Protein AF-A0A973BC75-F1 (afdb_monomer)

Radius of gyration: 24.43 Å; Cα contacts (8 Å, |Δi|>4): 369; chains: 1; bounding box: 56×52×69 Å

Solvent-accessible surface area (backbone atoms only — not comparable to full-atom values): 20493 Å² total; per-residue (Å²): 104,54,68,64,53,65,73,42,84,86,46,73,57,49,58,51,47,42,54,56,53,63,68,43,62,75,69,54,78,74,48,52,70,77,53,44,62,75,58,43,56,69,44,55,47,43,48,40,32,60,77,68,66,38,61,76,52,36,51,54,48,48,56,47,45,71,75,63,69,55,48,94,61,48,62,71,88,48,45,51,63,40,50,52,51,34,33,73,76,36,50,68,62,39,51,55,47,48,52,54,49,54,51,52,52,51,54,41,45,77,72,69,50,83,86,57,73,48,42,54,54,51,50,46,40,46,39,42,67,25,44,90,78,41,47,68,60,20,50,54,54,44,68,76,41,44,85,43,100,83,40,63,64,65,47,54,51,51,61,45,27,46,94,83,38,70,52,67,71,46,52,50,50,54,51,56,51,62,72,65,53,81,23,43,47,59,52,47,51,51,52,54,44,24,56,73,50,72,32,53,69,59,55,51,50,54,33,53,53,25,57,71,42,92,49,64,71,42,28,21,46,26,42,59,57,39,24,76,62,29,40,70,73,38,36,54,49,22,55,48,38,34,75,66,46,91,47,66,66,49,12,56,44,17,45,56,28,26,54,51,11,47,30,42,33,50,37,51,51,52,48,57,53,40,75,76,51,83,54,66,67,60,36,52,52,51,52,61,66,33,60,87,44,61,54,77,68,47,75,60,53,52,55,56,48,39,60,74,69,40,47,84,43,87,88,39,59,68,66,60,41,52,52,55,51,55,51,50,54,58,49,46,65,54,50,71,41,59,85,70,32,61,59,97,87,40,41,40,68,48,19,38,56,77,36,50,59,40,102,79,79,45,62,72,77,60,81,83,125

Secondary structure (DSSP, 8-state):
-HHHHHH-TTSHHHHHHHHHHTT-HHHHTTS-HHHHHHHS-HHHHHHHHHHTT-HHHHHHHHHHHHHH--GGG--HHHHHHHHHHHHHH-HHHHHHHHHHHHHHHHHHHHTTPPPPHHHHHHHHHHHHHHTTT-HHHHHHHHHHHTTSTT-SHHHHHHHT-TTT--SHHHHHHHHHHHHH--SHHHHHHHHHHHHHTT-HHHHHHHHHHHHT-SSHHHHHHHHHHHGGG-SHHHHHHHHHHHHH-S-HHHHHHHHHHHHHHHHHHHHHHHHHHHHT---HHHHHHHHHHHGGG--TTHHHHHHHHHHHTTTTSTTS-HHHHHHHHHHHHHHHHHHS-TTT-EETTEEGGGEETTEEBPTTS-BS-----

Foldseek 3Di:
DACVLVVCLPDCVNVVVLVVVLVPCVPPVPDDLVRCVVPDQLLSSLQSCVSVVVLVVLLVSLVCCLVVPDLVRHDQPRNLVSLLSNCVVPVVCLLVSLLVSLVVVVVCVVVVHDDDPSVQSNNLSSLLSCCLPPVPSSVVSLVVCVVPPRHDQSNLLSLLLCVSNVDPVSLVCNLVVLLPDFWLVVLLSNLLSNVVSVNVVSVVVQLVVLCPDPDLLSPLSSLSNLLLPLDPVSLVVLVCQLVDPPDVLSNVSSVLSSLLSPLSNVLLVLVLVLLVDDDPVSNVVSLVVSLLSDDLSCVRVVVVSCVVSVLVDPPHDPVSSVSVVVSVVVVCVQSVPLQRDDDVNDRGRQHDSNFGQDPVSDTPPDPPD

Nearest PDB structures (foldseek):
  5lj5-assembly1_H  TM=2.342E-01  e=2.060E-01  Saccharomyces cerevisiae
  8jkt-assembly1_A  TM=3.518E-01  e=2.204E+00  Felis catus
  6fc4-assembly1_A  TM=1.712E-01  e=4.732E-01  Pseudomonas aeruginosa
  5yzg-assembly1_J  TM=2.246E-01  e=8.696E+00  Homo sapiens

Structure (mmCIF, N/CA/C/O backbone):
data_AF-A0A973BC75-F1
#
_entry.id   AF-A0A973BC75-F1
#
loop_
_atom_site.group_PDB
_atom_site.id
_atom_site.type_symbol
_atom_site.label_atom_id
_atom_site.label_alt_id
_atom_site.label_comp_id
_atom_site.label_asym_id
_atom_site.label_entity_id
_atom_site.label_seq_id
_atom_site.pdbx_PDB_ins_code
_atom_site.Cartn_x
_atom_site.Cartn_y
_atom_site.Cartn_z
_atom_site.occupancy
_atom_site.B_iso_or_equiv
_atom_site.auth_seq_id
_atom_site.auth_comp_id
_atom_site.auth_asym_id
_atom_site.auth_atom_id
_atom_site.pdbx_PDB_model_num
ATOM 1 N N . ILE A 1 1 ? -1.958 -4.992 -39.030 1.00 54.62 1 ILE A N 1
ATOM 2 C CA . ILE A 1 1 ? -1.340 -5.162 -37.688 1.00 54.62 1 ILE A CA 1
ATOM 3 C C . ILE A 1 1 ? -0.985 -3.814 -37.068 1.00 54.62 1 ILE A C 1
ATOM 5 O O . ILE A 1 1 ? -1.674 -3.423 -36.142 1.00 54.62 1 ILE A O 1
ATOM 9 N N . LYS A 1 2 ? -0.015 -3.056 -37.607 1.00 47.88 2 LYS A N 1
ATOM 10 C CA . LYS A 1 2 ? 0.389 -1.740 -37.066 1.00 47.88 2 LYS A CA 1
ATOM 11 C C . LYS A 1 2 ? -0.797 -0.777 -36.875 1.00 47.88 2 LYS A C 1
ATOM 13 O O . LYS A 1 2 ? -0.997 -0.280 -35.777 1.00 47.88 2 LYS A O 1
ATOM 18 N N . ASN A 1 3 ? -1.664 -0.632 -37.880 1.00 45.28 3 ASN A N 1
ATOM 19 C CA . ASN A 1 3 ? -2.862 0.217 -37.773 1.00 45.28 3 ASN A CA 1
ATOM 20 C C . ASN A 1 3 ? -3.897 -0.285 -36.750 1.00 45.28 3 ASN A C 1
ATOM 22 O O . ASN A 1 3 ? -4.530 0.541 -36.114 1.00 45.28 3 ASN A O 1
ATOM 26 N N . ILE A 1 4 ? -4.015 -1.603 -36.545 1.00 53.38 4 ILE A N 1
ATOM 27 C CA . ILE A 1 4 ? -4.925 -2.218 -35.556 1.00 53.38 4 ILE A CA 1
ATOM 28 C C . ILE A 1 4 ? -4.385 -2.008 -34.132 1.00 53.38 4 ILE A C 1
ATOM 30 O O . ILE A 1 4 ? -5.135 -1.697 -33.217 1.00 53.38 4 ILE A O 1
ATOM 34 N N . LEU A 1 5 ? -3.065 -2.119 -33.954 1.00 52.28 5 LEU A N 1
ATOM 35 C CA . LEU A 1 5 ? -2.394 -1.871 -32.675 1.00 52.28 5 LEU A CA 1
ATOM 36 C C . LEU A 1 5 ? -2.384 -0.382 -32.292 1.00 52.28 5 LEU A C 1
ATOM 38 O O . LEU A 1 5 ? -2.405 -0.056 -31.110 1.00 52.28 5 LEU A O 1
ATOM 42 N N . TYR A 1 6 ? -2.350 0.528 -33.272 1.00 50.91 6 TYR A N 1
ATOM 43 C CA . TYR A 1 6 ? -2.338 1.972 -33.017 1.00 50.91 6 TYR A CA 1
ATOM 44 C C . TYR A 1 6 ? -3.726 2.609 -32.890 1.00 50.91 6 TYR A C 1
ATOM 46 O O . TYR A 1 6 ? -3.808 3.679 -32.283 1.00 50.91 6 TYR A O 1
ATOM 54 N N . SER A 1 7 ? -4.784 2.002 -33.441 1.00 45.16 7 SER A N 1
ATOM 55 C CA . SER A 1 7 ? -6.146 2.557 -33.404 1.00 45.16 7 SER A CA 1
ATOM 56 C C . SER A 1 7 ? -6.856 2.374 -32.061 1.00 45.16 7 SER A C 1
ATOM 58 O O . SER A 1 7 ? -7.831 3.072 -31.811 1.00 45.16 7 SER A O 1
ATOM 60 N N . ASP A 1 8 ? -6.368 1.483 -31.191 1.00 46.78 8 ASP A N 1
ATOM 61 C CA . ASP A 1 8 ? -7.077 1.074 -29.971 1.00 46.78 8 ASP A CA 1
ATOM 62 C C . ASP A 1 8 ? -6.179 1.150 -28.716 1.00 46.78 8 ASP A C 1
ATOM 64 O O . ASP A 1 8 ? -5.927 0.179 -28.005 1.00 46.78 8 ASP A O 1
ATOM 68 N N . ARG A 1 9 ? -5.631 2.346 -28.457 1.00 47.59 9 ARG A N 1
ATOM 69 C CA . ARG A 1 9 ? -4.656 2.613 -27.373 1.00 47.59 9 ARG A CA 1
ATOM 70 C C . ARG A 1 9 ? -5.217 2.493 -25.947 1.00 47.59 9 ARG A C 1
ATOM 72 O O . ARG A 1 9 ? -4.456 2.619 -24.997 1.00 47.59 9 ARG A O 1
ATOM 79 N N . ASN A 1 10 ? -6.520 2.261 -25.792 1.00 43.81 10 ASN A N 1
ATOM 80 C CA . ASN A 1 10 ? -7.198 2.219 -24.491 1.00 43.81 10 ASN A CA 1
ATOM 81 C C . ASN A 1 10 ? -7.653 0.816 -24.065 1.00 43.81 10 ASN A C 1
ATOM 83 O O . ASN A 1 10 ? -8.287 0.690 -23.018 1.00 43.81 10 ASN A O 1
ATOM 87 N N . SER A 1 11 ? -7.373 -0.241 -24.831 1.00 47.16 11 SER A N 1
ATOM 88 C CA . SER A 1 11 ? -7.988 -1.543 -24.573 1.00 47.16 11 SER A CA 1
ATOM 89 C C . SER A 1 11 ? -6.979 -2.665 -24.319 1.00 47.16 11 SER A C 1
ATOM 91 O O . SER A 1 11 ? -5.917 -2.772 -24.932 1.00 47.16 11 SER A O 1
ATOM 93 N N . ASN A 1 12 ? -7.385 -3.591 -23.445 1.00 51.16 12 ASN A N 1
ATOM 94 C CA . ASN A 1 12 ? -6.787 -4.915 -23.242 1.00 51.16 12 ASN A CA 1
ATOM 95 C C . ASN A 1 12 ? -6.583 -5.714 -24.553 1.00 51.16 12 ASN A C 1
ATOM 97 O O . ASN A 1 12 ? -5.965 -6.775 -24.524 1.00 51.16 12 ASN A O 1
ATOM 101 N N . GLN A 1 13 ? -7.073 -5.227 -25.700 1.00 52.44 13 GLN A N 1
ATOM 102 C CA . GLN A 1 13 ? -6.947 -5.851 -27.013 1.00 52.44 13 GLN A CA 1
ATOM 103 C C . GLN A 1 13 ? -5.533 -5.758 -27.591 1.00 52.44 13 GLN A C 1
ATOM 105 O O . GLN A 1 13 ? -5.094 -6.721 -28.202 1.00 52.44 13 GLN A O 1
ATOM 110 N N . GLY A 1 14 ? -4.779 -4.674 -27.363 1.00 56.22 14 GLY A N 1
ATOM 111 C CA . GLY A 1 14 ? -3.376 -4.599 -27.805 1.00 56.22 14 GLY A CA 1
ATOM 112 C C . GLY A 1 14 ? -2.488 -5.635 -27.101 1.00 56.22 14 GLY A C 1
ATOM 113 O O . GLY A 1 14 ? -1.639 -6.270 -27.724 1.00 56.22 14 GLY A O 1
ATOM 114 N N . TYR A 1 15 ? -2.753 -5.868 -25.812 1.00 58.00 15 TYR A N 1
ATOM 115 C CA . TYR A 1 15 ? -2.105 -6.908 -25.010 1.00 58.00 15 TYR A CA 1
ATOM 116 C C . TYR A 1 15 ? -2.598 -8.318 -25.361 1.00 58.00 15 TYR A C 1
ATOM 118 O O . TYR A 1 15 ? -1.799 -9.233 -25.524 1.00 58.00 15 TYR A O 1
ATOM 126 N N . ALA A 1 16 ? -3.908 -8.504 -25.538 1.00 59.78 16 ALA A N 1
ATOM 127 C CA . ALA A 1 16 ? -4.455 -9.779 -25.996 1.00 59.78 16 ALA A CA 1
ATOM 128 C C . ALA A 1 16 ? -3.939 -10.138 -27.395 1.00 59.78 16 ALA A C 1
ATOM 130 O O . ALA A 1 16 ? -3.643 -11.301 -27.653 1.00 59.78 16 ALA A O 1
ATOM 131 N N . LEU A 1 17 ? -3.770 -9.144 -28.273 1.00 63.84 17 LEU A N 1
ATOM 132 C CA . LEU A 1 17 ? -3.205 -9.335 -29.597 1.00 63.84 17 LEU A CA 1
ATOM 133 C C . LEU A 1 17 ? -1.716 -9.647 -29.512 1.00 63.84 17 LEU A C 1
ATOM 135 O O . LEU A 1 17 ? -1.309 -10.541 -30.232 1.00 63.84 17 LEU A O 1
ATOM 139 N N . SER A 1 18 ? -0.923 -9.009 -28.637 1.00 60.09 18 SER A N 1
ATOM 140 C CA . SER A 1 18 ? 0.495 -9.364 -28.455 1.00 60.09 18 SER A CA 1
ATOM 141 C C . SER A 1 18 ? 0.689 -10.761 -27.853 1.00 60.09 18 SER A C 1
ATOM 143 O O . SER A 1 18 ? 1.602 -11.465 -28.274 1.00 60.09 18 SER A O 1
ATOM 145 N N . ILE A 1 19 ? -0.204 -11.202 -26.960 1.00 63.03 19 ILE A N 1
ATOM 146 C CA . ILE A 1 19 ? -0.258 -12.586 -26.457 1.00 63.03 19 ILE A CA 1
ATOM 147 C C . ILE A 1 19 ? -0.702 -13.567 -27.549 1.00 63.03 19 ILE A C 1
ATOM 149 O O . ILE A 1 19 ? -0.194 -14.680 -27.640 1.00 63.03 19 ILE A O 1
ATOM 153 N N . TRP A 1 20 ? -1.688 -13.200 -28.365 1.00 66.56 20 TRP A N 1
ATOM 154 C CA . TRP A 1 20 ? -2.159 -14.053 -29.457 1.00 66.56 20 TRP A CA 1
ATOM 155 C C . TRP A 1 20 ? -1.073 -14.217 -30.524 1.00 66.56 20 TRP A C 1
ATOM 157 O O . TRP A 1 20 ? -0.777 -15.325 -30.952 1.00 66.56 20 TRP A O 1
ATOM 167 N N . ILE A 1 21 ? -0.410 -13.111 -30.853 1.00 64.56 21 ILE A N 1
ATOM 168 C CA . ILE A 1 21 ? 0.802 -13.033 -31.664 1.00 64.56 21 ILE A CA 1
ATOM 169 C C . ILE A 1 21 ? 1.897 -13.925 -31.073 1.00 64.56 21 ILE A C 1
ATOM 171 O O . ILE A 1 21 ? 2.443 -14.752 -31.790 1.00 64.56 21 ILE A O 1
ATOM 175 N N . SER A 1 22 ? 2.186 -13.841 -29.771 1.00 61.91 22 SER A N 1
ATOM 176 C CA . SER A 1 22 ? 3.247 -14.644 -29.151 1.00 61.91 22 SER A CA 1
ATOM 177 C C . SER A 1 22 ? 2.984 -16.154 -29.145 1.00 61.91 22 SER A C 1
ATOM 179 O O . SER A 1 22 ? 3.867 -16.891 -28.735 1.00 61.91 22 SER A O 1
ATOM 181 N N . LYS A 1 23 ? 1.792 -16.616 -29.545 1.00 67.69 23 LYS A N 1
ATOM 182 C CA . LYS A 1 23 ? 1.458 -18.044 -29.682 1.00 67.69 23 LYS A CA 1
ATOM 183 C C . LYS A 1 23 ? 1.732 -18.605 -31.081 1.00 67.69 23 LYS A C 1
ATOM 185 O O . LYS A 1 23 ? 1.613 -19.811 -31.270 1.00 67.69 23 LYS A O 1
ATOM 190 N N . ASP A 1 24 ? 2.070 -17.762 -32.058 1.00 73.69 24 ASP A N 1
ATOM 191 C CA . ASP A 1 24 ? 2.504 -18.205 -33.387 1.00 73.69 24 ASP A CA 1
ATOM 192 C C . ASP A 1 24 ? 4.037 -18.316 -33.433 1.00 73.69 24 ASP A C 1
ATOM 194 O O . ASP A 1 24 ? 4.746 -17.409 -33.887 1.00 73.69 24 ASP A O 1
ATOM 198 N N . ASP A 1 25 ? 4.553 -19.448 -32.943 1.00 65.56 25 ASP A N 1
ATOM 199 C CA . ASP A 1 25 ? 5.991 -19.741 -32.830 1.00 65.56 25 ASP A CA 1
ATOM 200 C C . ASP A 1 25 ? 6.754 -19.568 -34.155 1.00 65.56 25 ASP A C 1
ATOM 202 O O . ASP A 1 25 ? 7.944 -19.236 -34.163 1.00 65.56 25 ASP A O 1
ATOM 206 N N . ASN A 1 26 ? 6.081 -19.756 -35.295 1.00 70.00 26 ASN A N 1
ATOM 207 C CA . ASN A 1 26 ? 6.708 -19.705 -36.612 1.00 70.00 26 ASN A CA 1
ATOM 208 C C . ASN A 1 26 ? 6.989 -18.281 -37.093 1.00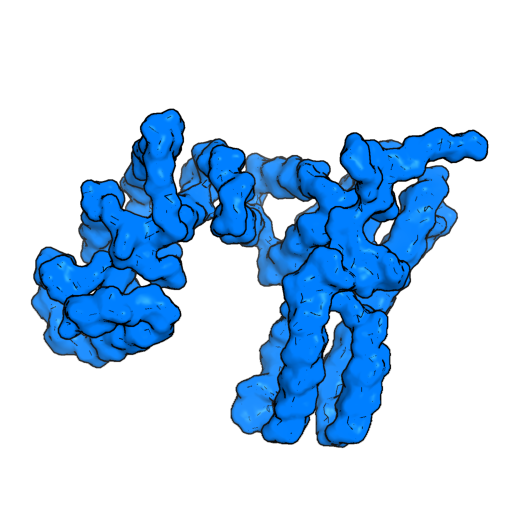 70.00 26 ASN A C 1
ATOM 210 O O . ASN A 1 26 ? 7.963 -18.065 -37.823 1.00 70.00 26 ASN A O 1
ATOM 214 N N . PHE A 1 27 ? 6.162 -17.309 -36.705 1.00 72.12 27 PHE A N 1
ATOM 215 C CA . PHE A 1 27 ? 6.312 -15.931 -37.167 1.00 72.12 27 PHE A CA 1
ATOM 216 C C . PHE A 1 27 ? 7.389 -15.165 -36.385 1.00 72.12 27 PHE A C 1
ATOM 218 O O . PHE A 1 27 ? 8.111 -14.358 -36.977 1.00 72.12 27 PHE A O 1
ATOM 225 N N . TYR A 1 28 ? 7.530 -15.407 -35.076 1.00 69.19 28 TYR A N 1
ATOM 226 C CA . TYR A 1 28 ? 8.364 -14.565 -34.204 1.00 69.19 28 TYR A CA 1
ATOM 227 C C . TYR A 1 28 ? 9.752 -15.128 -33.924 1.00 69.19 28 TYR A C 1
ATOM 229 O O . TYR A 1 28 ? 10.710 -14.352 -33.926 1.00 69.19 28 TYR A O 1
ATOM 237 N N . ASN A 1 29 ? 9.908 -16.446 -33.769 1.00 71.00 29 ASN A N 1
ATOM 238 C CA . ASN A 1 29 ? 11.226 -17.041 -33.511 1.00 71.00 29 ASN A CA 1
ATOM 239 C C . ASN A 1 29 ? 12.187 -16.897 -34.702 1.00 71.00 29 ASN A C 1
ATOM 241 O O . ASN A 1 29 ? 13.399 -16.972 -34.532 1.00 71.00 29 ASN A O 1
ATOM 245 N N . LYS A 1 30 ? 11.659 -16.623 -35.902 1.00 79.06 30 LYS A N 1
ATOM 246 C CA . LYS A 1 30 ? 12.450 -16.430 -37.126 1.00 79.06 30 LYS A CA 1
ATOM 247 C C . LYS A 1 30 ? 12.795 -14.972 -37.441 1.00 79.06 30 LYS A C 1
ATOM 249 O O . LYS A 1 30 ? 13.593 -14.732 -38.341 1.00 79.06 30 LYS A O 1
ATOM 254 N N . LYS A 1 31 ? 12.191 -13.993 -36.758 1.00 87.62 31 LYS A N 1
ATOM 255 C CA . LYS A 1 31 ? 12.427 -12.563 -37.026 1.00 87.62 31 LYS A CA 1
ATOM 256 C C . LYS A 1 31 ? 13.515 -12.009 -36.117 1.00 87.62 31 LYS A C 1
ATOM 258 O O . LYS A 1 31 ? 13.476 -12.225 -34.906 1.00 87.62 31 LYS A O 1
ATOM 263 N N . SER A 1 32 ? 14.460 -11.261 -36.679 1.00 91.94 32 SER A N 1
ATOM 264 C CA . SER A 1 32 ? 15.447 -10.522 -35.884 1.00 91.94 32 SER A CA 1
ATOM 265 C C . SER A 1 32 ? 14.777 -9.378 -35.108 1.00 91.94 32 SER A C 1
ATOM 267 O O . SER A 1 32 ? 13.672 -8.954 -35.452 1.00 91.94 32 SER A O 1
ATOM 269 N N . PHE A 1 33 ? 15.435 -8.847 -34.072 1.00 91.38 33 PHE A N 1
ATOM 270 C CA . PHE A 1 33 ? 14.957 -7.641 -33.384 1.00 91.38 33 PHE A CA 1
ATOM 271 C C . PHE A 1 33 ? 14.699 -6.480 -34.366 1.00 91.38 33 PHE A C 1
ATOM 273 O O . PHE A 1 33 ? 13.659 -5.822 -34.288 1.00 91.38 33 PHE A O 1
ATOM 280 N N . ASP A 1 34 ? 15.583 -6.302 -35.352 1.00 93.06 34 ASP A N 1
ATOM 281 C CA . ASP A 1 34 ? 15.478 -5.256 -36.375 1.00 93.06 34 ASP A CA 1
ATOM 282 C C . ASP A 1 34 ? 14.265 -5.438 -37.299 1.00 93.06 34 ASP A C 1
ATOM 284 O O . ASP A 1 34 ? 13.683 -4.465 -37.784 1.00 93.06 34 ASP A O 1
ATOM 288 N N . ASP A 1 35 ? 13.840 -6.680 -37.531 1.00 91.88 35 ASP A N 1
ATOM 289 C CA . ASP A 1 35 ? 12.601 -6.961 -38.255 1.00 91.88 35 ASP A CA 1
ATOM 290 C C . ASP A 1 35 ? 11.375 -6.650 -37.397 1.00 91.88 35 ASP A C 1
ATOM 292 O O . ASP A 1 35 ? 10.380 -6.122 -37.900 1.00 91.88 35 ASP A O 1
ATOM 296 N N . LEU A 1 36 ? 11.438 -6.945 -36.094 1.00 88.88 36 LEU A N 1
ATOM 297 C CA . LEU A 1 36 ? 10.334 -6.701 -35.169 1.00 88.88 36 LEU A CA 1
ATOM 298 C C . LEU A 1 36 ? 10.027 -5.204 -35.040 1.00 88.88 36 LEU A C 1
ATOM 300 O O . LEU A 1 36 ? 8.859 -4.832 -35.155 1.00 88.88 36 LEU A O 1
ATOM 304 N N . ILE A 1 37 ? 11.039 -4.337 -34.897 1.00 89.25 37 ILE A N 1
ATOM 305 C CA . ILE A 1 37 ? 10.843 -2.873 -34.772 1.00 89.25 37 ILE A CA 1
ATOM 306 C C . ILE A 1 37 ? 10.207 -2.229 -36.012 1.00 89.25 37 ILE A C 1
ATOM 308 O O . ILE A 1 37 ? 9.551 -1.191 -35.913 1.00 89.25 37 ILE A O 1
ATOM 312 N N . LYS A 1 38 ? 10.343 -2.849 -37.192 1.00 87.69 38 LYS A N 1
ATOM 313 C CA . LYS A 1 38 ? 9.697 -2.371 -38.426 1.00 87.69 38 LYS A CA 1
ATOM 314 C C . LYS A 1 38 ? 8.193 -2.659 -38.420 1.00 87.69 38 LYS A C 1
ATOM 316 O O . LYS A 1 38 ? 7.404 -1.873 -38.954 1.00 87.69 38 LYS A O 1
ATOM 321 N N . ILE A 1 39 ? 7.795 -3.770 -37.800 1.00 84.56 39 ILE A N 1
ATOM 322 C CA . ILE A 1 39 ? 6.461 -4.368 -37.934 1.00 84.56 39 ILE A CA 1
ATOM 323 C C . ILE A 1 39 ? 5.569 -4.060 -36.722 1.00 84.56 39 ILE A C 1
ATOM 325 O O . ILE A 1 39 ? 4.362 -3.860 -36.889 1.00 84.56 39 ILE A O 1
ATOM 329 N N . LEU A 1 40 ? 6.147 -3.999 -35.520 1.00 80.75 40 LEU A N 1
ATOM 330 C CA . LEU A 1 40 ? 5.427 -3.879 -34.253 1.00 80.75 40 LEU A CA 1
ATOM 331 C C . LEU A 1 40 ? 5.729 -2.559 -33.520 1.00 80.75 40 LEU A C 1
ATOM 333 O O . LEU A 1 40 ? 6.820 -2.006 -33.659 1.00 80.75 40 LEU A O 1
ATOM 337 N N . PRO A 1 41 ? 4.784 -2.053 -32.706 1.00 79.75 41 PRO A N 1
ATOM 338 C CA . PRO A 1 41 ? 5.057 -1.018 -31.713 1.00 79.75 41 PRO A CA 1
ATOM 339 C C . PRO A 1 41 ? 6.113 -1.469 -30.694 1.00 79.75 41 PRO A C 1
ATOM 341 O O . PRO A 1 41 ? 6.148 -2.635 -30.298 1.00 79.75 41 PRO A O 1
ATOM 344 N N . ILE A 1 42 ? 6.962 -0.540 -30.249 1.00 81.06 42 ILE A N 1
ATOM 345 C CA . ILE A 1 42 ? 8.135 -0.861 -29.422 1.00 81.06 42 ILE A CA 1
ATOM 346 C C . ILE A 1 42 ? 7.781 -1.456 -28.050 1.00 81.06 42 ILE A C 1
ATOM 348 O O . ILE A 1 42 ? 8.484 -2.336 -27.558 1.00 81.06 42 ILE A O 1
ATOM 352 N N . ASP A 1 43 ? 6.673 -1.035 -27.445 1.00 74.12 43 ASP A N 1
ATOM 353 C CA . ASP A 1 43 ? 6.173 -1.572 -26.175 1.00 74.12 43 ASP A CA 1
ATOM 354 C C . ASP A 1 43 ? 5.722 -3.038 -26.304 1.00 74.12 43 ASP A C 1
ATOM 356 O O . ASP A 1 43 ? 6.003 -3.868 -25.440 1.00 74.12 43 ASP A O 1
ATOM 360 N N . SER A 1 44 ? 5.093 -3.377 -27.430 1.00 79.12 44 SER A N 1
ATOM 361 C CA . SER A 1 44 ? 4.634 -4.728 -27.755 1.00 79.12 44 SER A CA 1
ATOM 362 C C . SER A 1 44 ? 5.803 -5.683 -28.004 1.00 79.12 44 SER A C 1
ATOM 364 O O . SER A 1 44 ? 5.718 -6.861 -27.657 1.00 79.12 44 SER A O 1
ATOM 366 N N . ILE A 1 45 ? 6.912 -5.177 -28.557 1.00 86.00 45 ILE A N 1
ATOM 367 C CA . ILE A 1 45 ? 8.134 -5.964 -28.775 1.00 86.00 45 ILE A CA 1
ATOM 368 C C . ILE A 1 45 ? 8.705 -6.432 -27.442 1.00 86.00 45 ILE A C 1
ATOM 370 O O . ILE A 1 45 ? 8.984 -7.614 -27.298 1.00 86.00 45 ILE A O 1
ATOM 374 N N . GLY A 1 46 ? 8.806 -5.556 -26.441 1.00 83.62 46 GLY A N 1
ATOM 375 C CA . GLY A 1 46 ? 9.328 -5.941 -25.129 1.00 83.62 46 GLY A CA 1
ATOM 376 C C . GLY A 1 46 ? 8.555 -7.108 -24.506 1.00 83.62 46 GLY A C 1
ATOM 377 O O . GLY A 1 46 ? 9.144 -8.071 -24.014 1.00 83.62 46 GLY A O 1
ATOM 378 N N . VAL A 1 47 ? 7.221 -7.055 -24.584 1.00 80.12 47 VAL A N 1
ATOM 379 C CA . VAL A 1 47 ? 6.332 -8.120 -24.089 1.00 80.12 47 VAL A CA 1
ATOM 380 C C . VAL A 1 47 ? 6.578 -9.424 -24.824 1.00 80.12 47 VAL A C 1
ATOM 382 O O . VAL A 1 47 ? 6.690 -10.470 -24.185 1.00 80.12 47 VAL A O 1
ATOM 385 N N . LEU A 1 48 ? 6.648 -9.357 -26.152 1.00 84.62 48 LEU A N 1
ATOM 386 C CA . LEU A 1 48 ? 6.882 -10.508 -27.009 1.00 84.62 48 LEU A CA 1
ATOM 387 C C . LEU A 1 48 ? 8.231 -11.166 -26.693 1.00 84.62 48 LEU A C 1
ATOM 389 O O . LEU A 1 48 ? 8.291 -12.384 -26.540 1.00 84.62 48 LEU A O 1
ATOM 393 N N . LEU A 1 49 ? 9.295 -10.367 -26.570 1.00 86.88 49 LEU A N 1
ATOM 394 C CA . LEU A 1 49 ? 10.638 -10.854 -26.257 1.00 86.88 49 LEU A CA 1
ATOM 395 C C . LEU A 1 49 ? 10.681 -11.534 -24.887 1.00 86.88 49 LEU A C 1
ATOM 397 O O . LEU A 1 49 ? 11.279 -12.599 -24.759 1.00 86.88 49 LEU A O 1
ATOM 401 N N . ASN A 1 50 ? 9.998 -10.963 -23.890 1.00 83.12 50 ASN A N 1
ATOM 402 C CA . ASN A 1 50 ? 9.864 -11.582 -22.576 1.00 83.12 50 ASN A CA 1
ATOM 403 C C . ASN A 1 50 ? 9.109 -12.924 -22.636 1.00 83.12 50 ASN A C 1
ATOM 405 O O . ASN A 1 50 ? 9.593 -13.914 -22.098 1.00 83.12 50 ASN A O 1
ATOM 409 N N . HIS A 1 51 ? 7.954 -12.981 -23.310 1.00 82.69 51 HIS A N 1
ATOM 410 C CA . HIS A 1 51 ? 7.159 -14.218 -23.403 1.00 82.69 51 HIS A CA 1
ATOM 411 C C . HIS A 1 51 ? 7.908 -15.360 -24.097 1.00 82.69 51 HIS A C 1
ATOM 413 O O . HIS A 1 51 ? 7.702 -16.514 -23.741 1.00 82.69 51 HIS A O 1
ATOM 419 N N . ASN A 1 52 ? 8.778 -15.039 -25.057 1.00 83.44 52 ASN A N 1
ATOM 420 C CA . ASN A 1 52 ? 9.563 -16.019 -25.810 1.00 83.44 52 ASN A CA 1
ATOM 421 C C . ASN A 1 52 ? 10.985 -16.208 -25.257 1.00 83.44 52 ASN A C 1
ATOM 423 O O . ASN A 1 52 ? 11.833 -16.771 -25.944 1.00 83.44 52 ASN A O 1
ATOM 427 N N . SER A 1 53 ? 11.284 -15.692 -24.058 1.00 86.69 53 SER A N 1
ATOM 428 C CA . SER A 1 53 ? 12.607 -15.805 -23.423 1.00 86.69 53 SER A CA 1
ATOM 429 C C . SER A 1 53 ? 13.783 -15.359 -24.312 1.00 86.69 53 SER A C 1
ATOM 431 O O . SER A 1 53 ? 14.900 -15.860 -24.183 1.00 86.69 53 SER A O 1
ATOM 433 N N . ARG A 1 54 ? 13.570 -14.384 -25.208 1.00 88.50 54 ARG A N 1
ATOM 434 C CA . ARG A 1 54 ? 14.601 -13.841 -26.114 1.00 88.50 54 ARG A CA 1
ATOM 435 C C . ARG A 1 54 ? 15.474 -12.807 -25.405 1.00 88.50 54 ARG A C 1
ATOM 437 O O . ARG A 1 54 ? 15.481 -11.630 -25.758 1.00 88.50 54 ARG A O 1
ATOM 444 N N . TYR A 1 55 ? 16.188 -13.241 -24.371 1.00 86.12 55 TYR A N 1
ATOM 445 C CA . TYR A 1 55 ? 16.913 -12.363 -23.450 1.00 86.12 55 TYR A CA 1
ATOM 446 C C . TYR A 1 55 ? 17.983 -11.488 -24.126 1.00 86.12 55 TYR A C 1
ATOM 448 O O . TYR A 1 55 ? 18.107 -10.319 -23.776 1.00 86.12 55 TYR A O 1
ATOM 456 N N . GLU A 1 56 ? 18.693 -11.992 -25.137 1.00 87.44 56 GLU A N 1
ATOM 457 C CA . GLU A 1 56 ? 19.678 -11.195 -25.892 1.00 87.44 56 GLU A CA 1
ATOM 458 C C . GLU A 1 56 ? 19.038 -10.004 -26.621 1.00 87.44 56 GLU A C 1
ATOM 460 O O . GLU A 1 56 ? 19.606 -8.915 -26.698 1.00 87.44 56 GLU A O 1
ATOM 465 N N . ASP A 1 57 ? 17.820 -10.181 -27.131 1.00 91.38 57 ASP A N 1
ATOM 466 C CA . ASP A 1 57 ? 17.098 -9.106 -27.806 1.00 91.38 57 ASP A CA 1
ATOM 467 C C . ASP A 1 57 ? 16.435 -8.138 -26.815 1.00 91.38 57 ASP A C 1
ATOM 469 O O . ASP A 1 57 ? 16.124 -7.011 -27.199 1.00 91.38 57 ASP A O 1
ATOM 473 N N . ILE A 1 58 ? 16.256 -8.521 -25.542 1.00 89.81 58 ILE A N 1
ATOM 474 C CA . ILE A 1 58 ? 15.807 -7.597 -24.484 1.00 89.81 58 ILE A CA 1
ATOM 475 C C . ILE A 1 58 ? 16.869 -6.521 -24.224 1.00 89.81 58 ILE A C 1
ATOM 477 O O . ILE A 1 58 ? 16.508 -5.364 -24.010 1.00 89.81 58 ILE A O 1
ATOM 481 N N . ASP A 1 59 ? 18.163 -6.853 -24.298 1.00 89.94 59 ASP A N 1
ATOM 482 C CA . ASP A 1 59 ? 19.234 -5.851 -24.206 1.00 89.94 59 ASP A CA 1
ATOM 483 C C . ASP A 1 59 ? 19.168 -4.846 -25.369 1.00 89.94 59 ASP A C 1
ATOM 485 O O . ASP A 1 59 ? 19.143 -3.629 -25.154 1.00 89.94 59 ASP A O 1
ATOM 489 N N . LYS A 1 60 ? 19.030 -5.345 -26.607 1.00 92.38 60 LYS A N 1
ATOM 490 C CA . LYS A 1 60 ? 18.847 -4.493 -27.798 1.00 92.38 60 LYS A CA 1
ATOM 491 C C . LYS A 1 60 ? 17.611 -3.608 -27.673 1.00 92.38 60 LYS A C 1
ATOM 493 O O . LYS A 1 60 ? 17.675 -2.417 -27.974 1.00 92.38 60 LYS A O 1
ATOM 498 N N . TRP A 1 61 ? 16.506 -4.171 -27.190 1.00 91.56 61 TRP A N 1
ATOM 499 C CA . TRP A 1 61 ? 15.270 -3.445 -26.924 1.00 91.56 61 TRP A CA 1
ATOM 500 C C . TRP A 1 61 ? 15.459 -2.335 -25.889 1.00 91.56 61 TRP A C 1
ATOM 502 O O . TRP A 1 61 ? 15.033 -1.206 -26.132 1.00 91.56 61 TRP A O 1
ATOM 512 N N . GLY A 1 62 ? 16.139 -2.620 -24.775 1.00 90.19 62 GLY A N 1
ATOM 513 C CA . GLY A 1 62 ? 16.424 -1.641 -23.728 1.00 90.19 62 GLY A CA 1
ATOM 514 C C . GLY A 1 62 ? 17.255 -0.473 -24.257 1.00 90.19 62 GLY A C 1
ATOM 515 O O . GLY A 1 62 ? 16.848 0.683 -24.135 1.00 90.19 62 GLY A O 1
ATOM 516 N N . LYS A 1 63 ? 18.364 -0.771 -24.947 1.00 90.06 63 LYS A N 1
ATOM 517 C CA . LYS A 1 63 ? 19.209 0.234 -25.617 1.00 90.06 63 LYS A CA 1
ATOM 518 C C . LYS A 1 63 ? 18.418 1.057 -26.633 1.00 90.06 63 LYS A C 1
ATOM 520 O O . LYS A 1 63 ? 18.529 2.282 -26.664 1.00 90.06 63 LYS A O 1
ATOM 525 N N . TYR A 1 64 ? 17.587 0.401 -27.443 1.00 89.56 64 TYR A N 1
ATOM 526 C CA . TYR A 1 64 ? 16.747 1.076 -28.427 1.00 89.56 64 TYR A CA 1
ATOM 527 C C . TYR A 1 64 ? 15.769 2.047 -27.764 1.00 89.56 64 TYR A C 1
ATOM 529 O O . TYR A 1 64 ? 15.643 3.180 -28.227 1.00 89.56 64 TYR A O 1
ATOM 537 N N . ILE A 1 65 ? 15.109 1.628 -26.680 1.00 88.06 65 ILE A N 1
ATOM 538 C CA . ILE A 1 65 ? 14.148 2.453 -25.945 1.00 88.06 65 ILE A CA 1
ATOM 539 C C . ILE A 1 65 ? 14.799 3.700 -25.383 1.00 88.06 65 ILE A C 1
ATOM 541 O O . ILE A 1 65 ? 14.268 4.780 -25.607 1.00 88.06 65 ILE A O 1
ATOM 545 N N . PHE A 1 66 ? 15.934 3.581 -24.699 1.00 86.19 66 PHE A N 1
ATOM 546 C CA . PHE A 1 66 ? 16.580 4.750 -24.105 1.00 86.19 66 PHE A CA 1
ATOM 547 C C . PHE A 1 66 ? 17.131 5.719 -25.161 1.00 86.19 66 PHE A C 1
ATOM 549 O O . PHE A 1 66 ? 17.098 6.929 -24.947 1.00 86.19 66 PHE A O 1
ATOM 556 N N . ASN A 1 67 ? 17.553 5.213 -26.325 1.00 85.06 67 ASN A N 1
ATOM 557 C CA . ASN A 1 67 ? 18.088 6.042 -27.410 1.00 85.06 67 ASN A CA 1
ATOM 558 C C . ASN A 1 67 ? 17.008 6.688 -28.294 1.00 85.06 67 ASN A C 1
ATOM 560 O O . ASN A 1 67 ? 17.217 7.780 -28.814 1.00 85.06 67 ASN A O 1
ATOM 564 N N . ASN A 1 68 ? 15.862 6.029 -28.481 1.00 80.06 68 ASN A N 1
ATOM 565 C CA . ASN A 1 68 ? 14.822 6.441 -29.435 1.00 80.06 68 ASN A CA 1
ATOM 566 C C . ASN A 1 68 ? 13.481 6.733 -28.755 1.00 80.06 68 ASN A C 1
ATOM 568 O O . ASN A 1 68 ? 12.427 6.648 -29.393 1.00 80.06 68 ASN A O 1
ATOM 572 N N . PHE A 1 69 ? 13.496 7.016 -27.450 1.00 70.56 69 PHE A N 1
ATOM 573 C CA . PHE A 1 69 ? 12.278 7.083 -26.660 1.00 70.56 69 PHE A CA 1
ATOM 574 C C . PHE A 1 69 ? 11.275 8.092 -27.230 1.00 70.56 69 PHE A C 1
ATOM 576 O O . PHE A 1 69 ? 11.529 9.297 -27.272 1.00 70.56 69 PHE A O 1
ATOM 583 N N . ASN A 1 70 ? 10.093 7.598 -27.608 1.00 68.44 70 ASN A N 1
ATOM 584 C CA . ASN A 1 70 ? 8.935 8.430 -27.898 1.00 68.44 70 ASN A CA 1
ATOM 585 C C . ASN A 1 70 ? 7.776 8.031 -26.969 1.00 68.44 70 ASN A C 1
ATOM 587 O O . ASN A 1 70 ? 7.116 7.011 -27.216 1.00 68.44 70 ASN A O 1
ATOM 591 N N . PRO A 1 71 ? 7.460 8.839 -25.943 1.00 59.47 71 PRO A N 1
ATOM 592 C CA . PRO A 1 71 ? 6.435 8.503 -24.952 1.00 59.47 71 PRO A CA 1
ATOM 593 C C . PRO A 1 71 ? 5.054 8.297 -25.524 1.00 59.47 71 PRO A C 1
ATOM 595 O O . PRO A 1 71 ? 4.240 7.593 -24.935 1.00 59.47 71 PRO A O 1
ATOM 598 N N . LYS A 1 72 ? 4.755 8.909 -26.672 1.00 59.62 72 LYS A N 1
ATOM 599 C CA . LYS A 1 72 ? 3.432 8.812 -27.289 1.00 59.62 72 LYS A CA 1
ATOM 600 C C . LYS A 1 72 ? 3.125 7.401 -27.799 1.00 59.62 72 LYS A C 1
ATOM 602 O O . LYS A 1 72 ? 2.042 7.201 -28.341 1.00 59.62 72 LYS A O 1
ATOM 607 N N . SER A 1 73 ? 4.063 6.457 -27.698 1.00 60.88 73 SER A N 1
ATOM 608 C CA . SER A 1 73 ? 3.966 5.120 -28.285 1.00 60.88 73 SER A CA 1
ATOM 609 C C . SER A 1 73 ? 3.905 3.963 -27.283 1.00 60.88 73 SER A C 1
ATOM 611 O O . SER A 1 73 ? 3.824 2.827 -27.734 1.00 60.88 73 SER A O 1
ATOM 613 N N . MET A 1 74 ? 3.926 4.220 -25.968 1.00 61.06 74 MET A N 1
ATOM 614 C CA . MET A 1 74 ? 3.996 3.157 -24.957 1.00 61.06 74 MET A CA 1
ATOM 615 C C . MET A 1 74 ? 2.710 2.980 -24.147 1.00 61.06 74 MET A C 1
ATOM 617 O O . MET A 1 74 ? 2.191 3.949 -23.594 1.00 61.06 74 MET A O 1
ATOM 621 N N . ASN A 1 75 ? 2.262 1.728 -24.016 1.00 59.84 75 ASN A N 1
ATOM 622 C CA . ASN A 1 75 ? 1.228 1.312 -23.069 1.00 59.84 75 ASN A CA 1
ATOM 623 C C . ASN A 1 75 ? 1.813 0.913 -21.702 1.00 59.84 75 ASN A C 1
ATOM 625 O O . ASN A 1 75 ? 2.776 0.155 -21.602 1.00 59.84 75 ASN A O 1
ATOM 629 N N . GLU A 1 76 ? 1.162 1.366 -20.633 1.00 57.59 76 GLU A N 1
ATOM 630 C CA . GLU A 1 76 ? 1.663 1.361 -19.250 1.00 57.59 76 GLU A CA 1
ATOM 631 C C . GLU A 1 76 ? 1.950 -0.022 -18.647 1.00 57.59 76 GLU A C 1
ATOM 633 O O . GLU A 1 76 ? 3.012 -0.247 -18.072 1.00 57.59 76 GLU A O 1
ATOM 638 N N . PHE A 1 77 ? 1.015 -0.968 -18.777 1.00 54.28 77 PHE A N 1
ATOM 639 C CA . PHE A 1 77 ? 1.035 -2.233 -18.023 1.00 54.28 77 PHE A CA 1
ATOM 640 C C . PHE A 1 77 ? 2.201 -3.165 -18.391 1.00 54.28 77 PHE A C 1
ATOM 642 O O . PHE A 1 77 ? 2.604 -4.035 -17.619 1.00 54.28 77 PHE A O 1
ATOM 649 N N . ASN A 1 78 ? 2.740 -2.992 -19.592 1.00 64.88 78 ASN A N 1
ATOM 650 C CA . ASN A 1 78 ? 3.692 -3.915 -20.187 1.00 64.88 78 ASN A CA 1
ATOM 651 C C . ASN A 1 78 ? 5.143 -3.472 -20.028 1.00 64.88 78 ASN A C 1
ATOM 653 O O 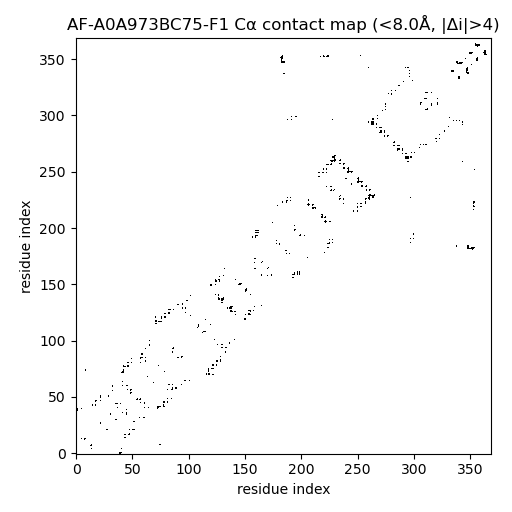. ASN A 1 78 ? 6.043 -4.310 -20.006 1.00 64.88 78 ASN A O 1
ATOM 657 N N . VAL A 1 79 ? 5.368 -2.169 -19.890 1.00 75.44 79 VAL A N 1
ATOM 658 C CA . VAL A 1 79 ? 6.714 -1.606 -19.892 1.00 75.44 79 VAL A CA 1
ATOM 659 C C . VAL A 1 79 ? 7.449 -1.911 -18.585 1.00 75.44 79 VAL A C 1
ATOM 661 O O . VAL A 1 79 ? 8.603 -2.320 -18.645 1.00 75.44 79 VAL A O 1
ATOM 664 N N . ASP A 1 80 ? 6.786 -1.845 -17.424 1.00 81.56 80 ASP A N 1
ATOM 665 C CA . ASP A 1 80 ? 7.413 -2.139 -16.120 1.00 81.56 80 ASP A CA 1
ATOM 666 C C . ASP A 1 80 ? 8.031 -3.550 -16.062 1.00 81.56 80 ASP A C 1
ATOM 668 O O . ASP A 1 80 ? 9.199 -3.703 -15.703 1.00 81.56 80 ASP A O 1
ATOM 672 N N . LYS A 1 81 ? 7.301 -4.587 -16.501 1.00 82.19 81 LYS A N 1
ATOM 673 C CA . LYS A 1 81 ? 7.802 -5.975 -16.484 1.00 82.19 81 LYS A CA 1
ATOM 674 C C . LYS A 1 81 ? 9.053 -6.153 -17.341 1.00 82.19 81 LYS A C 1
ATOM 676 O O . LYS A 1 81 ? 9.997 -6.819 -16.923 1.00 82.19 81 LYS A O 1
ATOM 681 N N . VAL A 1 82 ? 9.063 -5.572 -18.539 1.00 84.38 82 VAL A N 1
ATOM 682 C CA . VAL A 1 82 ? 10.190 -5.718 -19.469 1.00 84.38 82 VAL A CA 1
ATOM 683 C C . VAL A 1 82 ? 11.372 -4.861 -19.014 1.00 84.38 82 VAL A C 1
ATOM 685 O O . VAL A 1 82 ? 12.507 -5.327 -19.054 1.00 84.38 82 VAL A O 1
ATOM 688 N N . LEU A 1 83 ? 11.125 -3.659 -18.481 1.00 89.50 83 LEU A N 1
ATOM 689 C CA . LEU A 1 83 ? 12.168 -2.839 -17.860 1.00 89.50 83 LEU A CA 1
ATOM 690 C C . LEU A 1 83 ? 12.796 -3.535 -16.649 1.00 89.50 83 LEU A C 1
ATOM 692 O O . LEU A 1 83 ? 14.013 -3.483 -16.504 1.00 89.50 83 LEU A O 1
ATOM 696 N N . ARG A 1 84 ? 12.014 -4.229 -15.808 1.00 90.94 84 ARG A N 1
ATOM 697 C CA . ARG A 1 84 ? 12.541 -5.048 -14.698 1.00 90.94 84 ARG A CA 1
ATOM 698 C C . ARG A 1 84 ? 13.501 -6.120 -15.194 1.00 90.94 84 ARG A C 1
ATOM 700 O O . ARG A 1 84 ? 14.555 -6.315 -14.593 1.00 90.94 84 ARG A O 1
ATOM 707 N N . LEU A 1 85 ? 13.155 -6.798 -16.286 1.00 89.19 85 LEU A N 1
ATOM 708 C CA . LEU A 1 85 ? 14.014 -7.817 -16.892 1.00 89.19 85 LEU A CA 1
ATOM 709 C C . LEU A 1 85 ? 15.289 -7.207 -17.462 1.00 89.19 85 LEU A C 1
ATOM 711 O O . LEU A 1 85 ? 16.377 -7.670 -17.124 1.00 89.19 85 LEU A O 1
ATOM 715 N N . TYR A 1 86 ? 15.159 -6.134 -18.245 1.00 92.94 86 TYR A N 1
ATOM 716 C CA . TYR A 1 86 ? 16.302 -5.414 -18.796 1.00 92.94 86 TYR A CA 1
ATOM 717 C C . TYR A 1 86 ? 17.237 -4.914 -17.683 1.00 92.94 86 TYR A C 1
ATOM 719 O O . TYR A 1 86 ? 18.436 -5.174 -17.734 1.00 92.94 86 TYR A O 1
ATOM 727 N N . ARG A 1 87 ? 16.688 -4.308 -16.621 1.00 94.69 87 ARG A N 1
ATOM 728 C CA . ARG A 1 87 ? 17.418 -3.900 -15.410 1.00 94.69 87 ARG A CA 1
ATOM 729 C C . ARG A 1 87 ? 18.166 -5.065 -14.771 1.00 94.69 87 ARG A C 1
ATOM 731 O O . ARG A 1 87 ? 19.324 -4.920 -14.399 1.00 94.69 87 ARG A O 1
ATOM 738 N N . ASN A 1 88 ? 17.505 -6.209 -14.594 1.00 91.94 88 ASN A N 1
ATOM 739 C CA . ASN A 1 88 ? 18.106 -7.365 -13.929 1.00 91.94 88 ASN A CA 1
ATOM 740 C C . ASN A 1 88 ? 19.290 -7.940 -14.717 1.00 91.94 88 ASN A C 1
ATOM 742 O O . ASN A 1 88 ? 20.236 -8.423 -14.098 1.00 91.94 88 ASN A O 1
ATOM 746 N N . GLN A 1 89 ? 19.241 -7.862 -16.048 1.00 91.50 89 GLN A N 1
ATOM 747 C CA . GLN A 1 89 ? 20.296 -8.336 -16.947 1.00 91.50 89 GLN A CA 1
ATOM 748 C C . GLN A 1 89 ? 21.425 -7.314 -17.123 1.00 91.50 89 GLN A C 1
ATOM 750 O O . GLN A 1 89 ? 22.590 -7.690 -17.159 1.00 91.50 89 GLN A O 1
ATOM 755 N N . ASN A 1 90 ? 21.087 -6.025 -17.183 1.00 93.69 90 ASN A N 1
ATOM 756 C CA . ASN A 1 90 ? 21.996 -4.952 -17.583 1.00 93.69 90 ASN A CA 1
ATOM 757 C C . ASN A 1 90 ? 22.000 -3.826 -16.543 1.00 93.69 90 ASN A C 1
ATOM 759 O O . ASN A 1 90 ? 21.706 -2.680 -16.863 1.00 93.69 90 ASN A O 1
ATOM 763 N N . LYS A 1 91 ? 22.297 -4.143 -15.275 1.00 94.88 91 LYS A N 1
ATOM 764 C CA . LYS A 1 91 ? 22.145 -3.203 -14.143 1.00 94.88 91 LYS A CA 1
ATOM 765 C C . LYS A 1 91 ? 22.847 -1.858 -14.359 1.00 94.88 91 LYS A C 1
ATOM 767 O O . LYS A 1 91 ? 22.217 -0.823 -14.180 1.00 94.88 91 LYS A O 1
ATOM 772 N N . ILE A 1 92 ? 24.121 -1.888 -14.762 1.00 95.38 92 ILE A N 1
ATOM 773 C CA . ILE A 1 92 ? 24.955 -0.687 -14.944 1.00 95.38 92 ILE A CA 1
ATOM 774 C C . ILE A 1 92 ? 24.415 0.172 -16.094 1.00 95.38 92 ILE A C 1
ATOM 776 O O . ILE A 1 92 ? 24.203 1.373 -15.932 1.00 95.38 92 ILE A O 1
ATOM 780 N N . ASP A 1 93 ? 24.146 -0.450 -17.244 1.00 93.56 93 ASP A N 1
ATOM 781 C CA . ASP A 1 93 ? 23.614 0.250 -18.415 1.00 93.56 93 ASP A CA 1
ATOM 782 C C . ASP A 1 93 ? 22.211 0.799 -18.144 1.00 93.56 93 ASP A C 1
ATOM 784 O O . ASP A 1 93 ? 21.917 1.938 -18.502 1.00 93.56 93 ASP A O 1
ATOM 788 N N . PHE A 1 94 ? 21.355 0.027 -17.468 1.00 95.56 94 PHE A N 1
ATOM 789 C CA . PHE A 1 94 ? 20.028 0.471 -17.057 1.00 95.56 94 PHE A CA 1
ATOM 790 C C . PHE A 1 94 ? 20.113 1.692 -16.147 1.00 95.56 94 PHE A C 1
ATOM 792 O O . PHE A 1 94 ? 19.441 2.681 -16.423 1.00 95.56 94 PHE A O 1
ATOM 799 N N . GLU A 1 95 ? 20.924 1.639 -15.086 1.00 96.75 95 GLU A N 1
ATOM 800 C CA . GLU A 1 95 ? 21.083 2.750 -14.145 1.00 96.75 95 GLU A CA 1
ATOM 801 C C . GLU A 1 95 ? 21.520 4.021 -14.877 1.00 96.75 95 GLU A C 1
ATOM 803 O O . GLU A 1 95 ? 20.848 5.050 -14.792 1.00 96.75 95 GLU A O 1
ATOM 808 N N . LYS A 1 96 ? 22.594 3.923 -15.670 1.00 96.12 96 LYS A N 1
ATOM 809 C CA . LYS A 1 96 ? 23.126 5.040 -16.454 1.00 96.12 96 LYS A CA 1
ATOM 810 C C . LYS A 1 96 ? 22.076 5.616 -17.403 1.00 96.12 96 LYS A C 1
ATOM 812 O O . LYS A 1 96 ? 21.877 6.830 -17.445 1.00 96.12 96 LYS A O 1
ATOM 817 N N . ASN A 1 97 ? 21.402 4.761 -18.167 1.00 93.94 97 ASN A N 1
ATOM 818 C CA . ASN A 1 97 ? 20.432 5.195 -19.166 1.00 93.94 97 ASN A CA 1
ATOM 819 C C . ASN A 1 97 ? 19.170 5.790 -18.525 1.00 93.94 97 ASN A C 1
ATOM 821 O O . ASN A 1 97 ? 18.676 6.812 -18.998 1.00 93.94 97 ASN A O 1
ATOM 825 N N . ALA A 1 98 ? 18.683 5.204 -17.429 1.00 94.38 98 ALA A N 1
ATOM 826 C CA . ALA A 1 98 ? 17.537 5.709 -16.681 1.00 94.38 98 ALA A CA 1
ATOM 827 C C . ALA A 1 98 ? 17.827 7.077 -16.053 1.00 94.38 98 ALA A C 1
ATOM 829 O O . ALA A 1 98 ? 17.008 7.984 -16.187 1.00 94.38 98 ALA A O 1
ATOM 830 N N . ILE A 1 99 ? 19.000 7.258 -15.437 1.00 95.31 99 ILE A N 1
ATOM 831 C CA . ILE A 1 99 ? 19.411 8.552 -14.877 1.00 95.31 99 ILE A CA 1
ATOM 832 C C . ILE A 1 99 ? 19.526 9.603 -15.984 1.00 95.31 99 ILE A C 1
ATOM 834 O O . ILE A 1 99 ? 18.915 10.663 -15.874 1.00 95.31 99 ILE A O 1
ATOM 838 N N . ASN A 1 100 ? 20.240 9.306 -17.075 1.00 93.25 100 ASN A N 1
ATOM 839 C CA . ASN A 1 100 ? 20.392 10.242 -18.195 1.00 93.25 100 ASN A CA 1
ATOM 840 C C . ASN A 1 100 ? 19.038 10.660 -18.778 1.00 93.25 100 ASN A C 1
ATOM 842 O O . ASN A 1 100 ? 18.815 11.835 -19.073 1.00 93.25 100 ASN A O 1
ATOM 846 N N . TYR A 1 101 ? 18.129 9.696 -18.918 1.00 90.69 101 TYR A N 1
ATOM 847 C CA . TYR A 1 101 ? 16.775 9.949 -19.378 1.00 90.69 101 TYR A CA 1
ATOM 848 C C . TYR A 1 101 ? 16.023 10.892 -18.427 1.00 90.69 101 TYR A C 1
ATOM 850 O O . TYR A 1 101 ? 15.513 11.917 -18.875 1.00 90.69 101 TYR A O 1
ATOM 858 N N . LEU A 1 102 ? 15.996 10.595 -17.123 1.00 90.81 102 LEU A N 1
ATOM 859 C CA . LEU A 1 102 ? 15.289 11.400 -16.119 1.00 90.81 102 LEU A CA 1
ATOM 860 C C . LEU A 1 102 ? 15.895 12.806 -15.934 1.00 90.81 102 LEU A C 1
ATOM 862 O O . LEU A 1 102 ? 15.168 13.759 -15.659 1.00 90.81 102 LEU A O 1
ATOM 866 N N . ILE A 1 103 ? 17.208 12.973 -16.130 1.00 91.25 103 ILE A N 1
ATOM 867 C CA . ILE A 1 103 ? 17.848 14.299 -16.166 1.00 91.25 103 ILE A CA 1
ATOM 868 C C . ILE A 1 103 ? 17.323 15.106 -17.354 1.00 91.25 103 ILE A C 1
ATOM 870 O O . ILE A 1 103 ? 16.882 16.239 -17.171 1.00 91.25 103 ILE A O 1
ATOM 874 N N . LYS A 1 104 ? 17.336 14.519 -18.558 1.00 88.06 104 LYS A N 1
ATOM 875 C CA . LYS A 1 104 ? 16.866 15.186 -19.780 1.00 88.06 104 LYS A CA 1
ATOM 876 C C . LYS A 1 104 ? 15.399 15.602 -19.665 1.00 88.06 104 LYS A C 1
ATOM 878 O O . LYS A 1 104 ? 15.049 16.731 -19.977 1.00 88.06 104 LYS A O 1
ATOM 883 N N . VAL A 1 105 ? 14.567 14.695 -19.161 1.00 84.06 105 VAL A N 1
ATOM 884 C CA . VAL A 1 105 ? 13.165 14.938 -18.803 1.00 84.06 105 VAL A CA 1
ATOM 885 C C . VAL A 1 105 ? 13.008 16.186 -17.933 1.00 84.06 105 VAL A C 1
ATOM 887 O O . VAL A 1 105 ? 12.250 17.085 -18.283 1.00 84.06 105 VAL A O 1
ATOM 890 N N . ASN A 1 106 ? 13.739 16.258 -16.818 1.00 84.56 106 ASN A N 1
ATOM 891 C CA . ASN A 1 106 ? 13.618 17.374 -15.885 1.00 84.56 106 ASN A CA 1
ATOM 892 C C . ASN A 1 106 ? 14.083 18.693 -16.512 1.00 84.56 106 ASN A C 1
ATOM 894 O O . ASN A 1 106 ? 13.434 19.716 -16.324 1.00 84.56 106 ASN A O 1
ATOM 898 N N . GLN A 1 107 ? 15.164 18.668 -17.294 1.00 87.25 107 GLN A N 1
ATOM 899 C CA . GLN A 1 107 ? 15.635 19.845 -18.030 1.00 87.25 107 GLN A CA 1
ATOM 900 C C . GLN A 1 107 ? 14.583 20.334 -19.034 1.00 87.25 107 GLN A C 1
ATOM 902 O O . GLN A 1 107 ? 14.329 21.533 -19.138 1.00 87.25 107 GLN A O 1
ATOM 907 N N . ASP A 1 108 ? 13.924 19.417 -19.747 1.00 83.81 108 ASP A N 1
ATOM 908 C CA . ASP A 1 108 ? 12.830 19.762 -20.656 1.00 83.81 108 ASP A CA 1
ATOM 909 C C . ASP A 1 108 ? 11.642 20.393 -19.893 1.00 83.81 108 ASP A C 1
ATOM 911 O O . ASP A 1 108 ? 11.026 21.330 -20.407 1.00 83.81 108 ASP A O 1
ATOM 915 N N . MET A 1 109 ? 11.339 19.948 -18.661 1.00 80.12 109 MET A N 1
ATOM 916 C CA . MET A 1 109 ? 10.314 20.571 -17.799 1.00 80.12 109 MET A CA 1
ATOM 917 C C . MET A 1 109 ? 10.670 21.994 -17.392 1.00 80.12 109 MET A C 1
ATOM 919 O O . MET A 1 109 ? 9.831 22.889 -17.491 1.00 80.12 109 MET A O 1
ATOM 923 N N . GLU A 1 110 ? 11.900 22.197 -16.924 1.00 82.62 110 GLU A N 1
ATOM 924 C CA . GLU A 1 110 ? 12.399 23.505 -16.490 1.00 82.62 110 GLU A CA 1
ATOM 925 C C . GLU A 1 110 ? 12.361 24.521 -17.641 1.00 82.62 110 GLU A C 1
ATOM 927 O O . GLU A 1 110 ? 12.069 25.696 -17.429 1.00 82.62 110 GLU A O 1
ATOM 932 N N . ASN A 1 111 ? 12.525 24.045 -18.878 1.00 85.00 111 ASN A N 1
ATOM 933 C CA . ASN A 1 111 ? 12.425 24.841 -20.100 1.00 85.00 111 ASN A CA 1
ATOM 934 C C . ASN A 1 111 ? 10.984 25.011 -20.636 1.00 85.00 111 ASN A C 1
ATOM 936 O O . ASN A 1 111 ? 10.790 25.445 -21.773 1.00 85.00 111 ASN A O 1
ATOM 940 N N . GLY A 1 112 ? 9.953 24.678 -19.851 1.00 79.00 112 GLY A N 1
ATOM 941 C CA . GLY A 1 112 ? 8.543 24.876 -20.219 1.00 79.00 112 GLY A CA 1
ATOM 942 C C . GLY A 1 112 ? 7.942 23.777 -21.105 1.00 79.00 112 GLY A C 1
ATOM 943 O O . GLY A 1 112 ? 6.866 23.962 -21.686 1.00 79.00 112 GLY A O 1
ATOM 944 N N . GLY A 1 113 ? 8.606 22.625 -21.218 1.00 77.75 113 GLY A N 1
ATOM 945 C CA . GLY A 1 113 ? 8.089 21.453 -21.913 1.00 77.75 113 GLY A CA 1
ATOM 946 C C . GLY A 1 113 ? 6.787 20.931 -21.293 1.00 77.75 113 GLY A C 1
ATOM 947 O O . GLY A 1 113 ? 6.602 20.909 -20.077 1.00 77.75 113 GLY A O 1
ATOM 948 N N . ARG A 1 114 ? 5.849 20.478 -22.137 1.00 66.81 114 ARG A N 1
ATOM 949 C CA . ARG A 1 114 ? 4.613 19.814 -21.684 1.00 66.81 114 ARG A CA 1
ATOM 950 C C . ARG A 1 114 ? 4.784 18.298 -21.700 1.00 66.81 114 ARG A C 1
ATOM 952 O O . ARG A 1 114 ? 5.059 17.725 -22.755 1.00 66.81 114 ARG A O 1
ATOM 959 N N . HIS A 1 115 ? 4.511 17.637 -20.575 1.00 65.19 115 HIS A N 1
ATOM 960 C CA . HIS A 1 115 ? 4.467 16.174 -20.517 1.00 65.19 115 HIS A CA 1
ATOM 961 C C . HIS A 1 115 ? 3.089 15.606 -20.832 1.00 65.19 115 HIS A C 1
ATOM 963 O O . HIS A 1 115 ? 2.070 16.035 -20.293 1.00 65.19 115 HIS A O 1
ATOM 969 N N . PHE A 1 116 ? 3.084 14.589 -21.692 1.00 61.62 116 PHE A N 1
ATOM 970 C CA . PHE A 1 116 ? 1.922 13.750 -21.954 1.00 61.62 116 PHE A CA 1
ATOM 971 C C . PHE A 1 116 ? 1.797 12.673 -20.871 1.00 61.62 116 PHE A C 1
ATOM 973 O O . PHE A 1 116 ? 2.794 12.236 -20.305 1.00 61.62 116 PHE A O 1
ATOM 980 N N . PHE A 1 117 ? 0.574 12.210 -20.616 1.00 56.94 117 PHE A N 1
ATOM 981 C CA . PHE A 1 117 ? 0.260 11.205 -19.593 1.00 56.94 117 PHE A CA 1
ATOM 982 C C . PHE A 1 117 ? 1.147 9.944 -19.667 1.00 56.94 117 PHE A C 1
ATOM 984 O O . PHE A 1 117 ? 1.737 9.551 -18.667 1.00 56.94 117 PHE A O 1
ATOM 991 N N . SER A 1 118 ? 1.350 9.383 -20.864 1.00 58.94 118 SER A N 1
ATOM 992 C CA . SER A 1 118 ? 2.172 8.180 -21.077 1.00 58.94 118 SER A CA 1
ATOM 993 C C . SER A 1 118 ? 3.662 8.353 -20.738 1.00 58.94 118 SER A C 1
ATOM 995 O O . SER A 1 118 ? 4.364 7.368 -20.523 1.00 58.94 118 SER A O 1
ATOM 997 N N . PHE A 1 119 ? 4.153 9.594 -20.657 1.00 67.31 119 PHE A N 1
ATOM 998 C CA . PHE A 1 119 ? 5.518 9.901 -20.223 1.00 67.31 119 PHE A CA 1
ATOM 999 C C . PHE A 1 119 ? 5.687 9.639 -18.721 1.00 67.31 119 PHE A C 1
ATOM 1001 O O . PHE A 1 119 ? 6.664 9.018 -18.312 1.00 67.31 119 PHE A O 1
ATOM 1008 N N . ARG A 1 120 ? 4.677 10.000 -17.920 1.00 74.19 120 ARG A N 1
ATOM 1009 C CA . ARG A 1 120 ? 4.722 9.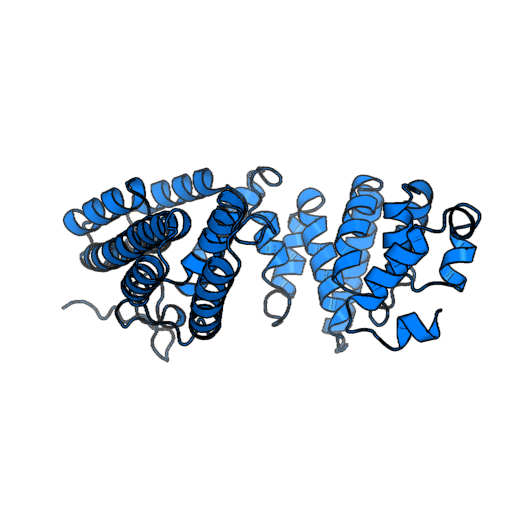900 -16.453 1.00 74.19 120 ARG A CA 1
ATOM 1010 C C . ARG A 1 120 ? 4.763 8.468 -15.951 1.00 74.19 120 ARG A C 1
ATOM 1012 O O . ARG A 1 120 ? 5.416 8.177 -14.954 1.00 74.19 120 ARG A O 1
ATOM 1019 N N . THR A 1 121 ? 4.111 7.550 -16.651 1.00 76.56 121 THR A N 1
ATOM 1020 C CA . THR A 1 121 ? 4.112 6.140 -16.247 1.00 76.56 121 THR A CA 1
ATOM 1021 C C . THR A 1 121 ? 5.438 5.452 -16.554 1.00 76.56 121 THR A C 1
ATOM 1023 O O . THR A 1 121 ? 5.908 4.632 -15.759 1.00 76.56 121 THR A O 1
ATOM 1026 N N . PHE A 1 122 ? 6.090 5.828 -17.658 1.00 83.31 122 PHE A N 1
ATOM 1027 C CA . PHE A 1 122 ? 7.448 5.378 -17.949 1.00 83.31 122 PHE A CA 1
ATOM 1028 C C . PHE A 1 122 ? 8.448 5.929 -16.928 1.00 83.31 122 PHE A C 1
ATOM 1030 O O . PHE A 1 122 ? 9.177 5.147 -16.325 1.00 83.31 122 PHE A O 1
ATOM 1037 N N . GLU A 1 123 ? 8.426 7.239 -16.662 1.00 86.50 123 GLU A N 1
ATOM 1038 C CA . GLU A 1 123 ? 9.247 7.867 -15.617 1.00 86.50 123 GLU A CA 1
ATOM 1039 C C . GLU A 1 123 ? 9.061 7.194 -14.261 1.00 86.50 123 GLU A C 1
ATOM 1041 O O . GLU A 1 123 ? 10.035 6.804 -13.630 1.00 86.50 123 GLU A O 1
ATOM 1046 N N . ASN A 1 124 ? 7.813 7.004 -13.828 1.00 87.00 124 ASN A N 1
ATOM 1047 C CA . ASN A 1 124 ? 7.503 6.369 -12.553 1.00 87.00 124 ASN A CA 1
ATOM 1048 C C . ASN A 1 124 ? 8.057 4.937 -12.488 1.00 87.00 124 ASN A C 1
ATOM 1050 O O . ASN A 1 124 ? 8.579 4.525 -11.451 1.00 87.00 124 ASN A O 1
ATOM 1054 N N . SER A 1 125 ? 8.011 4.196 -13.602 1.00 88.81 125 SER A N 1
ATOM 1055 C CA . SER A 1 125 ? 8.648 2.878 -13.699 1.00 88.81 125 SER A CA 1
ATOM 1056 C C . SER A 1 125 ? 10.165 2.997 -13.547 1.00 88.81 125 SER A C 1
ATOM 1058 O O . SER A 1 125 ? 10.748 2.288 -12.737 1.00 88.81 125 SER A O 1
ATOM 1060 N N . LEU A 1 126 ? 10.818 3.933 -14.243 1.00 92.50 126 LEU A N 1
ATOM 1061 C CA . LEU A 1 126 ? 12.262 4.151 -14.108 1.00 92.50 126 LEU A CA 1
ATOM 1062 C C . LEU A 1 126 ? 12.665 4.536 -12.680 1.00 92.50 126 LEU A C 1
ATOM 1064 O O . LEU A 1 126 ? 13.562 3.913 -12.121 1.00 92.50 126 LEU A O 1
ATOM 1068 N N . ILE A 1 127 ? 11.976 5.502 -12.070 1.00 93.50 127 ILE A N 1
ATOM 1069 C CA . ILE A 1 127 ? 12.223 5.958 -10.695 1.00 93.50 127 ILE A CA 1
ATOM 1070 C C . ILE A 1 127 ? 12.080 4.787 -9.715 1.00 93.50 127 ILE A C 1
ATOM 1072 O O . ILE A 1 127 ? 12.951 4.559 -8.879 1.00 93.50 127 ILE A O 1
ATOM 1076 N N . THR A 1 128 ? 11.017 3.992 -9.856 1.00 92.38 128 THR A N 1
ATOM 1077 C CA . THR A 1 128 ? 10.779 2.800 -9.029 1.00 92.38 128 THR A CA 1
ATOM 1078 C C . THR A 1 128 ? 11.888 1.757 -9.210 1.00 92.38 128 THR A C 1
ATOM 1080 O O . THR A 1 128 ? 12.395 1.183 -8.246 1.00 92.38 128 THR A O 1
ATOM 1083 N N . LEU A 1 129 ? 12.322 1.533 -10.449 1.00 93.38 129 LEU A N 1
ATOM 1084 C CA . LEU A 1 129 ? 13.354 0.553 -10.780 1.00 93.38 129 LEU A CA 1
ATOM 1085 C C . LEU A 1 129 ? 14.773 0.993 -10.440 1.00 93.38 129 LEU A C 1
ATOM 1087 O O . LEU A 1 129 ? 15.651 0.131 -10.358 1.00 93.38 129 LEU A O 1
ATOM 1091 N N . LEU A 1 130 ? 14.978 2.287 -10.199 1.00 95.44 130 LEU A N 1
ATOM 1092 C CA . LEU A 1 130 ? 16.223 2.841 -9.687 1.00 95.44 130 LEU A CA 1
ATOM 1093 C C . LEU A 1 130 ? 16.394 2.630 -8.183 1.00 95.44 130 LEU A C 1
ATOM 1095 O O . LEU A 1 130 ? 17.535 2.610 -7.743 1.00 95.44 130 LEU A O 1
ATOM 1099 N N . ILE A 1 131 ? 15.333 2.390 -7.400 1.00 94.88 131 ILE A N 1
ATOM 1100 C CA . ILE A 1 131 ? 15.438 2.183 -5.940 1.00 94.88 131 ILE A CA 1
ATOM 1101 C C . ILE A 1 131 ? 16.571 1.206 -5.544 1.00 94.88 131 ILE A C 1
ATOM 1103 O O . ILE A 1 131 ? 17.382 1.576 -4.694 1.00 94.88 131 ILE A O 1
ATOM 1107 N N . PRO A 1 132 ? 16.691 -0.011 -6.124 1.00 93.06 132 PRO A N 1
ATOM 1108 C CA . PRO A 1 132 ? 17.743 -0.952 -5.733 1.00 93.06 132 PRO A CA 1
ATOM 1109 C C . PRO A 1 132 ? 19.128 -0.641 -6.322 1.00 93.06 132 PRO A C 1
ATOM 1111 O O . PRO A 1 132 ? 20.093 -1.281 -5.913 1.00 93.06 132 PRO A O 1
ATOM 1114 N N . LEU A 1 133 ? 19.232 0.262 -7.301 1.00 94.56 133 LEU A N 1
ATOM 1115 C CA . LEU A 1 133 ? 20.487 0.574 -7.998 1.00 94.56 133 LEU A CA 1
ATOM 1116 C C . LEU A 1 133 ? 21.089 1.892 -7.499 1.00 94.56 133 LEU A C 1
ATOM 1118 O O . LEU A 1 133 ? 22.258 1.941 -7.139 1.00 94.56 133 LEU A O 1
ATOM 1122 N N . ASN A 1 134 ? 20.262 2.934 -7.408 1.00 96.06 134 ASN A N 1
ATOM 1123 C CA . ASN A 1 134 ? 20.641 4.284 -7.022 1.00 96.06 134 ASN A CA 1
ATOM 1124 C C . ASN A 1 134 ? 19.489 4.972 -6.273 1.00 96.06 134 ASN A C 1
ATOM 1126 O O . ASN A 1 134 ? 18.679 5.712 -6.839 1.00 96.06 134 ASN A O 1
ATOM 1130 N N . PHE A 1 135 ? 19.383 4.664 -4.982 1.00 95.88 135 PHE A N 1
ATOM 1131 C CA . PHE A 1 135 ? 18.275 5.101 -4.134 1.00 95.88 135 PHE A CA 1
ATOM 1132 C C . PHE A 1 135 ? 18.195 6.623 -3.994 1.00 95.88 135 PHE A C 1
ATOM 1134 O O . PHE A 1 135 ? 17.109 7.195 -3.999 1.00 95.88 135 PHE A O 1
ATOM 1141 N N . GLU A 1 136 ? 19.348 7.269 -3.881 1.00 95.81 136 GLU A N 1
ATOM 1142 C CA . GLU A 1 136 ? 19.496 8.705 -3.698 1.00 95.81 136 GLU A CA 1
ATOM 1143 C C . GLU A 1 136 ? 18.904 9.457 -4.897 1.00 95.81 136 GLU A C 1
ATOM 1145 O O . GLU A 1 136 ? 18.024 10.302 -4.721 1.00 95.81 136 GLU A O 1
ATOM 1150 N N . MET A 1 137 ? 19.285 9.060 -6.117 1.00 95.38 137 MET A N 1
ATOM 1151 C CA . MET A 1 137 ? 18.708 9.614 -7.345 1.00 95.38 137 MET A CA 1
ATOM 1152 C C . MET A 1 137 ? 17.217 9.281 -7.471 1.00 95.38 137 MET A C 1
ATOM 1154 O O . MET A 1 137 ? 16.424 10.137 -7.862 1.00 95.38 137 MET A O 1
ATOM 1158 N N . ALA A 1 138 ? 16.804 8.059 -7.115 1.00 95.19 138 ALA A N 1
ATOM 1159 C CA . ALA A 1 138 ? 15.396 7.669 -7.154 1.00 95.19 138 ALA A CA 1
ATOM 1160 C C . ALA A 1 138 ? 14.527 8.568 -6.251 1.00 95.19 138 ALA A C 1
ATOM 1162 O O . ALA A 1 138 ? 13.476 9.039 -6.685 1.00 95.19 138 ALA A O 1
ATOM 1163 N N . ILE A 1 139 ? 14.980 8.866 -5.026 1.00 94.38 139 ILE A N 1
ATOM 1164 C CA . ILE A 1 139 ? 14.298 9.804 -4.123 1.00 94.38 139 ILE A CA 1
ATOM 1165 C C . ILE A 1 139 ? 14.277 11.216 -4.705 1.00 94.38 139 ILE A C 1
ATOM 1167 O O . ILE A 1 139 ? 13.246 11.885 -4.620 1.00 94.38 139 ILE A O 1
ATOM 1171 N N . GLU A 1 140 ? 15.394 11.689 -5.260 1.00 93.62 140 GLU A N 1
ATOM 1172 C CA . GLU A 1 140 ? 15.474 13.031 -5.838 1.00 93.62 140 GLU A CA 1
ATOM 1173 C C . GLU A 1 140 ? 14.421 13.212 -6.939 1.00 93.62 140 GLU A C 1
ATOM 1175 O O . GLU A 1 140 ? 13.612 14.143 -6.884 1.00 93.62 140 GLU A O 1
ATOM 1180 N N . PHE A 1 141 ? 14.369 12.283 -7.897 1.00 92.12 141 PHE A N 1
ATOM 1181 C CA . PHE A 1 141 ? 13.384 12.318 -8.978 1.00 92.12 141 PHE A CA 1
ATOM 1182 C C . PHE A 1 141 ? 11.953 12.143 -8.472 1.00 92.12 141 PHE A C 1
ATOM 1184 O O . PHE A 1 141 ? 11.056 12.860 -8.918 1.00 92.12 141 PHE A O 1
ATOM 1191 N N . TYR A 1 142 ? 11.726 11.242 -7.513 1.00 91.25 142 TYR A N 1
ATOM 1192 C CA . TYR A 1 142 ? 10.416 11.087 -6.887 1.00 91.25 142 TYR A CA 1
ATOM 1193 C C . TYR A 1 142 ? 9.948 12.399 -6.243 1.00 91.25 142 TYR A C 1
ATOM 1195 O O . TYR A 1 142 ? 8.836 12.853 -6.493 1.00 91.25 142 TYR A O 1
ATOM 1203 N N . ASN A 1 143 ? 10.802 13.070 -5.469 1.00 89.06 143 ASN A N 1
ATOM 1204 C CA . ASN A 1 143 ? 10.444 14.321 -4.803 1.00 89.06 143 ASN A CA 1
ATOM 1205 C C . ASN A 1 143 ? 10.144 15.465 -5.775 1.00 89.06 143 ASN A C 1
ATOM 1207 O O . ASN A 1 143 ? 9.280 16.281 -5.466 1.00 89.06 143 ASN A O 1
ATOM 1211 N N . LYS A 1 144 ? 10.807 15.509 -6.937 1.00 86.50 144 LYS A N 1
ATOM 1212 C CA . LYS A 1 144 ? 10.511 16.486 -7.999 1.00 86.50 144 LYS A CA 1
ATOM 1213 C C . LYS A 1 144 ? 9.173 16.221 -8.698 1.00 86.50 144 LYS A C 1
ATOM 1215 O O . LYS A 1 144 ? 8.589 17.137 -9.266 1.00 86.50 144 LYS A O 1
ATOM 1220 N N . THR A 1 145 ? 8.679 14.981 -8.662 1.00 83.44 145 THR A N 1
ATOM 1221 C CA . THR A 1 145 ? 7.530 14.536 -9.470 1.00 83.44 145 THR A CA 1
ATOM 1222 C C . THR A 1 145 ? 6.286 14.145 -8.661 1.00 83.44 145 THR A C 1
ATOM 1224 O O . THR A 1 145 ? 5.204 14.026 -9.242 1.00 83.44 145 THR A O 1
ATOM 1227 N N . LYS A 1 146 ? 6.392 13.991 -7.334 1.00 80.69 146 LYS A N 1
ATOM 1228 C CA . LYS A 1 146 ? 5.318 13.495 -6.448 1.00 80.69 146 LYS A CA 1
ATOM 1229 C C . LYS A 1 146 ? 4.059 14.366 -6.382 1.00 80.69 146 LYS A C 1
ATOM 1231 O O . LYS A 1 146 ? 2.978 13.851 -6.122 1.00 80.69 146 LYS A O 1
ATOM 1236 N N . ASP A 1 147 ? 4.181 15.672 -6.624 1.00 72.00 147 ASP A N 1
ATOM 1237 C CA . ASP A 1 147 ? 3.036 16.601 -6.616 1.00 72.00 147 ASP A CA 1
ATOM 1238 C C . ASP A 1 147 ? 2.239 16.547 -7.927 1.00 72.00 147 ASP A C 1
ATOM 1240 O O . ASP A 1 147 ? 1.154 17.117 -8.073 1.00 72.00 147 ASP A O 1
ATOM 1244 N N . SER A 1 148 ? 2.768 15.831 -8.915 1.00 64.38 148 SER A N 1
ATOM 1245 C CA . SER A 1 148 ? 2.052 15.546 -10.137 1.00 64.38 148 SER A CA 1
ATOM 1246 C C . SER A 1 148 ? 0.946 14.527 -9.809 1.00 64.38 148 SER A C 1
ATOM 1248 O O . SER A 1 148 ? 1.235 13.449 -9.300 1.00 64.38 148 SER A O 1
ATOM 1250 N N . GLN A 1 149 ? -0.321 14.846 -10.121 1.00 53.28 149 GLN A N 1
ATOM 1251 C CA . GLN A 1 149 ? -1.539 14.054 -9.805 1.00 53.28 149 GLN A CA 1
ATOM 1252 C C . GLN A 1 149 ? -1.513 12.557 -10.205 1.00 53.28 149 GLN A C 1
ATOM 1254 O O . GLN A 1 149 ? -2.466 11.828 -9.944 1.00 53.28 149 GLN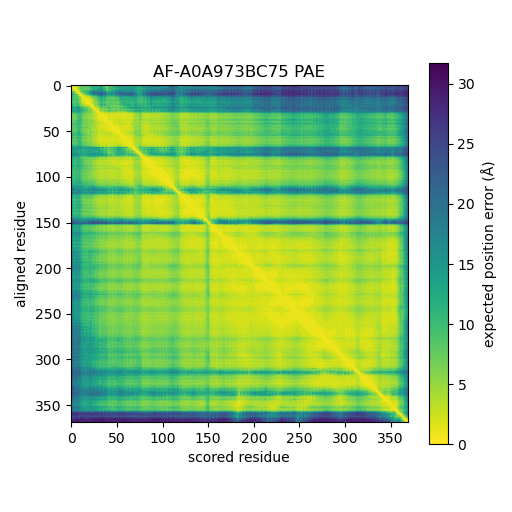 A O 1
ATOM 1259 N N . TYR A 1 150 ? -0.446 12.097 -10.855 1.00 52.53 150 TYR A N 1
ATOM 1260 C CA . TYR A 1 150 ? -0.315 10.799 -11.501 1.00 52.53 150 TYR A CA 1
ATOM 1261 C C . TYR A 1 150 ? 0.879 9.976 -10.987 1.00 52.53 150 TYR A C 1
ATOM 1263 O O . TYR A 1 150 ? 0.976 8.793 -11.306 1.00 52.53 150 TYR A O 1
ATOM 1271 N N . ILE A 1 151 ? 1.777 10.561 -10.183 1.00 54.81 151 ILE A N 1
ATOM 1272 C CA . ILE A 1 151 ? 2.980 9.893 -9.665 1.00 54.81 151 ILE A CA 1
ATOM 1273 C C . ILE A 1 151 ? 2.928 9.946 -8.141 1.00 54.81 151 ILE A C 1
ATOM 1275 O O . ILE A 1 151 ? 3.234 10.971 -7.553 1.00 54.81 151 ILE A O 1
ATOM 1279 N N . SER A 1 152 ? 2.552 8.851 -7.479 1.00 60.97 152 SER A N 1
ATOM 1280 C CA . SER A 1 152 ? 2.755 8.758 -6.022 1.00 60.97 152 SER A CA 1
ATOM 1281 C C . SER A 1 152 ? 2.719 7.330 -5.487 1.00 60.97 152 SER A C 1
ATOM 1283 O O . SER A 1 152 ? 3.512 6.972 -4.623 1.00 60.97 152 SER A O 1
ATOM 1285 N N . ASN A 1 153 ? 1.878 6.453 -6.043 1.00 72.94 153 ASN A N 1
ATOM 1286 C CA . ASN A 1 153 ? 1.649 5.162 -5.394 1.00 72.94 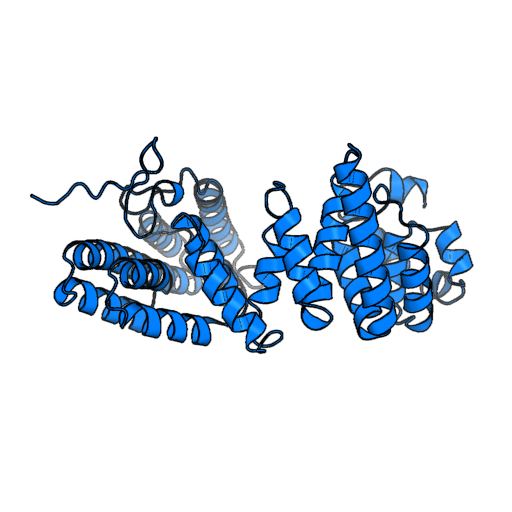153 ASN A CA 1
ATOM 1287 C C . ASN A 1 153 ? 2.645 4.049 -5.752 1.00 72.94 153 ASN A C 1
ATOM 1289 O O . ASN A 1 153 ? 2.845 3.169 -4.922 1.00 72.94 153 ASN A O 1
ATOM 1293 N N . SER A 1 154 ? 3.253 4.020 -6.944 1.00 84.44 154 SER A N 1
ATOM 1294 C CA . SER A 1 154 ? 4.139 2.897 -7.327 1.00 84.44 154 SER A CA 1
ATOM 1295 C C . SER A 1 154 ? 5.463 2.920 -6.570 1.00 84.44 154 SER A C 1
ATOM 1297 O O . SER A 1 154 ? 5.809 1.916 -5.956 1.00 84.44 154 SER A O 1
ATOM 1299 N N . PHE A 1 155 ? 6.138 4.073 -6.528 1.00 90.19 155 PHE A N 1
ATOM 1300 C CA . PHE A 1 155 ? 7.368 4.251 -5.754 1.00 90.19 155 PHE A CA 1
ATOM 1301 C C . PHE A 1 155 ? 7.161 3.909 -4.273 1.00 90.19 155 PHE A C 1
ATOM 1303 O O . PHE A 1 155 ? 7.922 3.133 -3.701 1.00 90.19 155 PHE A O 1
ATOM 1310 N N . ILE A 1 156 ? 6.081 4.421 -3.667 1.00 91.44 156 ILE A N 1
ATOM 1311 C CA . ILE A 1 156 ? 5.755 4.141 -2.265 1.00 91.44 156 ILE A CA 1
ATOM 1312 C C . ILE A 1 156 ? 5.407 2.660 -2.059 1.00 91.44 156 ILE A C 1
ATOM 1314 O O . ILE A 1 156 ? 5.896 2.035 -1.124 1.00 91.44 156 ILE A O 1
ATOM 1318 N N . LYS A 1 157 ? 4.642 2.032 -2.957 1.00 90.06 157 LYS A N 1
ATOM 1319 C CA . LYS A 1 157 ? 4.389 0.580 -2.890 1.00 90.06 157 LYS A CA 1
ATOM 1320 C C . LYS A 1 157 ? 5.676 -0.238 -2.927 1.00 90.06 157 LYS A C 1
ATOM 1322 O O . LYS A 1 157 ? 5.781 -1.220 -2.191 1.00 90.06 157 LYS A O 1
ATOM 1327 N N . GLU A 1 158 ? 6.617 0.169 -3.769 1.00 90.94 158 GLU A N 1
ATOM 1328 C CA . GLU A 1 158 ? 7.887 -0.515 -3.965 1.00 90.94 158 GLU A CA 1
ATOM 1329 C C . GLU A 1 158 ? 8.809 -0.337 -2.753 1.00 90.94 158 GLU A C 1
ATOM 1331 O O . GLU A 1 158 ? 9.239 -1.330 -2.180 1.00 90.94 158 GLU A O 1
ATOM 1336 N N . ILE A 1 159 ? 9.047 0.892 -2.271 1.00 93.38 159 ILE A N 1
ATOM 1337 C CA . ILE A 1 159 ? 9.965 1.133 -1.138 1.00 93.38 159 ILE A CA 1
ATOM 1338 C C . ILE A 1 159 ? 9.487 0.485 0.171 1.00 93.38 159 ILE A C 1
ATOM 1340 O O . ILE A 1 159 ? 10.299 0.167 1.044 1.00 93.38 159 ILE A O 1
ATOM 1344 N N . PHE A 1 160 ? 8.177 0.248 0.304 1.00 93.38 160 PHE A N 1
ATOM 1345 C CA . PHE A 1 160 ? 7.564 -0.500 1.405 1.00 93.38 160 PHE A CA 1
ATOM 1346 C C . PHE A 1 160 ? 7.558 -2.026 1.201 1.00 93.38 160 PHE A C 1
ATOM 1348 O O . PHE A 1 160 ? 6.961 -2.752 1.999 1.00 93.38 160 PHE A O 1
ATOM 1355 N N . ASN A 1 161 ? 8.213 -2.553 0.164 1.00 91.62 161 ASN A N 1
ATOM 1356 C CA . ASN A 1 161 ? 8.527 -3.975 0.038 1.00 91.62 161 ASN A CA 1
ATOM 1357 C C . ASN A 1 161 ? 9.810 -4.290 0.825 1.00 91.62 161 ASN A C 1
ATOM 1359 O O . ASN A 1 161 ? 10.919 -4.300 0.295 1.00 91.62 161 ASN A O 1
ATOM 1363 N N . ILE A 1 162 ? 9.661 -4.525 2.129 1.00 89.00 162 ILE A N 1
ATOM 1364 C CA . ILE A 1 162 ? 10.788 -4.641 3.073 1.00 89.00 162 ILE A CA 1
ATOM 1365 C C . ILE A 1 162 ? 11.742 -5.779 2.710 1.00 89.00 162 ILE A C 1
ATOM 1367 O O . ILE A 1 162 ? 12.946 -5.669 2.944 1.00 89.00 162 ILE A O 1
ATOM 1371 N N . ASN A 1 163 ? 11.211 -6.861 2.137 1.00 86.88 163 ASN A N 1
ATOM 1372 C CA . ASN A 1 163 ? 12.008 -8.020 1.746 1.00 86.88 163 ASN A CA 1
ATOM 1373 C C . ASN A 1 163 ? 13.022 -7.664 0.651 1.00 86.88 163 ASN A C 1
ATOM 1375 O O . ASN A 1 163 ? 14.121 -8.209 0.642 1.00 86.88 163 ASN A O 1
ATOM 1379 N N . GLU A 1 164 ? 12.667 -6.733 -0.235 1.00 86.69 164 GLU A N 1
ATOM 1380 C CA . GLU A 1 164 ? 13.545 -6.250 -1.303 1.00 86.69 164 GLU A CA 1
ATOM 1381 C C . GLU A 1 164 ? 14.380 -5.039 -0.857 1.00 86.69 164 GLU A C 1
ATOM 1383 O O . GLU A 1 164 ? 15.535 -4.899 -1.256 1.00 86.69 164 GLU A O 1
ATOM 1388 N N . TYR A 1 165 ? 13.838 -4.194 0.028 1.00 91.06 165 TYR A N 1
ATOM 1389 C CA . TYR A 1 165 ? 14.431 -2.906 0.402 1.00 91.06 165 TYR A CA 1
ATOM 1390 C C . TYR A 1 165 ? 14.709 -2.793 1.907 1.00 91.06 165 TYR A C 1
ATOM 1392 O O . TYR A 1 165 ? 14.131 -1.965 2.618 1.00 91.06 165 TYR A O 1
ATOM 1400 N N . SER A 1 166 ? 15.661 -3.588 2.397 1.00 90.69 166 SER A N 1
ATOM 1401 C CA . SER A 1 166 ? 15.985 -3.711 3.830 1.00 90.69 166 SER A CA 1
ATOM 1402 C C . SER A 1 166 ? 17.180 -2.877 4.320 1.00 90.69 166 SER A C 1
ATOM 1404 O O . SER A 1 166 ? 17.442 -2.850 5.525 1.00 90.69 166 SER A O 1
ATOM 1406 N N . ALA A 1 167 ? 17.899 -2.189 3.427 1.00 93.00 167 ALA A N 1
ATOM 1407 C CA . ALA A 1 167 ? 19.015 -1.316 3.801 1.00 93.00 167 ALA A CA 1
ATOM 1408 C C . ALA A 1 167 ? 18.569 -0.168 4.728 1.00 93.00 167 ALA A C 1
ATOM 1410 O O . ALA A 1 167 ? 17.439 0.317 4.635 1.00 93.00 167 ALA A O 1
ATOM 1411 N N . ASP A 1 168 ? 19.465 0.310 5.595 1.00 93.94 168 ASP A N 1
ATOM 1412 C CA . ASP A 1 168 ? 19.121 1.306 6.622 1.00 93.94 168 ASP A CA 1
ATOM 1413 C C . ASP A 1 168 ? 18.653 2.641 6.040 1.00 93.94 168 ASP A C 1
ATOM 1415 O O . ASP A 1 168 ? 17.726 3.250 6.571 1.00 93.94 168 ASP A O 1
ATOM 1419 N N . LYS A 1 169 ? 19.195 3.050 4.887 1.00 94.19 169 LYS A N 1
ATOM 1420 C CA . LYS A 1 169 ? 18.709 4.228 4.155 1.00 94.19 169 LYS A CA 1
ATOM 1421 C C . LYS A 1 169 ? 17.242 4.101 3.727 1.00 94.19 169 LYS A C 1
ATOM 1423 O O . LYS A 1 169 ? 16.497 5.072 3.822 1.00 94.19 169 LYS A O 1
ATOM 1428 N N . HIS A 1 170 ? 16.797 2.901 3.342 1.00 94.38 170 HIS A N 1
ATOM 1429 C CA . HIS A 1 170 ? 15.397 2.643 2.994 1.00 94.38 170 HIS A CA 1
ATOM 1430 C C . HIS A 1 170 ? 14.505 2.689 4.236 1.00 94.38 170 HIS A C 1
ATOM 1432 O O . HIS A 1 170 ? 13.440 3.301 4.202 1.00 94.38 170 HIS A O 1
ATOM 1438 N N . LYS A 1 171 ? 14.954 2.087 5.348 1.00 94.56 171 LYS A N 1
ATOM 1439 C CA . LYS A 1 171 ? 14.235 2.134 6.633 1.00 94.56 171 LYS A CA 1
ATOM 1440 C C . LYS A 1 171 ? 14.046 3.569 7.110 1.00 94.56 171 LYS A C 1
ATOM 1442 O O . LYS A 1 171 ? 12.944 3.934 7.507 1.00 94.56 171 LYS A O 1
ATOM 1447 N N . ARG A 1 172 ? 15.115 4.369 7.059 1.00 94.81 172 ARG A N 1
ATOM 1448 C CA . ARG A 1 172 ? 15.088 5.784 7.433 1.00 94.81 172 ARG A CA 1
ATOM 1449 C C . ARG A 1 172 ? 14.097 6.549 6.566 1.00 94.81 172 ARG A C 1
ATOM 1451 O O . ARG A 1 172 ? 13.183 7.153 7.102 1.00 94.81 172 ARG A O 1
ATOM 1458 N N . TYR A 1 173 ? 14.194 6.416 5.243 1.00 95.44 173 TYR A N 1
ATOM 1459 C CA . TYR A 1 173 ? 13.259 7.077 4.335 1.00 95.44 173 TYR A CA 1
ATOM 1460 C C . TYR A 1 173 ? 11.799 6.683 4.583 1.00 95.44 173 TYR A C 1
ATOM 1462 O O . TYR A 1 173 ? 10.935 7.549 4.586 1.00 95.44 173 TYR A O 1
ATOM 1470 N N . ARG A 1 174 ? 11.496 5.394 4.806 1.00 95.12 174 ARG A N 1
ATOM 1471 C CA . ARG A 1 174 ? 10.124 4.951 5.119 1.00 95.12 174 ARG A CA 1
ATOM 1472 C C . ARG A 1 174 ? 9.588 5.616 6.379 1.00 95.12 174 ARG A C 1
ATOM 1474 O O . ARG A 1 174 ? 8.435 6.039 6.388 1.00 95.12 174 ARG A O 1
ATOM 1481 N N . LYS A 1 175 ? 10.415 5.689 7.423 1.00 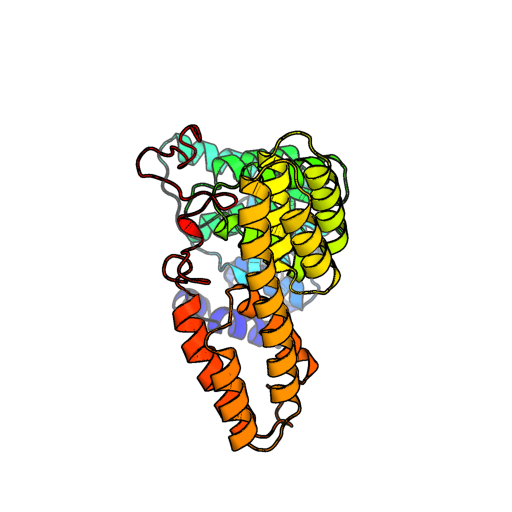95.69 175 LYS A N 1
ATOM 1482 C CA . LYS A 1 175 ? 10.062 6.341 8.683 1.00 95.69 175 LYS A CA 1
ATOM 1483 C C . LYS A 1 175 ? 9.815 7.837 8.472 1.00 95.69 175 LYS A C 1
ATOM 1485 O O . LYS A 1 175 ? 8.711 8.293 8.752 1.00 95.69 175 LYS A O 1
ATOM 1490 N N . ASP A 1 176 ? 10.773 8.539 7.865 1.00 95.12 176 ASP A N 1
ATOM 1491 C CA . ASP A 1 176 ? 10.680 9.971 7.554 1.00 95.12 176 ASP A CA 1
ATOM 1492 C C . ASP A 1 176 ? 9.446 10.269 6.674 1.00 95.12 176 ASP A C 1
ATOM 1494 O O . ASP A 1 176 ? 8.727 11.246 6.885 1.00 95.12 176 ASP A O 1
ATOM 1498 N N . TYR A 1 177 ? 9.151 9.394 5.704 1.00 94.62 177 TYR A N 1
ATOM 1499 C CA . TYR A 1 177 ? 7.978 9.515 4.841 1.00 94.62 177 TYR A CA 1
ATOM 1500 C C . TYR A 1 177 ? 6.679 9.418 5.641 1.00 94.62 177 TYR A C 1
ATOM 1502 O O . TYR A 1 177 ? 5.832 10.295 5.491 1.00 94.62 177 TYR A O 1
ATOM 1510 N N . ILE A 1 178 ? 6.530 8.409 6.511 1.00 95.12 178 ILE A N 1
ATOM 1511 C CA . ILE A 1 178 ? 5.339 8.254 7.366 1.00 95.12 178 ILE A CA 1
ATOM 1512 C C . ILE A 1 178 ? 5.143 9.478 8.260 1.00 95.12 178 ILE A C 1
ATOM 1514 O O . ILE A 1 178 ? 4.028 9.985 8.371 1.00 95.12 178 ILE A O 1
ATOM 1518 N N . GLU A 1 179 ? 6.219 9.964 8.874 1.00 94.88 179 GLU A N 1
ATOM 1519 C CA . GLU A 1 179 ? 6.183 11.130 9.759 1.00 94.88 179 GLU A CA 1
ATOM 1520 C C . GLU A 1 179 ? 5.770 12.413 9.018 1.00 94.88 179 GLU A C 1
ATOM 1522 O O . GLU A 1 179 ? 5.170 13.299 9.629 1.00 94.88 179 GLU A O 1
ATOM 1527 N N . SER A 1 180 ? 6.034 12.491 7.708 1.00 92.06 180 SER A N 1
ATOM 1528 C CA . SER A 1 180 ? 5.713 13.644 6.855 1.00 92.06 180 SER A CA 1
ATOM 1529 C C . SER A 1 180 ? 4.276 13.693 6.315 1.00 92.06 180 SER A C 1
ATOM 1531 O O . SER A 1 180 ? 3.877 14.721 5.757 1.00 92.06 180 SER A O 1
ATOM 1533 N N . LEU A 1 181 ? 3.507 12.605 6.439 1.00 91.19 181 LEU A N 1
ATOM 1534 C CA . LEU A 1 181 ? 2.127 12.537 5.938 1.00 91.19 181 LEU A CA 1
ATOM 1535 C C . LEU A 1 181 ? 1.234 13.509 6.696 1.00 91.19 181 LEU A C 1
ATOM 1537 O O . LEU A 1 181 ? 1.450 13.741 7.877 1.00 91.19 181 LEU A O 1
ATOM 1541 N N . LYS A 1 182 ? 0.239 14.088 6.023 1.00 88.81 182 LYS A N 1
ATOM 1542 C CA . LYS A 1 182 ? -0.506 15.268 6.494 1.00 88.81 182 LYS A CA 1
ATOM 1543 C C . LYS A 1 182 ? -1.905 14.969 7.012 1.00 88.81 182 LYS A C 1
ATOM 1545 O O . LYS A 1 182 ? -2.562 15.872 7.521 1.00 88.81 182 LYS A O 1
ATOM 1550 N N . ASN A 1 183 ? -2.391 13.744 6.858 1.00 88.62 183 ASN A N 1
ATOM 1551 C CA . ASN A 1 183 ? -3.746 13.369 7.254 1.00 88.62 183 ASN A CA 1
ATOM 1552 C C . ASN A 1 183 ? -3.873 11.854 7.491 1.00 88.62 183 ASN A C 1
ATOM 1554 O O . ASN A 1 183 ? -3.017 11.058 7.096 1.00 88.62 183 ASN A O 1
ATOM 1558 N N . ASP A 1 184 ? -4.977 11.453 8.119 1.00 89.38 184 ASP A N 1
ATOM 1559 C CA . ASP A 1 184 ? -5.223 10.054 8.483 1.00 89.38 184 ASP A CA 1
ATOM 1560 C C . ASP A 1 184 ? -5.520 9.162 7.264 1.00 89.38 184 ASP A C 1
ATOM 1562 O O . ASP A 1 184 ? -5.337 7.944 7.336 1.00 89.38 184 ASP A O 1
ATOM 1566 N N . ILE A 1 185 ? -5.936 9.746 6.129 1.00 88.56 185 ILE A N 1
ATOM 1567 C CA . ILE A 1 185 ? -6.162 8.991 4.887 1.00 88.56 185 ILE A CA 1
ATOM 1568 C C . ILE A 1 185 ? -4.841 8.580 4.217 1.00 88.56 185 ILE A C 1
ATOM 1570 O O . ILE A 1 185 ? -4.706 7.446 3.765 1.00 88.56 185 ILE A O 1
ATOM 1574 N N . GLU A 1 186 ? -3.828 9.442 4.221 1.00 89.19 186 GLU A N 1
ATOM 1575 C CA . GLU A 1 186 ? -2.479 9.106 3.758 1.00 89.19 186 GLU A CA 1
ATOM 1576 C C . GLU A 1 186 ? -1.846 8.008 4.628 1.00 89.19 186 GLU A C 1
ATOM 1578 O O . GLU A 1 186 ? -1.224 7.074 4.114 1.00 89.19 186 GLU A O 1
ATOM 1583 N N . LEU A 1 187 ? -2.058 8.070 5.947 1.00 92.12 187 LEU A N 1
ATOM 1584 C CA . LEU A 1 187 ? -1.603 7.030 6.875 1.00 92.12 187 LEU A CA 1
ATOM 1585 C C . LEU A 1 187 ? -2.297 5.688 6.611 1.00 92.12 187 LEU A C 1
ATOM 1587 O O . LEU A 1 187 ? -1.634 4.648 6.582 1.00 92.12 187 LEU A O 1
ATOM 1591 N N . LEU A 1 188 ? -3.610 5.699 6.366 1.00 91.25 188 LEU A N 1
ATOM 1592 C CA . LEU A 1 188 ? -4.360 4.513 5.952 1.00 91.25 188 LEU A CA 1
ATOM 1593 C C . LEU A 1 188 ? -3.761 3.879 4.684 1.00 91.25 188 LEU A C 1
ATOM 1595 O O . LEU A 1 188 ? -3.595 2.656 4.641 1.00 91.25 188 LEU A O 1
ATOM 1599 N N . GLU A 1 189 ? -3.430 4.676 3.663 1.00 89.38 189 GLU A N 1
ATOM 1600 C CA . GLU A 1 189 ? -2.827 4.163 2.424 1.00 89.38 189 GLU A CA 1
ATOM 1601 C C . GLU A 1 189 ? -1.511 3.432 2.695 1.00 89.38 189 GLU A C 1
ATOM 1603 O O . GLU A 1 189 ? -1.291 2.331 2.179 1.00 89.38 189 GLU A O 1
ATOM 1608 N N . ILE A 1 190 ? -0.665 3.976 3.572 1.00 92.25 190 ILE A N 1
ATOM 1609 C CA . ILE A 1 190 ? 0.560 3.289 3.986 1.00 92.25 190 ILE A CA 1
ATOM 1610 C C . ILE A 1 190 ? 0.258 1.966 4.683 1.00 92.25 190 ILE A C 1
ATOM 1612 O O . ILE A 1 190 ? 0.884 0.948 4.370 1.00 92.25 190 ILE A O 1
ATOM 1616 N N . VAL A 1 191 ? -0.727 1.936 5.581 1.00 93.06 191 VAL A N 1
ATOM 1617 C CA . VAL A 1 191 ? -1.111 0.692 6.254 1.00 93.06 191 VAL A CA 1
ATOM 1618 C C . VAL A 1 191 ? -1.607 -0.349 5.241 1.00 93.06 191 VAL A C 1
ATOM 1620 O O . VAL A 1 191 ? -1.169 -1.502 5.302 1.00 93.06 191 VAL A O 1
ATOM 1623 N N . ARG A 1 192 ? -2.416 0.042 4.244 1.00 91.00 192 ARG A N 1
ATOM 1624 C CA . ARG A 1 192 ? -2.845 -0.837 3.135 1.00 91.00 192 ARG A CA 1
ATOM 1625 C C . ARG A 1 192 ? -1.651 -1.401 2.357 1.00 91.00 192 ARG A C 1
ATOM 1627 O O . ARG A 1 192 ? -1.607 -2.606 2.095 1.00 91.00 192 ARG A O 1
ATOM 1634 N N . ILE A 1 193 ? -0.677 -0.559 2.006 1.00 91.38 193 ILE A N 1
ATOM 1635 C CA . ILE A 1 193 ? 0.538 -0.962 1.278 1.00 91.38 193 ILE A CA 1
ATOM 1636 C C . ILE A 1 193 ? 1.346 -1.981 2.090 1.00 91.38 193 ILE A C 1
ATOM 1638 O O . ILE A 1 193 ? 1.691 -3.052 1.587 1.00 91.38 193 ILE A O 1
ATOM 1642 N N . ILE A 1 194 ? 1.587 -1.696 3.368 1.00 91.19 194 ILE A N 1
ATOM 1643 C CA . ILE A 1 194 ? 2.352 -2.565 4.272 1.00 91.19 194 ILE A CA 1
ATOM 1644 C C . ILE A 1 194 ? 1.675 -3.926 4.433 1.00 91.19 194 ILE A C 1
ATOM 1646 O O . ILE A 1 194 ? 2.330 -4.970 4.403 1.00 91.19 194 ILE A O 1
ATOM 1650 N N . HIS A 1 195 ? 0.353 -3.932 4.565 1.00 90.62 195 HIS A N 1
ATOM 1651 C CA . HIS A 1 195 ? -0.441 -5.149 4.629 1.00 90.62 195 HIS A CA 1
ATOM 1652 C C . HIS A 1 195 ? -0.386 -5.961 3.324 1.00 90.62 195 HIS A C 1
ATOM 1654 O O . HIS A 1 195 ? -0.259 -7.190 3.362 1.00 90.62 195 HIS A O 1
ATOM 1660 N N . LYS A 1 196 ? -0.430 -5.297 2.162 1.00 88.69 196 LYS A N 1
ATOM 1661 C CA . LYS A 1 196 ? -0.263 -5.943 0.851 1.00 88.69 196 LYS A CA 1
ATOM 1662 C C . LYS A 1 196 ? 1.103 -6.620 0.726 1.00 88.69 196 LYS A C 1
ATOM 1664 O O . LYS A 1 196 ? 1.159 -7.763 0.279 1.00 88.69 196 LYS A O 1
ATOM 1669 N N . ASN A 1 197 ? 2.153 -5.966 1.212 1.00 88.56 197 ASN A N 1
ATOM 1670 C CA . ASN A 1 197 ? 3.530 -6.460 1.175 1.00 88.56 197 ASN A CA 1
ATOM 1671 C C . ASN A 1 197 ? 3.887 -7.389 2.354 1.00 88.56 197 ASN A C 1
ATOM 1673 O O . ASN A 1 197 ? 5.063 -7.678 2.567 1.00 88.56 197 ASN A O 1
ATOM 1677 N N . ASN A 1 198 ? 2.908 -7.826 3.163 1.00 88.81 198 ASN A N 1
ATOM 1678 C CA . ASN A 1 198 ? 3.107 -8.656 4.366 1.00 88.81 198 ASN A CA 1
ATOM 1679 C C . ASN A 1 198 ? 4.203 -8.116 5.312 1.00 88.81 198 ASN A C 1
ATOM 1681 O O . ASN A 1 198 ? 4.934 -8.859 5.963 1.00 88.81 198 ASN A O 1
ATOM 1685 N N . SER A 1 199 ? 4.301 -6.792 5.389 1.00 89.31 199 SER A N 1
ATOM 1686 C CA . SER A 1 199 ? 5.417 -6.043 5.970 1.00 89.31 199 SER A CA 1
ATOM 1687 C C . SER A 1 199 ? 5.088 -5.462 7.357 1.00 89.31 199 SER A C 1
ATOM 1689 O O . SER A 1 199 ? 5.790 -4.606 7.891 1.00 89.31 199 SER A O 1
ATOM 1691 N N . THR A 1 200 ? 4.022 -5.952 7.997 1.00 91.75 200 THR A N 1
ATOM 1692 C CA . THR A 1 200 ? 3.464 -5.396 9.245 1.00 91.75 200 THR A CA 1
ATOM 1693 C C . THR A 1 200 ? 4.416 -5.451 10.441 1.00 91.75 200 THR A C 1
ATOM 1695 O O . THR A 1 200 ? 4.227 -4.719 11.408 1.00 91.75 200 THR A O 1
ATOM 1698 N N . LYS A 1 201 ? 5.431 -6.327 10.417 1.00 92.06 201 LYS A N 1
ATOM 1699 C CA . LYS A 1 201 ? 6.391 -6.477 11.523 1.00 92.06 201 LYS A CA 1
ATOM 1700 C C . LYS A 1 201 ? 7.266 -5.235 11.704 1.00 92.06 201 LYS A C 1
ATOM 1702 O O . LYS A 1 201 ? 7.538 -4.874 12.843 1.00 92.06 201 LYS A O 1
ATOM 1707 N N . GLU A 1 202 ? 7.703 -4.591 10.623 1.00 90.81 202 GLU A N 1
ATOM 1708 C CA . GLU A 1 202 ? 8.500 -3.357 10.714 1.00 90.81 202 GLU A CA 1
ATOM 1709 C C . GLU A 1 202 ? 7.639 -2.183 11.170 1.00 90.81 202 GLU A C 1
ATOM 1711 O O . GLU A 1 202 ? 8.035 -1.475 12.088 1.00 90.81 202 GLU A O 1
ATOM 1716 N N . LEU A 1 203 ? 6.414 -2.057 10.647 1.00 92.75 203 LEU A N 1
ATOM 1717 C CA . LEU A 1 203 ? 5.482 -1.027 11.108 1.00 92.75 203 LEU A CA 1
ATOM 1718 C C . LEU A 1 203 ? 5.211 -1.131 12.613 1.00 92.75 203 LEU A C 1
ATOM 1720 O O . LEU A 1 203 ? 5.210 -0.123 13.308 1.00 92.75 203 LEU A O 1
ATOM 1724 N N . LYS A 1 204 ? 5.057 -2.353 13.144 1.00 94.62 204 LYS A N 1
ATOM 1725 C CA . LYS A 1 204 ? 4.936 -2.570 14.594 1.00 94.62 204 LYS A CA 1
ATOM 1726 C C . LYS A 1 204 ? 6.161 -2.080 15.373 1.00 94.62 204 LYS A C 1
ATOM 1728 O O . LYS A 1 204 ? 5.991 -1.631 16.504 1.00 94.62 204 LYS A O 1
ATOM 1733 N N . LYS A 1 205 ? 7.372 -2.148 14.803 1.00 94.06 205 LYS A N 1
ATOM 1734 C CA . LYS A 1 205 ? 8.577 -1.601 15.448 1.00 94.06 205 LYS A CA 1
ATOM 1735 C C . LYS A 1 205 ? 8.513 -0.078 15.511 1.00 94.06 205 LYS A C 1
ATOM 1737 O O . LYS A 1 205 ? 8.700 0.456 16.595 1.00 94.06 205 LYS A O 1
ATOM 1742 N N . TYR A 1 206 ? 8.174 0.585 14.403 1.00 95.31 206 TYR A N 1
ATOM 1743 C CA . TYR A 1 206 ? 8.012 2.044 14.383 1.00 95.31 206 TYR A CA 1
ATOM 1744 C C . TYR A 1 206 ? 6.921 2.510 15.349 1.00 95.31 206 TYR A C 1
ATOM 1746 O O . TYR A 1 206 ? 7.159 3.389 16.163 1.00 95.31 206 TYR A O 1
ATOM 1754 N N . ILE A 1 207 ? 5.759 1.850 15.341 1.00 96.56 207 ILE A N 1
ATOM 1755 C CA . ILE A 1 207 ? 4.678 2.108 16.301 1.00 96.56 207 ILE A CA 1
ATOM 1756 C C . ILE A 1 207 ? 5.180 1.977 17.740 1.00 96.56 207 ILE A C 1
ATOM 1758 O O . ILE A 1 207 ? 4.899 2.842 18.558 1.00 96.56 207 ILE A O 1
ATOM 1762 N N . THR A 1 208 ? 5.917 0.911 18.064 1.00 96.44 208 THR A N 1
ATOM 1763 C CA . THR A 1 208 ? 6.441 0.719 19.426 1.00 96.44 208 THR A CA 1
ATOM 1764 C C . THR A 1 208 ? 7.395 1.844 19.821 1.00 96.44 208 THR A C 1
ATOM 1766 O O . THR A 1 208 ? 7.294 2.352 20.931 1.00 96.44 208 THR A O 1
ATOM 1769 N N . GLU A 1 209 ? 8.277 2.256 18.910 1.00 96.62 209 GLU A N 1
ATOM 1770 C CA . GLU A 1 209 ? 9.201 3.369 19.126 1.00 96.62 209 GLU A CA 1
ATOM 1771 C C . GLU A 1 209 ? 8.453 4.690 19.368 1.00 96.62 209 GLU A C 1
ATOM 1773 O O . GLU A 1 209 ? 8.688 5.355 20.374 1.00 96.62 209 GLU A O 1
ATOM 1778 N N . TRP A 1 210 ? 7.503 5.036 18.497 1.00 97.56 210 TRP A N 1
ATOM 1779 C CA . TRP A 1 210 ? 6.710 6.259 18.621 1.00 97.56 210 TRP A CA 1
ATOM 1780 C C . TRP A 1 210 ? 5.832 6.275 19.876 1.00 97.56 210 TRP A C 1
ATOM 1782 O O . TRP A 1 210 ? 5.689 7.324 20.494 1.00 97.56 210 TRP A O 1
ATOM 1792 N N . LEU A 1 211 ? 5.292 5.128 20.306 1.00 97.25 211 LEU A N 1
ATOM 1793 C CA . LEU A 1 211 ? 4.548 5.019 21.569 1.00 97.25 211 LEU A CA 1
ATOM 1794 C C . LEU A 1 211 ? 5.411 5.293 22.803 1.00 97.25 211 LEU A C 1
ATOM 1796 O O . LEU A 1 211 ? 4.880 5.724 23.822 1.00 97.25 211 LEU A O 1
ATOM 1800 N N . SER A 1 212 ? 6.716 5.036 22.729 1.00 96.88 212 SER A N 1
ATOM 1801 C CA . SER A 1 212 ? 7.665 5.349 23.801 1.00 96.88 212 SER A CA 1
ATOM 1802 C C . SER A 1 212 ? 8.180 6.791 23.751 1.00 96.88 212 SER A C 1
ATOM 1804 O O . SER A 1 212 ? 8.951 7.181 24.626 1.00 96.88 212 SER A O 1
ATOM 1806 N N . SER A 1 213 ? 7.780 7.587 22.753 1.00 96.94 213 SER A N 1
ATOM 1807 C CA . SER A 1 213 ? 8.183 8.989 22.650 1.00 96.94 213 SER A CA 1
ATOM 1808 C C . SER A 1 213 ? 7.563 9.828 23.766 1.00 96.94 213 SER A C 1
ATOM 1810 O O . SER A 1 213 ? 6.387 9.677 24.111 1.00 96.94 213 SER A O 1
ATOM 1812 N N . ILE A 1 214 ? 8.342 10.779 24.284 1.00 96.19 214 ILE A N 1
ATOM 1813 C CA . ILE A 1 214 ? 7.853 11.798 25.219 1.00 96.19 214 ILE A CA 1
ATOM 1814 C C . ILE A 1 214 ? 6.864 12.759 24.542 1.00 96.19 214 ILE A C 1
ATOM 1816 O O . ILE A 1 214 ? 5.954 13.277 25.193 1.00 96.19 214 ILE A O 1
ATOM 1820 N N . ASN A 1 215 ? 6.973 12.933 23.222 1.00 95.38 215 ASN A N 1
ATOM 1821 C CA . ASN A 1 215 ? 6.112 13.819 22.450 1.00 95.38 215 ASN A CA 1
ATOM 1822 C C . ASN A 1 215 ? 4.756 13.158 22.186 1.00 95.38 215 ASN A C 1
ATOM 1824 O O . ASN A 1 215 ? 4.674 12.087 21.579 1.00 95.38 215 ASN A O 1
ATOM 1828 N N . SER A 1 216 ? 3.673 13.832 22.574 1.00 95.00 216 SER A N 1
ATOM 1829 C CA . SER A 1 216 ? 2.310 13.366 22.295 1.00 95.00 216 SER A CA 1
ATOM 1830 C C . SER A 1 216 ? 2.045 13.224 20.794 1.00 95.00 216 SER A C 1
ATOM 1832 O O . SER A 1 216 ? 1.362 12.292 20.387 1.00 95.00 216 SER A O 1
ATOM 1834 N N . THR A 1 217 ? 2.634 14.079 19.955 1.00 93.94 217 THR A N 1
ATOM 1835 C CA . THR A 1 217 ? 2.484 14.057 18.490 1.00 93.94 217 THR A CA 1
ATOM 1836 C C . THR A 1 217 ? 2.965 12.760 17.841 1.00 93.94 217 THR A C 1
ATOM 1838 O O . THR A 1 217 ? 2.357 12.309 16.865 1.00 93.94 217 THR A O 1
ATOM 1841 N N . ASP A 1 218 ? 4.024 12.149 18.374 1.00 95.62 218 ASP A N 1
ATOM 1842 C CA . ASP A 1 218 ? 4.542 10.858 17.911 1.00 95.62 218 ASP A CA 1
ATOM 1843 C C . ASP A 1 218 ? 3.641 9.721 18.400 1.00 95.62 218 ASP A C 1
ATOM 1845 O O . ASP A 1 218 ? 3.270 8.829 17.635 1.00 95.62 218 ASP A O 1
ATOM 1849 N N . ARG A 1 219 ? 3.190 9.785 19.659 1.00 97.56 219 ARG A N 1
ATOM 1850 C CA . ARG A 1 219 ? 2.238 8.803 20.198 1.00 97.56 219 ARG A CA 1
ATOM 1851 C C . ARG A 1 219 ? 0.910 8.826 19.436 1.00 97.56 219 ARG A C 1
ATOM 1853 O O . ARG A 1 219 ? 0.377 7.763 19.121 1.00 97.56 219 ARG A O 1
ATOM 1860 N N . LEU A 1 220 ? 0.413 10.001 19.041 1.00 97.25 220 LEU A N 1
ATOM 1861 C CA . LEU A 1 220 ? -0.769 10.136 18.181 1.00 97.25 220 LEU A CA 1
ATOM 1862 C C . LEU A 1 220 ? -0.555 9.529 16.790 1.00 97.25 220 LEU A C 1
ATOM 1864 O O . LEU A 1 220 ? -1.455 8.871 16.264 1.00 97.25 220 LEU A O 1
ATOM 1868 N N . LEU A 1 221 ? 0.629 9.700 16.192 1.00 96.56 221 LEU A N 1
ATOM 1869 C CA . LEU A 1 221 ? 0.977 9.029 14.936 1.00 96.56 221 LEU A CA 1
ATOM 1870 C C . LEU A 1 221 ? 0.892 7.503 15.099 1.00 96.56 221 LEU A C 1
ATOM 1872 O O . LEU A 1 221 ? 0.277 6.818 14.280 1.00 96.56 221 LEU A O 1
ATOM 1876 N N . ALA A 1 222 ? 1.429 6.971 16.198 1.00 97.56 222 ALA A N 1
ATOM 1877 C CA . ALA A 1 222 ? 1.355 5.547 16.497 1.00 97.56 222 ALA A CA 1
ATOM 1878 C C . ALA A 1 222 ? -0.092 5.052 16.680 1.00 97.56 222 ALA A C 1
ATOM 1880 O O . ALA A 1 222 ? -0.459 4.015 16.121 1.00 97.56 222 ALA A O 1
ATOM 1881 N N . VAL A 1 223 ? -0.931 5.805 17.402 1.00 98.25 223 VAL A N 1
ATOM 1882 C CA . VAL A 1 223 ? -2.371 5.524 17.560 1.00 98.25 223 VAL A CA 1
ATOM 1883 C C . VAL A 1 223 ? -3.082 5.514 16.202 1.00 98.25 223 VAL A C 1
ATOM 1885 O O . VAL A 1 223 ? -3.846 4.588 15.917 1.00 98.25 223 VAL A O 1
ATOM 1888 N N . SER A 1 224 ? -2.769 6.480 15.332 1.00 96.19 224 SER A N 1
ATOM 1889 C CA . SER A 1 224 ? -3.347 6.593 13.984 1.00 96.19 224 SER A CA 1
ATOM 1890 C C . SER A 1 224 ? -3.046 5.379 13.113 1.00 96.19 224 SER A C 1
ATOM 1892 O O . SER A 1 224 ? -3.869 4.960 12.308 1.00 96.19 224 SER A O 1
ATOM 1894 N N . LEU A 1 225 ? -1.858 4.797 13.260 1.00 96.44 225 LEU A N 1
ATOM 1895 C CA . LEU A 1 225 ? -1.461 3.609 12.511 1.00 96.44 225 LEU A CA 1
ATOM 1896 C C . LEU A 1 225 ? -2.048 2.332 13.124 1.00 96.44 225 LEU A C 1
ATOM 1898 O O . LEU A 1 225 ? -2.458 1.434 12.389 1.00 96.44 225 LEU A O 1
ATOM 1902 N N . LEU A 1 226 ? -2.114 2.249 14.458 1.00 96.69 226 LEU A N 1
ATOM 1903 C CA . LEU A 1 226 ? -2.655 1.094 15.179 1.00 96.69 226 LEU A CA 1
ATOM 1904 C C . LEU A 1 226 ? -4.133 0.835 14.881 1.00 96.69 226 LEU A C 1
ATOM 1906 O O . LEU A 1 226 ? -4.526 -0.331 14.813 1.00 96.69 226 LEU A O 1
ATOM 1910 N N . MET A 1 227 ? -4.946 1.881 14.688 1.00 95.81 227 MET A N 1
ATOM 1911 C CA . MET A 1 227 ? -6.396 1.727 14.489 1.00 95.81 227 MET A CA 1
ATOM 1912 C C . MET A 1 227 ? -6.748 0.794 13.319 1.00 95.81 227 MET A C 1
ATOM 1914 O O . MET A 1 227 ? -7.735 0.067 13.365 1.00 95.81 227 MET A O 1
ATOM 1918 N N . TRP A 1 228 ? -5.899 0.759 12.292 1.00 94.56 228 TRP A N 1
ATOM 1919 C CA . TRP A 1 228 ? -6.142 0.041 11.040 1.00 94.56 228 TRP A CA 1
ATOM 1920 C C . TRP A 1 228 ? -5.761 -1.443 11.069 1.00 94.56 228 TRP A C 1
ATOM 1922 O O . TRP A 1 228 ? -5.989 -2.161 10.097 1.00 94.56 228 TRP A O 1
ATOM 1932 N N . PHE A 1 229 ? -5.161 -1.925 12.159 1.00 93.25 229 PHE A N 1
ATOM 1933 C CA . PHE A 1 229 ? -4.675 -3.305 12.250 1.00 93.25 229 PHE A CA 1
ATOM 1934 C C . PHE A 1 229 ? -5.790 -4.330 12.498 1.00 93.25 229 PHE A C 1
ATOM 1936 O O . PHE A 1 229 ? -5.602 -5.505 12.160 1.00 93.25 229 PHE A O 1
ATOM 1943 N N . GLY A 1 230 ? -6.901 -3.918 13.122 1.00 92.75 230 GLY A N 1
ATOM 1944 C CA . GLY A 1 230 ? -8.091 -4.750 13.335 1.00 92.75 230 GLY A CA 1
ATOM 1945 C C . GLY A 1 230 ? -7.815 -6.105 13.998 1.00 92.75 230 GLY A C 1
ATOM 1946 O O . GLY A 1 230 ? -8.360 -7.126 13.579 1.00 92.75 230 GLY A O 1
ATOM 1947 N N . ASN A 1 231 ? -6.906 -6.155 14.976 1.00 94.06 231 ASN A N 1
ATOM 1948 C CA . ASN A 1 231 ? -6.529 -7.384 15.682 1.00 94.06 231 ASN A CA 1
ATOM 1949 C C . ASN A 1 231 ? -6.337 -7.146 17.181 1.00 94.06 231 ASN A C 1
ATOM 1951 O O . ASN A 1 231 ? -6.221 -6.004 17.622 1.00 94.06 231 ASN A O 1
ATOM 1955 N N . ASP A 1 232 ? -6.274 -8.238 17.946 1.00 95.88 232 ASP A N 1
ATOM 1956 C CA . ASP A 1 232 ? -6.225 -8.206 19.413 1.00 95.88 232 ASP A CA 1
ATOM 1957 C C . ASP A 1 232 ? -5.066 -7.377 19.951 1.00 95.88 232 ASP A C 1
ATOM 1959 O O . ASP A 1 232 ? -5.275 -6.523 20.804 1.00 95.88 232 ASP A O 1
ATOM 1963 N N . PHE A 1 233 ? -3.874 -7.524 19.366 1.00 94.19 233 PHE A N 1
ATOM 1964 C CA . PHE A 1 233 ? -2.713 -6.722 19.748 1.00 94.19 233 PHE A CA 1
ATOM 1965 C C . PHE A 1 233 ? -2.990 -5.216 19.645 1.00 94.19 233 PHE A C 1
ATOM 1967 O O . PHE A 1 233 ? -2.662 -4.462 20.560 1.00 94.19 233 PHE A O 1
ATOM 1974 N N . ALA A 1 234 ? -3.580 -4.766 18.535 1.00 96.38 234 ALA A N 1
ATOM 1975 C CA . ALA A 1 234 ? -3.876 -3.352 18.345 1.00 96.38 234 ALA A CA 1
ATOM 1976 C C . ALA A 1 234 ? -4.980 -2.871 19.293 1.00 96.38 234 ALA A C 1
ATOM 1978 O O . ALA A 1 234 ? -4.840 -1.811 19.893 1.00 96.38 234 ALA A O 1
ATOM 1979 N N . ILE A 1 235 ? -6.040 -3.663 19.467 1.00 98.19 235 ILE A N 1
ATOM 1980 C CA . ILE A 1 235 ? -7.167 -3.343 20.354 1.00 98.19 235 ILE A CA 1
ATOM 1981 C C . ILE A 1 235 ? -6.700 -3.226 21.809 1.00 98.19 235 ILE A C 1
ATOM 1983 O O . ILE A 1 235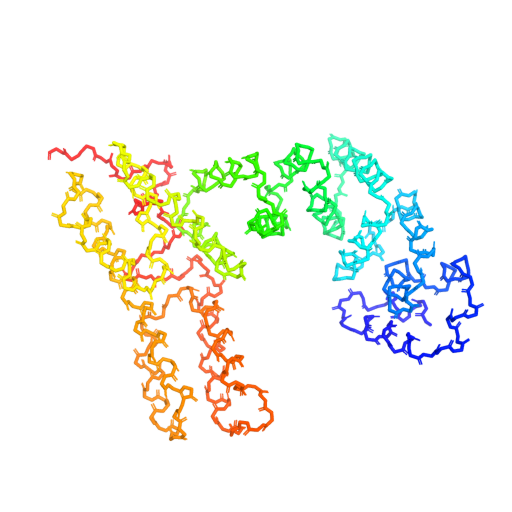 ? -7.008 -2.240 22.477 1.00 98.19 235 ILE A O 1
ATOM 1987 N N . GLU A 1 236 ? -5.926 -4.194 22.299 1.00 97.62 236 GLU A N 1
ATOM 1988 C CA . GLU A 1 236 ? -5.380 -4.182 23.659 1.00 97.62 236 GLU A CA 1
ATOM 1989 C C . GLU A 1 236 ? -4.450 -2.991 23.880 1.00 97.62 236 GLU A C 1
ATOM 1991 O O . GLU A 1 236 ? -4.550 -2.311 24.902 1.00 97.62 236 GLU A O 1
ATOM 1996 N N . LYS A 1 237 ? -3.577 -2.692 22.908 1.00 98.12 237 LYS A N 1
ATOM 1997 C CA . LYS A 1 237 ? -2.690 -1.528 22.988 1.00 98.12 237 LYS A CA 1
ATOM 1998 C C . LYS A 1 237 ? -3.461 -0.216 23.001 1.00 98.12 237 LYS A C 1
ATOM 2000 O O . LYS A 1 237 ? -3.178 0.619 23.851 1.00 98.12 237 LYS A O 1
ATOM 2005 N N . LEU A 1 238 ? -4.448 -0.047 22.125 1.00 98.62 238 LEU A N 1
ATOM 2006 C CA . LEU A 1 238 ? -5.281 1.157 22.081 1.00 98.62 238 LEU A CA 1
ATOM 2007 C C . LEU A 1 238 ? -6.074 1.342 23.379 1.00 98.62 238 LEU A C 1
ATOM 2009 O O . LEU A 1 238 ? -6.089 2.442 23.919 1.00 98.62 238 LEU A O 1
ATOM 2013 N N . LYS A 1 239 ? -6.633 0.261 23.939 1.00 98.50 239 LYS A N 1
ATOM 2014 C CA . LYS A 1 239 ? -7.310 0.277 25.246 1.00 98.50 239 LYS A CA 1
ATOM 2015 C C . LYS A 1 239 ? -6.363 0.621 26.398 1.00 98.50 239 LYS A C 1
ATOM 2017 O O . LYS A 1 239 ? -6.744 1.304 27.344 1.00 98.50 239 LYS A O 1
ATOM 2022 N N . TYR A 1 240 ? -5.127 0.133 26.357 1.00 98.38 240 TYR A N 1
ATOM 2023 C CA . TYR A 1 240 ? -4.130 0.507 27.354 1.00 98.38 240 TYR A CA 1
ATOM 2024 C C . TYR A 1 240 ? -3.801 2.001 27.260 1.00 98.38 240 TYR A C 1
ATOM 2026 O O . TYR A 1 240 ? -3.840 2.694 28.274 1.00 98.38 240 TYR A O 1
ATOM 2034 N N . ILE A 1 241 ? -3.537 2.508 26.052 1.00 98.56 241 ILE A N 1
ATOM 2035 C CA . ILE A 1 241 ? -3.215 3.921 25.810 1.00 98.56 241 ILE A CA 1
ATOM 2036 C C . ILE A 1 241 ? -4.382 4.816 26.238 1.00 98.56 241 ILE A C 1
ATOM 2038 O O . ILE A 1 241 ? -4.161 5.791 26.948 1.00 98.56 241 ILE A O 1
ATOM 2042 N N . SER A 1 242 ? -5.626 4.456 25.898 1.00 98.50 242 SER A N 1
ATOM 2043 C CA . SER A 1 242 ? -6.813 5.241 26.264 1.00 98.50 242 SER A CA 1
ATOM 2044 C C . SER A 1 242 ? -6.976 5.434 27.770 1.00 98.50 242 SER A C 1
ATOM 2046 O O . SER A 1 242 ? -7.562 6.423 28.197 1.00 98.50 242 SER A O 1
ATOM 2048 N N . ASN A 1 243 ? -6.461 4.502 28.574 1.00 98.31 243 ASN A N 1
ATOM 2049 C CA . ASN A 1 243 ? -6.605 4.526 30.026 1.00 98.31 243 ASN A CA 1
ATOM 2050 C C . ASN A 1 243 ? -5.377 5.091 30.751 1.00 98.31 243 ASN A C 1
ATOM 2052 O O . ASN A 1 243 ? -5.517 5.531 31.886 1.00 98.31 243 ASN A O 1
ATOM 2056 N N . ASN A 1 244 ? -4.191 5.046 30.132 1.00 98.12 244 ASN A N 1
ATOM 2057 C CA . ASN A 1 244 ? -2.924 5.255 30.841 1.00 98.12 244 ASN A CA 1
ATOM 2058 C C . ASN A 1 244 ? -1.984 6.292 30.206 1.00 98.12 244 ASN A C 1
ATOM 2060 O O . ASN A 1 244 ? -0.973 6.596 30.826 1.00 98.12 244 ASN A O 1
ATOM 2064 N N . ASP A 1 245 ? -2.238 6.807 28.994 1.00 98.38 245 ASP A N 1
ATOM 2065 C CA . ASP A 1 245 ? -1.356 7.845 28.426 1.00 98.38 245 ASP A CA 1
ATOM 2066 C C . ASP A 1 245 ? -1.445 9.133 29.247 1.00 98.38 245 ASP A C 1
ATOM 2068 O O . ASP A 1 245 ? -2.543 9.531 29.630 1.00 98.38 245 ASP A O 1
ATOM 2072 N N . ASP A 1 246 ? -0.325 9.816 29.477 1.00 96.56 246 ASP A N 1
ATOM 2073 C CA . ASP A 1 246 ? -0.301 11.074 30.235 1.00 96.56 246 ASP A CA 1
ATOM 2074 C C . ASP A 1 246 ? -1.106 12.182 29.537 1.00 96.56 246 ASP A C 1
ATOM 2076 O O . ASP A 1 246 ? -1.767 12.999 30.183 1.00 96.56 246 ASP A O 1
ATOM 2080 N N . SER A 1 247 ? -1.106 12.189 28.200 1.00 96.19 247 SER A N 1
ATOM 2081 C CA . SER A 1 247 ? -1.828 13.177 27.407 1.00 96.19 247 SER A CA 1
ATOM 2082 C C . SER A 1 247 ? -3.295 12.792 27.266 1.00 96.19 247 SER A C 1
ATOM 2084 O O . SER A 1 247 ? -3.642 11.804 26.619 1.00 96.19 247 SER A O 1
ATOM 2086 N N . GLU A 1 248 ? -4.179 13.634 27.798 1.00 94.75 248 GLU A N 1
ATOM 2087 C CA . GLU A 1 248 ? -5.628 13.481 27.640 1.00 94.75 248 GLU A CA 1
ATOM 2088 C C . GLU A 1 248 ? -6.050 13.396 26.170 1.00 94.75 248 GLU A C 1
ATOM 2090 O O . GLU A 1 248 ? -6.900 12.587 25.795 1.00 94.75 248 GLU A O 1
ATOM 2095 N N . TYR A 1 249 ? -5.384 14.169 25.320 1.00 93.62 249 TYR A N 1
ATOM 2096 C CA . TYR A 1 249 ? -5.636 14.166 23.894 1.00 93.62 249 TYR A CA 1
ATOM 2097 C C . TYR A 1 249 ? -5.309 12.807 23.244 1.00 93.62 249 TYR A C 1
ATOM 2099 O O . TYR A 1 249 ? -6.133 12.245 22.515 1.00 93.62 249 TYR A O 1
ATOM 2107 N N . VAL A 1 250 ? -4.150 12.224 23.579 1.00 96.81 250 VAL A N 1
ATOM 2108 C CA . VAL A 1 250 ? -3.775 10.870 23.133 1.00 96.81 250 VAL A CA 1
ATOM 2109 C C . VAL A 1 250 ? -4.776 9.838 23.648 1.00 96.81 250 VAL A C 1
ATOM 2111 O O . VAL A 1 250 ? -5.197 8.972 22.878 1.00 96.81 250 VAL A O 1
ATOM 2114 N N . ARG A 1 251 ? -5.221 9.953 24.908 1.00 97.81 251 ARG A N 1
ATOM 2115 C CA . ARG A 1 251 ? -6.226 9.049 25.488 1.00 97.81 251 ARG A CA 1
ATOM 2116 C C . ARG A 1 251 ? -7.545 9.077 24.713 1.00 97.81 251 ARG A C 1
ATOM 2118 O O . ARG A 1 251 ? -8.054 8.019 24.334 1.00 97.81 251 ARG A O 1
ATOM 2125 N N . PHE A 1 252 ? -8.082 10.267 24.433 1.00 95.81 252 PHE A N 1
ATOM 2126 C CA . PHE A 1 252 ? -9.329 10.415 23.676 1.00 95.81 252 PHE A CA 1
ATOM 2127 C C . PHE A 1 252 ? -9.217 9.861 22.261 1.00 95.81 252 PHE A C 1
ATOM 2129 O O . PHE A 1 252 ? -10.120 9.158 21.795 1.00 95.81 252 PHE A O 1
ATOM 2136 N N . PHE A 1 253 ? -8.112 10.150 21.576 1.00 96.00 253 PHE A N 1
ATOM 2137 C CA . PHE A 1 253 ? -7.913 9.637 20.231 1.00 96.00 253 PHE A CA 1
ATOM 2138 C C . PHE A 1 253 ? -7.732 8.114 20.217 1.00 96.00 253 PHE A C 1
ATOM 2140 O O . PHE A 1 253 ? -8.333 7.443 19.379 1.00 96.00 253 PHE A O 1
ATOM 2147 N N . ALA A 1 254 ? -6.999 7.552 21.183 1.00 98.12 254 ALA A N 1
ATOM 2148 C CA . ALA A 1 254 ? -6.828 6.109 21.336 1.00 98.12 254 ALA A CA 1
ATOM 2149 C C . ALA A 1 254 ? -8.145 5.379 21.628 1.00 98.12 254 ALA A C 1
ATOM 2151 O O . ALA A 1 254 ? -8.352 4.283 21.109 1.00 98.12 254 ALA A O 1
ATOM 2152 N N . SER A 1 255 ? -9.051 5.994 22.395 1.00 97.62 255 SER A N 1
ATOM 2153 C CA . SER A 1 255 ? -10.395 5.456 22.633 1.00 97.62 255 SER A CA 1
ATOM 2154 C C . SER A 1 255 ? -11.177 5.307 21.323 1.00 97.62 255 SER A C 1
ATOM 2156 O O . SER A 1 255 ? -11.599 4.205 20.966 1.00 97.62 255 SER A O 1
ATOM 2158 N N . TRP A 1 256 ? -11.264 6.387 20.536 1.00 96.25 256 TRP A N 1
ATOM 2159 C CA . TRP A 1 256 ? -11.916 6.360 19.223 1.00 96.25 256 TRP A CA 1
ATOM 2160 C C . TRP A 1 256 ? -11.245 5.362 18.266 1.00 96.25 256 TRP A C 1
ATOM 2162 O O . TRP A 1 256 ? -11.919 4.544 17.645 1.00 96.25 256 TRP A O 1
ATOM 2172 N N . ALA A 1 257 ? -9.912 5.370 18.185 1.00 97.25 257 ALA A N 1
ATOM 2173 C CA . ALA A 1 257 ? -9.143 4.423 17.379 1.00 97.25 257 ALA A CA 1
ATOM 2174 C C . ALA A 1 257 ? -9.395 2.960 17.793 1.00 97.25 257 ALA A C 1
ATOM 2176 O O . ALA A 1 257 ? -9.427 2.067 16.943 1.00 97.25 257 ALA A O 1
ATOM 2177 N N . GLY A 1 258 ? -9.597 2.705 19.090 1.00 97.88 258 GLY A N 1
ATOM 2178 C CA . GLY A 1 258 ? -9.968 1.399 19.627 1.00 97.88 258 GLY A CA 1
ATOM 2179 C C . GLY A 1 258 ? -11.311 0.906 19.089 1.00 97.88 258 GLY A C 1
ATOM 2180 O O . GLY A 1 258 ? -11.411 -0.249 18.672 1.00 97.88 258 GLY A O 1
ATOM 2181 N N . GLU A 1 259 ? -12.319 1.780 19.018 1.00 96.38 259 GLU A N 1
ATOM 2182 C CA . GLU A 1 259 ? -13.618 1.462 18.408 1.00 96.38 259 GLU A CA 1
ATOM 2183 C C . GLU A 1 259 ? -13.480 1.117 16.923 1.00 96.38 259 GLU A C 1
ATOM 2185 O O . GLU A 1 259 ? -14.034 0.114 16.475 1.00 96.38 259 GLU A O 1
ATOM 2190 N N . VAL A 1 260 ? -12.703 1.900 16.168 1.00 95.81 260 VAL A N 1
ATOM 2191 C CA . VAL A 1 260 ? -12.436 1.638 14.742 1.00 95.81 260 VAL A CA 1
ATOM 2192 C C . VAL A 1 260 ? -11.755 0.278 14.555 1.00 95.81 260 VAL A C 1
ATOM 2194 O O . VAL A 1 260 ? -12.159 -0.513 13.703 1.00 95.81 260 VAL A O 1
ATOM 2197 N N . SER A 1 261 ? -10.770 -0.045 15.394 1.00 96.75 261 SER A N 1
ATOM 2198 C CA . SER A 1 261 ? -10.066 -1.332 15.343 1.00 96.75 261 SER A CA 1
ATOM 2199 C C . SER A 1 261 ? -10.981 -2.516 15.695 1.00 96.75 261 SER A C 1
ATOM 2201 O O . SER A 1 261 ? -10.902 -3.580 15.073 1.00 96.75 261 SER A O 1
ATOM 2203 N N . LEU A 1 262 ? -11.909 -2.336 16.644 1.00 96.44 262 LEU A N 1
ATOM 2204 C CA . LEU A 1 262 ? -12.949 -3.322 16.958 1.00 96.44 262 LEU A CA 1
ATOM 2205 C C . LEU A 1 262 ? -13.911 -3.526 15.781 1.00 96.44 262 LEU A C 1
ATOM 2207 O O . LEU A 1 262 ? -14.203 -4.672 15.432 1.00 96.44 262 LEU A O 1
ATOM 2211 N N . GLN A 1 263 ? -14.372 -2.438 15.155 1.00 95.06 263 GLN A N 1
ATOM 2212 C CA . GLN A 1 263 ? -15.218 -2.487 13.960 1.00 95.06 263 GLN A CA 1
ATOM 2213 C C . GLN A 1 263 ? -14.530 -3.266 12.834 1.00 95.06 263 GLN A C 1
ATOM 2215 O O . GLN A 1 263 ? -15.148 -4.158 12.253 1.00 95.06 263 GLN A O 1
ATOM 2220 N N . GLU A 1 264 ? -13.241 -3.021 12.587 1.00 94.50 264 GLU A N 1
ATOM 2221 C CA . GLU A 1 264 ? -12.461 -3.769 11.597 1.00 94.50 264 GLU A CA 1
ATOM 2222 C C . GLU A 1 264 ? -12.362 -5.260 11.921 1.00 94.50 264 GLU A C 1
ATOM 2224 O O . GLU A 1 264 ? -12.640 -6.106 11.063 1.00 94.50 264 GLU A O 1
ATOM 2229 N N . LYS A 1 265 ? -12.016 -5.603 13.169 1.00 95.50 265 LYS A N 1
ATOM 2230 C CA . LYS A 1 265 ? -11.912 -7.001 13.606 1.00 95.50 265 LYS A CA 1
ATOM 2231 C C . LYS A 1 265 ? -13.233 -7.743 13.397 1.00 95.50 265 LYS A C 1
ATOM 2233 O O . LYS A 1 265 ? -13.251 -8.810 12.780 1.00 95.50 265 LYS A O 1
ATOM 2238 N N . TYR A 1 266 ? -14.335 -7.201 13.911 1.00 95.56 266 TYR A N 1
ATOM 2239 C CA . TYR A 1 266 ? -15.623 -7.893 13.885 1.00 95.56 266 TYR A CA 1
ATOM 2240 C C . TYR A 1 266 ? -16.270 -7.894 12.501 1.00 95.56 266 TYR A C 1
ATOM 2242 O O . TYR A 1 266 ? -16.840 -8.914 12.120 1.00 95.56 266 TYR A O 1
ATOM 2250 N N . SER A 1 267 ? -16.116 -6.829 11.707 1.00 95.12 267 SER A N 1
ATOM 2251 C CA . SER A 1 267 ? -16.566 -6.821 10.306 1.00 95.12 267 SER A CA 1
ATOM 2252 C C . SER A 1 267 ? -15.905 -7.938 9.510 1.00 95.12 267 SER A C 1
ATOM 2254 O O . SER A 1 267 ? -16.575 -8.660 8.771 1.00 95.12 267 SER A O 1
ATOM 2256 N N . LYS A 1 268 ? -14.596 -8.127 9.709 1.00 95.69 268 LYS A N 1
ATOM 2257 C CA . LYS A 1 268 ? -13.848 -9.207 9.072 1.00 95.69 268 LYS A CA 1
ATOM 2258 C C . LYS A 1 268 ? -14.327 -10.587 9.532 1.00 95.69 268 LYS A C 1
ATOM 2260 O O . LYS A 1 268 ? -14.539 -11.446 8.683 1.00 95.69 268 LYS A O 1
ATOM 2265 N N . ILE A 1 269 ? -14.528 -10.802 10.837 1.00 95.94 269 ILE A N 1
ATOM 2266 C CA . ILE A 1 269 ? -15.028 -12.081 11.384 1.00 95.94 269 ILE A CA 1
ATOM 2267 C C . ILE A 1 269 ? -16.411 -12.415 10.813 1.00 95.94 269 ILE A C 1
ATOM 2269 O O . ILE A 1 269 ? -16.599 -13.496 10.260 1.00 95.94 269 ILE A O 1
ATOM 2273 N N . ILE A 1 270 ? -17.355 -11.472 10.873 1.00 96.75 270 ILE A N 1
ATOM 2274 C CA . ILE A 1 270 ? -18.713 -11.683 10.359 1.00 96.75 270 ILE A CA 1
ATOM 2275 C C . ILE A 1 270 ? -18.676 -11.945 8.850 1.00 96.75 270 ILE A C 1
ATOM 2277 O O . ILE A 1 270 ? -19.407 -12.804 8.357 1.00 96.75 270 ILE A O 1
ATOM 2281 N N . TYR A 1 271 ? -17.814 -11.248 8.104 1.00 97.31 271 TYR A N 1
ATOM 2282 C CA . TYR A 1 271 ? -17.657 -11.515 6.680 1.00 97.31 271 TYR A CA 1
ATOM 2283 C C . TYR A 1 271 ? -17.070 -12.903 6.408 1.00 97.31 271 TYR A C 1
ATOM 2285 O O . TYR A 1 271 ? -17.573 -13.605 5.539 1.00 97.31 271 TYR A O 1
ATOM 2293 N N . GLU A 1 272 ? -16.064 -13.353 7.162 1.00 96.81 272 GLU A N 1
ATOM 2294 C CA . GLU A 1 272 ? -15.578 -14.735 7.055 1.00 96.81 272 GLU A CA 1
ATOM 2295 C C . GLU A 1 272 ? -16.694 -15.759 7.306 1.00 96.81 272 GLU A C 1
ATOM 2297 O O . GLU A 1 272 ? -16.749 -16.777 6.616 1.00 96.81 272 GLU A O 1
ATOM 2302 N N . ASP A 1 273 ? -17.615 -15.477 8.227 1.00 97.06 273 ASP A N 1
ATOM 2303 C CA . ASP A 1 273 ? -18.781 -16.328 8.472 1.00 97.06 273 ASP A CA 1
ATOM 2304 C C . ASP A 1 273 ? -19.822 -16.255 7.347 1.00 97.06 273 ASP A C 1
ATOM 2306 O O . ASP A 1 273 ? -20.510 -17.241 7.098 1.00 97.06 273 ASP A O 1
ATOM 2310 N N . VAL A 1 274 ? -19.941 -15.124 6.642 1.00 96.56 274 VAL A N 1
ATOM 2311 C CA . VAL A 1 274 ? -20.733 -15.022 5.400 1.00 96.56 274 VAL A CA 1
ATOM 2312 C C . VAL A 1 274 ? -20.154 -15.927 4.317 1.00 96.56 274 VAL A C 1
ATOM 2314 O O . VAL A 1 274 ? -20.902 -16.588 3.601 1.00 96.56 274 VAL A O 1
ATOM 2317 N N . LEU 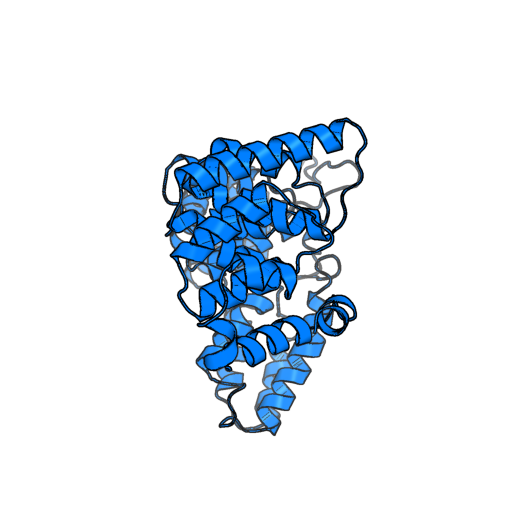A 1 275 ? -18.827 -15.984 4.190 1.00 95.62 275 LEU A N 1
ATOM 2318 C CA . LEU A 1 275 ? -18.180 -16.789 3.152 1.00 95.62 275 LEU A CA 1
ATOM 2319 C C . LEU A 1 275 ? -18.377 -18.297 3.359 1.00 95.62 275 LEU A C 1
ATOM 2321 O O . LEU A 1 275 ? -18.377 -19.046 2.382 1.00 95.62 275 LEU A O 1
ATOM 2325 N N . LYS A 1 276 ? -18.594 -18.736 4.602 1.00 95.00 276 LYS A N 1
ATOM 2326 C CA . LYS A 1 276 ? -18.864 -20.137 4.970 1.00 95.00 276 LYS A CA 1
ATOM 2327 C C . LYS A 1 276 ? -20.350 -20.504 4.978 1.00 95.00 276 LYS A C 1
ATOM 2329 O O . LYS A 1 276 ? -20.671 -21.672 5.125 1.00 95.00 276 LYS A O 1
ATOM 2334 N N . GLU A 1 277 ? -21.235 -19.520 4.869 1.00 95.62 277 GLU A N 1
ATOM 2335 C CA . GLU A 1 277 ? -22.681 -19.718 4.919 1.00 95.62 277 GLU A CA 1
ATOM 2336 C C . GLU A 1 277 ? -23.234 -20.042 3.530 1.00 95.62 277 GLU A C 1
ATOM 2338 O O . GLU A 1 277 ? -22.817 -19.423 2.549 1.00 95.62 277 GLU A O 1
ATOM 2343 N N . ASP A 1 278 ? -24.200 -20.953 3.451 1.00 92.88 278 ASP A N 1
ATOM 2344 C CA . ASP A 1 278 ? -24.857 -21.331 2.192 1.00 92.88 278 ASP A CA 1
ATOM 2345 C C . ASP A 1 278 ? -26.304 -20.821 2.131 1.00 92.88 278 ASP A C 1
ATOM 2347 O O . ASP A 1 278 ? -26.859 -20.596 1.056 1.00 92.88 278 ASP A O 1
ATOM 2351 N N . ASN A 1 279 ? -26.919 -20.523 3.278 1.00 95.62 279 ASN A N 1
ATOM 2352 C CA . ASN A 1 279 ? -28.244 -19.925 3.312 1.00 95.62 279 ASN A CA 1
ATOM 2353 C C . ASN A 1 279 ? -28.203 -18.436 2.908 1.00 95.62 279 ASN A C 1
ATOM 2355 O O . ASN A 1 279 ? -27.744 -17.570 3.660 1.00 95.62 279 ASN A O 1
ATOM 2359 N N . LEU A 1 280 ? -28.775 -18.113 1.741 1.00 95.19 280 LEU A N 1
ATOM 2360 C CA . LEU A 1 280 ? -28.818 -16.749 1.191 1.00 95.19 280 LEU A CA 1
ATOM 2361 C C . LEU A 1 280 ? -29.470 -15.713 2.125 1.00 95.19 280 LEU A C 1
ATOM 2363 O O . LEU A 1 280 ? -29.067 -14.546 2.121 1.00 95.19 280 LEU A O 1
ATOM 2367 N N . GLN A 1 281 ? -30.449 -16.114 2.941 1.00 95.75 281 GLN A N 1
ATOM 2368 C CA . GLN A 1 281 ? -31.096 -15.210 3.891 1.00 95.75 281 GLN A CA 1
ATOM 2369 C C . GLN A 1 281 ? -30.150 -14.850 5.040 1.00 95.75 281 GLN A C 1
ATOM 2371 O O . GLN A 1 281 ? -30.058 -13.681 5.419 1.00 95.75 281 GLN A O 1
ATOM 2376 N N . ILE A 1 282 ? -29.406 -15.829 5.564 1.00 96.62 282 ILE A N 1
ATOM 2377 C CA . ILE A 1 282 ? -28.407 -15.599 6.617 1.00 96.62 282 ILE A CA 1
ATOM 2378 C C . ILE A 1 282 ? -27.265 -14.732 6.077 1.00 96.62 282 ILE A C 1
ATOM 2380 O O . ILE A 1 282 ? -26.869 -13.769 6.738 1.00 96.62 282 ILE A O 1
ATOM 2384 N N . ILE A 1 283 ? -26.798 -15.007 4.853 1.00 96.00 283 ILE A N 1
ATOM 2385 C CA . ILE A 1 283 ? -25.821 -14.163 4.146 1.00 96.00 283 ILE A CA 1
ATOM 2386 C C . ILE A 1 283 ? -26.310 -12.715 4.091 1.00 96.00 283 ILE A C 1
ATOM 2388 O O . ILE A 1 283 ? -25.591 -11.805 4.499 1.00 96.00 283 ILE A O 1
ATOM 2392 N N . SER A 1 284 ? -27.540 -12.490 3.620 1.00 95.31 284 SER A N 1
ATOM 2393 C CA . SER A 1 284 ? -28.093 -11.141 3.482 1.00 95.31 284 SER A CA 1
ATOM 2394 C C . SER A 1 284 ? -28.173 -10.427 4.832 1.00 95.31 284 SER A C 1
ATOM 2396 O O . SER A 1 284 ? -27.745 -9.278 4.938 1.00 95.31 284 SER A O 1
ATOM 2398 N N . THR A 1 285 ? -28.640 -11.109 5.882 1.00 96.69 285 THR A N 1
ATOM 2399 C CA . THR A 1 285 ? -28.708 -10.561 7.245 1.00 96.69 285 THR A CA 1
ATOM 2400 C C . THR A 1 285 ? -27.328 -10.153 7.761 1.00 96.69 285 THR A C 1
ATOM 2402 O O . THR A 1 285 ? -27.150 -9.009 8.178 1.00 96.69 285 THR A O 1
ATOM 2405 N N . LYS A 1 286 ? -26.326 -11.036 7.675 1.00 97.06 286 LYS A N 1
ATOM 2406 C CA . LYS A 1 286 ? -24.954 -10.744 8.122 1.00 97.06 286 LYS A CA 1
ATOM 2407 C C . LYS A 1 286 ? -24.312 -9.600 7.325 1.00 97.06 286 LYS A C 1
ATOM 2409 O O . LYS A 1 286 ? -23.657 -8.737 7.903 1.00 97.06 286 LYS A O 1
ATOM 2414 N N . LEU A 1 287 ? -24.547 -9.527 6.012 1.00 95.50 287 LEU A N 1
ATOM 2415 C CA . LEU A 1 287 ? -24.065 -8.414 5.183 1.00 95.50 287 LEU A CA 1
ATOM 2416 C C . LEU A 1 287 ? -24.705 -7.070 5.580 1.00 95.50 287 LEU A C 1
ATOM 2418 O O . LEU A 1 287 ? -24.025 -6.044 5.617 1.00 95.50 287 LEU A O 1
ATOM 2422 N N . HIS A 1 288 ? -25.994 -7.060 5.933 1.00 94.12 288 HIS A N 1
ATOM 2423 C CA . HIS A 1 288 ? -26.647 -5.861 6.471 1.00 94.12 288 HIS A CA 1
ATOM 2424 C C . HIS A 1 288 ? -26.101 -5.466 7.850 1.00 94.12 288 HIS A C 1
ATOM 2426 O O . HIS A 1 288 ? -25.981 -4.271 8.116 1.00 94.12 288 HIS A O 1
ATOM 2432 N N . GLN A 1 289 ? -25.726 -6.437 8.690 1.00 93.62 289 GLN A N 1
ATOM 2433 C CA . GLN A 1 289 ? -25.119 -6.187 10.003 1.00 93.62 289 GLN A CA 1
ATOM 2434 C C . GLN A 1 289 ? -23.741 -5.522 9.905 1.00 93.62 289 GLN A C 1
ATOM 2436 O O . GLN A 1 289 ? -23.461 -4.618 10.687 1.00 93.62 289 GLN A O 1
ATOM 2441 N N . ILE A 1 290 ? -22.890 -5.922 8.949 1.00 93.75 290 ILE A N 1
ATOM 2442 C CA . ILE A 1 290 ? -21.549 -5.321 8.805 1.00 93.75 290 ILE A CA 1
ATOM 2443 C C . ILE A 1 290 ? -21.575 -3.962 8.105 1.00 93.75 290 ILE A C 1
ATOM 2445 O O . ILE A 1 290 ? -20.702 -3.137 8.344 1.00 93.75 290 ILE A O 1
ATOM 2449 N N . LYS A 1 291 ? -22.573 -3.697 7.252 1.00 91.31 291 LYS A N 1
ATOM 2450 C CA . LYS A 1 291 ? -22.671 -2.459 6.462 1.00 91.31 291 LYS A CA 1
ATOM 2451 C C . LYS A 1 291 ? -22.348 -1.160 7.233 1.00 91.31 291 LYS A C 1
ATOM 2453 O O . LYS A 1 291 ? -21.589 -0.366 6.682 1.00 91.31 291 LYS A O 1
ATOM 2458 N N . PRO A 1 292 ? -22.894 -0.899 8.440 1.00 88.69 292 PRO A N 1
ATOM 2459 C CA . PRO A 1 292 ? -22.629 0.345 9.172 1.00 88.69 292 PRO A CA 1
ATOM 2460 C C . PRO A 1 292 ? -21.223 0.450 9.784 1.00 88.69 292 PRO A C 1
ATOM 2462 O O . PRO A 1 292 ? -20.833 1.545 10.172 1.00 88.69 292 PRO A O 1
ATOM 2465 N N . VAL A 1 293 ? -20.486 -0.659 9.892 1.00 89.62 293 VAL A N 1
ATOM 2466 C CA . VAL A 1 293 ? -19.185 -0.744 10.584 1.00 89.62 293 VAL A CA 1
ATOM 2467 C C . VAL A 1 293 ? -18.018 -1.055 9.642 1.00 89.62 293 VAL A C 1
ATOM 2469 O O . VAL A 1 293 ? -16.886 -1.229 10.083 1.00 89.62 293 VAL A O 1
ATOM 2472 N N . ILE A 1 294 ? -18.276 -1.111 8.335 1.00 89.88 294 ILE A N 1
ATOM 2473 C CA . ILE A 1 294 ? -17.234 -1.218 7.313 1.00 89.88 294 ILE A CA 1
ATOM 2474 C C . ILE A 1 294 ? -16.353 0.024 7.379 1.00 89.88 294 ILE A C 1
ATOM 2476 O O . ILE A 1 294 ? -16.868 1.137 7.336 1.00 89.88 294 ILE A O 1
ATOM 2480 N N . THR A 1 295 ? -15.033 -0.153 7.404 1.00 90.00 295 THR A N 1
ATOM 2481 C CA . THR A 1 295 ? -14.087 0.952 7.203 1.00 90.00 295 THR A CA 1
ATOM 2482 C C . THR A 1 295 ? -13.367 0.812 5.856 1.00 90.00 295 THR A C 1
ATOM 2484 O O . THR A 1 295 ? -13.467 -0.229 5.192 1.00 90.00 295 THR A O 1
ATOM 2487 N N . PRO A 1 296 ? -12.593 1.821 5.422 1.00 88.06 296 PRO A N 1
ATOM 2488 C CA . PRO A 1 296 ? -11.844 1.758 4.177 1.00 88.06 296 PRO A CA 1
ATOM 2489 C C . PRO A 1 296 ? -10.858 0.575 4.111 1.00 88.06 296 PRO A C 1
ATOM 2491 O O . PRO A 1 296 ? -10.575 0.088 3.014 1.00 88.06 296 PRO A O 1
ATOM 2494 N N . MET A 1 297 ? -10.344 0.058 5.235 1.00 89.56 297 MET A N 1
ATOM 2495 C CA . MET A 1 297 ? -9.445 -1.113 5.231 1.00 89.56 297 MET A CA 1
ATOM 2496 C C . MET A 1 297 ? -10.083 -2.376 4.630 1.00 89.56 297 MET A C 1
ATOM 2498 O O . MET A 1 297 ? -9.376 -3.265 4.147 1.00 89.56 297 MET A O 1
ATOM 2502 N N . THR A 1 298 ? -11.410 -2.407 4.540 1.00 89.38 298 THR A N 1
ATOM 2503 C CA . THR A 1 298 ? -12.197 -3.478 3.923 1.00 89.38 298 THR A CA 1
ATOM 2504 C C . THR A 1 298 ? -11.777 -3.823 2.497 1.00 89.38 298 THR A C 1
ATOM 2506 O O . THR A 1 298 ? -11.677 -5.004 2.156 1.00 89.38 298 THR A O 1
ATOM 2509 N N . ASN A 1 299 ? -11.412 -2.825 1.685 1.00 83.88 299 ASN A N 1
ATOM 2510 C CA . ASN A 1 299 ? -10.932 -3.051 0.314 1.00 83.88 299 ASN A CA 1
ATOM 2511 C C . ASN A 1 299 ? -9.699 -3.969 0.254 1.00 83.88 299 ASN A C 1
ATOM 2513 O O . ASN A 1 299 ? -9.482 -4.647 -0.748 1.00 83.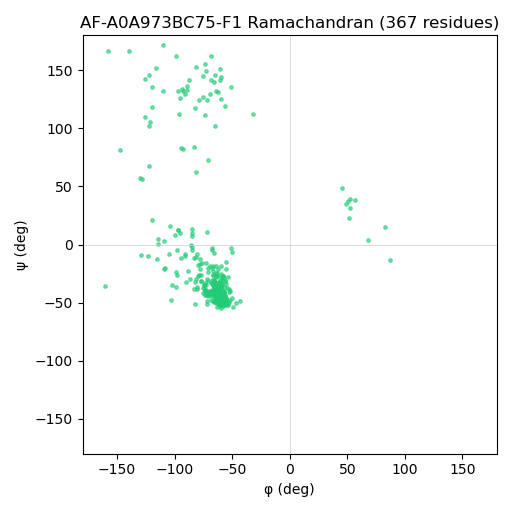88 299 ASN A O 1
ATOM 2517 N N . TYR A 1 300 ? -8.892 -4.003 1.317 1.00 86.62 300 TYR A N 1
ATOM 2518 C CA . TYR A 1 300 ? -7.719 -4.861 1.390 1.00 86.62 300 TYR A CA 1
ATOM 2519 C C . TYR A 1 300 ? -8.075 -6.297 1.806 1.00 86.62 300 TYR A C 1
ATOM 2521 O O . TYR A 1 300 ? -7.668 -7.251 1.136 1.00 86.62 300 TYR A O 1
ATOM 2529 N N . TRP A 1 301 ? -8.816 -6.487 2.903 1.00 90.94 301 TRP A N 1
ATOM 2530 C CA . TRP A 1 301 ? -9.035 -7.837 3.429 1.00 90.94 301 TRP A CA 1
ATOM 2531 C C . TRP A 1 301 ? -10.123 -8.613 2.678 1.00 90.94 301 TRP A C 1
ATOM 2533 O O . TRP A 1 301 ? -10.016 -9.836 2.605 1.00 90.94 301 TRP A O 1
ATOM 2543 N N . VAL A 1 302 ? -11.110 -7.951 2.058 1.00 92.56 302 VAL A N 1
ATOM 2544 C CA . VAL A 1 302 ? -12.159 -8.629 1.267 1.00 92.56 302 VAL A CA 1
ATOM 2545 C C . VAL A 1 302 ? -11.558 -9.407 0.107 1.00 92.56 302 VAL A C 1
ATOM 2547 O O . VAL A 1 302 ? -11.936 -10.554 -0.107 1.00 92.56 302 VAL A O 1
ATOM 2550 N N . VAL A 1 303 ? -10.597 -8.817 -0.610 1.00 89.38 303 VAL A N 1
ATOM 2551 C CA . VAL A 1 303 ? -9.910 -9.486 -1.726 1.00 89.38 303 VAL A CA 1
ATOM 2552 C C . VAL A 1 303 ? -9.208 -10.748 -1.226 1.00 89.38 303 VAL A C 1
ATOM 2554 O O . VAL A 1 303 ? -9.480 -11.836 -1.722 1.00 89.38 303 VAL A O 1
ATOM 2557 N N . LYS A 1 304 ? -8.406 -10.632 -0.156 1.00 90.69 304 LYS A N 1
ATOM 2558 C CA . LYS A 1 304 ? -7.692 -11.779 0.430 1.00 90.69 304 LYS A CA 1
ATOM 2559 C C . LYS A 1 304 ? -8.634 -12.887 0.909 1.00 90.69 304 LYS A C 1
ATOM 2561 O O . LYS A 1 304 ? -8.314 -14.064 0.761 1.00 90.69 304 LYS A O 1
ATOM 2566 N N . LEU A 1 305 ? -9.771 -12.532 1.505 1.00 94.62 305 LEU A N 1
ATOM 2567 C CA . LEU A 1 305 ? -10.747 -13.517 1.965 1.00 94.62 305 LEU A CA 1
ATOM 2568 C C . LEU A 1 305 ? -11.493 -14.166 0.799 1.00 94.62 305 LEU A C 1
ATOM 2570 O O . LEU A 1 305 ? -11.617 -15.386 0.775 1.00 94.62 305 LEU A O 1
ATOM 2574 N N . ASN A 1 306 ? -11.924 -13.394 -0.196 1.00 93.56 306 ASN A N 1
ATOM 2575 C CA . ASN A 1 306 ? -12.572 -13.943 -1.386 1.00 93.56 306 ASN A CA 1
ATOM 2576 C C . ASN A 1 306 ? -11.667 -14.939 -2.115 1.00 93.56 306 ASN A C 1
ATOM 2578 O O . ASN A 1 306 ? -12.150 -15.997 -2.515 1.00 93.56 306 ASN A O 1
ATOM 2582 N N . ASP A 1 307 ? -10.369 -14.640 -2.220 1.00 91.12 307 ASP A N 1
ATOM 2583 C CA . ASP A 1 307 ? -9.375 -15.549 -2.796 1.00 91.12 307 ASP A CA 1
ATOM 2584 C C . ASP A 1 307 ? -9.213 -16.814 -1.937 1.00 91.12 307 ASP A C 1
ATOM 2586 O O . ASP A 1 307 ? -9.281 -17.930 -2.453 1.00 91.12 307 ASP A O 1
ATOM 2590 N N . LYS A 1 308 ? -9.073 -16.658 -0.610 1.00 94.06 308 LYS A N 1
ATOM 2591 C CA . LYS A 1 308 ? -8.940 -17.775 0.346 1.00 94.06 308 LYS A CA 1
ATOM 2592 C C . LYS A 1 308 ? -10.117 -18.754 0.270 1.00 94.06 308 LYS A C 1
ATOM 2594 O O . LYS A 1 308 ? -9.899 -19.961 0.310 1.00 94.06 308 LYS A O 1
ATOM 2599 N N . TYR A 1 309 ? -11.342 -18.240 0.180 1.00 92.69 309 TYR A N 1
ATOM 2600 C CA . TYR A 1 309 ? -12.569 -19.044 0.115 1.00 92.69 309 TYR A CA 1
ATOM 2601 C C . TYR A 1 309 ? -13.045 -19.297 -1.325 1.00 92.69 309 TYR A C 1
ATOM 2603 O O . TYR A 1 309 ? -14.144 -19.808 -1.516 1.00 92.69 309 TYR A O 1
ATOM 2611 N N . LYS A 1 310 ? -12.231 -18.954 -2.336 1.00 91.50 310 LYS A N 1
ATOM 2612 C CA . LYS A 1 310 ? -12.501 -19.177 -3.767 1.00 91.50 310 LYS A CA 1
ATOM 2613 C C . LYS A 1 310 ? -13.876 -18.684 -4.234 1.00 91.50 310 LYS A C 1
ATOM 2615 O O . LYS A 1 310 ? -14.485 -19.279 -5.113 1.00 91.50 310 LYS A O 1
ATOM 2620 N N . ILE A 1 311 ? -14.350 -17.557 -3.705 1.00 87.88 311 ILE A N 1
ATOM 2621 C CA . ILE A 1 311 ? -15.714 -17.060 -3.962 1.00 87.88 311 ILE A CA 1
ATOM 2622 C C . ILE A 1 311 ? -15.986 -16.825 -5.449 1.00 87.88 311 ILE A C 1
ATOM 2624 O O . ILE A 1 311 ? -17.121 -16.953 -5.885 1.00 87.88 311 ILE A O 1
ATOM 2628 N N . TYR A 1 312 ? -14.968 -16.508 -6.246 1.00 82.56 312 TYR A N 1
ATOM 2629 C CA . TYR A 1 312 ? -15.114 -16.290 -7.686 1.00 82.56 312 TYR A CA 1
ATOM 2630 C C . TYR A 1 312 ? -14.713 -17.493 -8.551 1.00 82.56 312 TYR A C 1
ATOM 2632 O O . TYR A 1 312 ? -14.669 -17.350 -9.768 1.00 82.56 312 TYR A O 1
ATOM 2640 N N . SER A 1 313 ? -14.437 -18.665 -7.963 1.00 82.38 313 SER A N 1
ATOM 2641 C CA . SER A 1 313 ? -14.265 -19.899 -8.741 1.00 82.38 313 SER A CA 1
ATOM 2642 C C . SER A 1 313 ? -15.609 -20.402 -9.247 1.00 82.38 313 SER A C 1
ATOM 2644 O O . SER A 1 313 ? -16.637 -20.134 -8.619 1.00 82.38 313 SER A O 1
ATOM 2646 N N . ASP A 1 314 ? -15.598 -21.166 -10.342 1.00 79.38 314 ASP A N 1
ATOM 2647 C CA . ASP A 1 314 ? -16.802 -21.761 -10.935 1.00 79.38 314 ASP A CA 1
ATOM 2648 C C . ASP A 1 314 ? -17.558 -22.675 -9.957 1.00 79.38 314 ASP A C 1
ATOM 2650 O O . ASP A 1 314 ? -18.790 -22.701 -9.989 1.00 79.38 314 ASP A O 1
ATOM 2654 N N . ASP A 1 315 ? -16.840 -23.289 -9.012 1.00 75.75 315 ASP A N 1
ATOM 2655 C CA . ASP A 1 315 ? -17.367 -24.205 -7.989 1.00 75.75 315 ASP A CA 1
ATOM 2656 C C . ASP A 1 315 ? -18.283 -23.542 -6.946 1.00 75.75 315 ASP A C 1
ATOM 2658 O O . ASP A 1 315 ? -19.053 -24.224 -6.273 1.00 75.75 315 ASP A O 1
ATOM 2662 N N . THR A 1 316 ? -18.209 -22.219 -6.769 1.00 79.44 316 THR A N 1
ATOM 2663 C CA . THR A 1 316 ? -19.062 -21.523 -5.790 1.00 79.44 316 THR A CA 1
ATOM 2664 C C . THR A 1 316 ? -20.499 -21.390 -6.310 1.00 79.44 316 THR A C 1
ATOM 2666 O O . THR A 1 316 ? -20.739 -21.156 -7.493 1.00 79.44 316 THR A O 1
ATOM 2669 N N . GLU A 1 317 ? -21.503 -21.468 -5.437 1.00 87.81 317 GLU A N 1
ATOM 2670 C CA . GLU A 1 317 ? -22.892 -21.304 -5.867 1.00 87.81 317 GLU A CA 1
ATOM 2671 C C . GLU A 1 317 ? -23.130 -19.925 -6.522 1.00 87.81 317 GLU A C 1
ATOM 2673 O O . GLU A 1 317 ? -22.876 -18.865 -5.937 1.00 87.81 317 GLU A O 1
ATOM 2678 N N . LYS A 1 318 ? -23.657 -19.925 -7.756 1.00 89.44 318 LYS A N 1
ATOM 2679 C CA . LYS A 1 318 ? -23.858 -18.717 -8.579 1.00 89.44 318 LYS A CA 1
ATOM 2680 C C . LYS A 1 318 ? -24.617 -17.608 -7.843 1.00 89.44 318 LYS A C 1
ATOM 2682 O O . LYS A 1 318 ? -24.267 -16.433 -7.987 1.00 89.44 318 LYS A O 1
ATOM 2687 N N . TYR A 1 319 ? -25.641 -17.962 -7.066 1.00 89.00 319 TYR A N 1
ATOM 2688 C CA . TYR A 1 319 ? -26.459 -16.993 -6.337 1.00 89.00 319 TYR A CA 1
ATOM 2689 C C . TYR A 1 319 ? -25.698 -16.352 -5.177 1.00 89.00 319 TYR A C 1
ATOM 2691 O O . TYR A 1 319 ? -25.708 -15.125 -5.063 1.00 89.00 319 TYR A O 1
ATOM 2699 N N . LYS A 1 320 ? -24.956 -17.141 -4.392 1.00 92.25 320 LYS A N 1
ATOM 2700 C CA . LYS A 1 320 ? -24.060 -16.642 -3.338 1.00 92.25 320 LYS A CA 1
ATOM 2701 C C . LYS A 1 320 ? -23.045 -15.644 -3.893 1.00 92.25 320 LYS A C 1
ATOM 2703 O O . LYS A 1 320 ? -22.953 -14.525 -3.383 1.00 92.25 320 LYS A O 1
ATOM 2708 N N . ARG A 1 321 ? -22.372 -15.990 -5.001 1.00 91.62 321 ARG A N 1
ATOM 2709 C CA . ARG A 1 321 ? -21.445 -15.076 -5.700 1.00 91.62 321 ARG A CA 1
ATOM 2710 C C . ARG A 1 321 ? -22.117 -13.755 -6.052 1.00 91.62 321 ARG A C 1
ATOM 2712 O O . ARG A 1 321 ? -21.621 -12.689 -5.703 1.00 91.62 321 ARG A O 1
ATOM 2719 N N . MET A 1 322 ? -23.277 -13.824 -6.704 1.00 90.62 322 MET A N 1
ATOM 2720 C CA . MET A 1 322 ? -24.015 -12.641 -7.143 1.00 90.62 322 MET A CA 1
ATOM 2721 C C . MET A 1 322 ? -24.448 -11.751 -5.967 1.00 90.62 322 MET A C 1
ATOM 2723 O O . MET A 1 322 ? -24.365 -10.526 -6.070 1.00 90.62 322 MET A O 1
ATOM 2727 N N . HIS A 1 323 ? -24.893 -12.342 -4.854 1.00 91.31 323 HIS A N 1
ATOM 2728 C CA . HIS A 1 323 ? -25.270 -11.606 -3.645 1.00 91.31 323 HIS A CA 1
ATOM 2729 C C . HIS A 1 323 ? -24.079 -10.858 -3.036 1.00 91.31 323 HIS A C 1
ATOM 2731 O O . HIS A 1 323 ? -24.173 -9.651 -2.797 1.00 91.31 323 HIS A O 1
ATOM 2737 N N . ILE A 1 324 ? -22.949 -11.547 -2.857 1.00 93.69 324 ILE A N 1
ATOM 2738 C CA . ILE A 1 324 ? -21.717 -10.963 -2.314 1.00 93.69 324 ILE A CA 1
ATOM 2739 C C . ILE A 1 324 ? -21.187 -9.854 -3.239 1.00 93.69 324 ILE A C 1
ATOM 2741 O O . ILE A 1 324 ? -20.904 -8.749 -2.773 1.00 93.69 324 ILE A O 1
ATOM 2745 N N . SER A 1 325 ? -21.126 -10.086 -4.556 1.00 91.81 325 SER A N 1
ATOM 2746 C CA . SER A 1 325 ? -20.671 -9.074 -5.521 1.00 91.81 325 SER A CA 1
ATOM 2747 C C . SER A 1 325 ? -21.550 -7.828 -5.529 1.00 91.81 325 SER A C 1
ATOM 2749 O O . SER A 1 325 ? -21.037 -6.714 -5.546 1.00 91.81 325 SER A O 1
ATOM 2751 N N . ARG A 1 326 ? -22.881 -7.982 -5.493 1.00 92.25 326 ARG A N 1
ATOM 2752 C CA . ARG A 1 326 ? -23.804 -6.835 -5.462 1.00 92.25 326 ARG A CA 1
ATOM 2753 C C . ARG A 1 326 ? -23.625 -5.990 -4.210 1.00 92.25 326 ARG A C 1
ATOM 2755 O O . ARG A 1 326 ? -23.672 -4.764 -4.303 1.00 92.25 326 ARG A O 1
ATOM 2762 N N . PHE A 1 327 ? -23.433 -6.632 -3.060 1.00 94.00 327 PHE A N 1
ATOM 2763 C CA . PHE A 1 327 ? -23.142 -5.933 -1.816 1.00 94.00 327 PHE A CA 1
ATOM 2764 C C . PHE A 1 327 ? -21.857 -5.111 -1.945 1.00 94.00 327 PHE A C 1
ATOM 2766 O O . PHE A 1 327 ? -21.891 -3.893 -1.766 1.00 94.00 327 PHE A O 1
ATOM 2773 N N . TRP A 1 328 ? -20.750 -5.743 -2.343 1.00 92.56 328 TRP A N 1
ATOM 2774 C CA . TRP A 1 328 ? -19.463 -5.056 -2.436 1.00 92.56 328 TRP A CA 1
ATOM 2775 C C . TRP A 1 328 ? -19.402 -3.998 -3.523 1.00 92.56 328 TRP A C 1
ATOM 2777 O O . TRP A 1 328 ? -18.779 -2.971 -3.294 1.00 92.56 328 TRP A O 1
ATOM 2787 N N . ASN A 1 329 ? -20.085 -4.170 -4.655 1.00 89.62 329 ASN A N 1
ATOM 2788 C CA . ASN A 1 329 ? -20.159 -3.125 -5.675 1.00 89.62 329 ASN A CA 1
ATOM 2789 C C . ASN A 1 329 ? -20.763 -1.839 -5.092 1.00 89.62 329 ASN A C 1
ATOM 2791 O O . ASN A 1 329 ? -20.131 -0.787 -5.169 1.00 89.62 329 ASN A O 1
ATOM 2795 N N . ARG A 1 330 ? -21.902 -1.945 -4.392 1.00 87.88 330 ARG A N 1
ATOM 2796 C CA . ARG A 1 330 ? -22.551 -0.805 -3.718 1.00 87.88 330 ARG A CA 1
ATOM 2797 C C . ARG A 1 330 ? -21.683 -0.191 -2.622 1.00 87.88 330 ARG A C 1
ATOM 2799 O O . ARG A 1 330 ? -21.649 1.023 -2.465 1.00 87.88 330 ARG A O 1
ATOM 2806 N N . ILE A 1 331 ? -21.000 -1.019 -1.834 1.00 87.62 331 ILE A N 1
ATOM 2807 C CA . ILE A 1 331 ? -20.102 -0.527 -0.784 1.00 87.62 331 ILE A CA 1
ATOM 2808 C C . ILE A 1 331 ? -18.882 0.170 -1.393 1.00 87.62 331 ILE A C 1
ATOM 2810 O O . ILE A 1 331 ? -18.523 1.258 -0.957 1.00 87.62 331 ILE A O 1
ATOM 2814 N N . SER A 1 332 ? -18.278 -0.414 -2.427 1.00 82.62 332 SER A N 1
ATOM 2815 C CA . SER A 1 332 ? -17.098 0.136 -3.092 1.00 82.62 332 SER A CA 1
ATOM 2816 C C . SER A 1 332 ? -17.374 1.511 -3.691 1.00 82.62 332 SER A C 1
ATOM 2818 O O . SER A 1 332 ? -16.519 2.380 -3.607 1.00 82.62 332 SER A O 1
ATOM 2820 N N . GLU A 1 333 ? -18.572 1.748 -4.230 1.00 78.81 333 GLU A N 1
ATOM 2821 C CA . GLU A 1 333 ? -18.990 3.067 -4.717 1.00 78.81 333 GLU A CA 1
ATOM 2822 C C . GLU A 1 333 ? -18.986 4.119 -3.603 1.00 78.81 333 GLU A C 1
ATOM 2824 O O . GLU A 1 333 ? -18.552 5.244 -3.834 1.00 78.81 333 GLU A O 1
ATOM 2829 N N . ASN A 1 334 ? -19.373 3.736 -2.382 1.00 75.06 334 ASN A N 1
ATOM 2830 C CA . ASN A 1 334 ? -19.348 4.622 -1.218 1.00 75.06 334 ASN A CA 1
ATOM 2831 C C . ASN A 1 334 ? -17.938 4.813 -0.636 1.00 75.06 334 ASN A C 1
ATOM 2833 O O . ASN A 1 334 ? -17.654 5.874 -0.089 1.00 75.06 334 ASN A O 1
ATOM 2837 N N . ILE A 1 335 ? -17.062 3.805 -0.739 1.00 76.31 335 ILE A N 1
ATOM 2838 C CA . ILE A 1 335 ? -15.674 3.877 -0.246 1.00 76.31 335 ILE A CA 1
ATOM 2839 C C . ILE A 1 335 ? -14.751 4.597 -1.241 1.00 76.31 335 ILE A C 1
ATOM 2841 O O . ILE A 1 335 ? -13.795 5.228 -0.819 1.00 76.31 335 ILE A O 1
ATOM 2845 N N . LYS A 1 336 ? -15.021 4.532 -2.553 1.00 70.25 336 LYS A N 1
ATOM 2846 C CA . LYS A 1 336 ? -14.162 5.104 -3.612 1.00 70.25 336 LYS A CA 1
ATOM 2847 C C . LYS A 1 336 ? -13.897 6.597 -3.457 1.00 70.25 336 LYS A C 1
ATOM 2849 O O . LYS A 1 336 ? -12.869 7.077 -3.925 1.00 70.25 336 LYS A O 1
ATOM 2854 N N . ASP A 1 337 ? -14.825 7.328 -2.853 1.00 71.88 337 ASP A N 1
ATOM 2855 C CA . ASP A 1 337 ? -14.606 8.723 -2.510 1.00 71.88 337 ASP A CA 1
ATOM 2856 C C . ASP A 1 337 ? -14.104 8.805 -1.067 1.00 71.88 337 ASP A C 1
ATOM 2858 O O . ASP A 1 337 ? -14.869 9.041 -0.129 1.00 71.88 337 ASP A O 1
ATOM 2862 N N . ASP A 1 338 ? -12.796 8.606 -0.893 1.00 65.25 338 ASP A N 1
ATOM 2863 C CA . ASP A 1 338 ? -12.119 8.702 0.405 1.00 65.25 338 ASP A CA 1
ATOM 2864 C C . ASP A 1 338 ? -12.357 10.077 1.081 1.00 65.25 338 ASP A C 1
ATOM 2866 O O . ASP A 1 338 ? -12.282 10.196 2.305 1.00 65.25 338 ASP A O 1
ATOM 2870 N N . LYS A 1 339 ? -12.732 11.116 0.308 1.00 68.38 339 LYS A N 1
ATOM 2871 C CA . LYS A 1 339 ? -13.131 12.440 0.826 1.00 68.38 339 LYS A CA 1
ATOM 2872 C C . LYS A 1 339 ? -14.585 12.511 1.304 1.00 68.38 339 LYS A C 1
ATOM 2874 O O . LYS A 1 339 ? -15.000 13.496 1.909 1.00 68.38 339 LYS A O 1
ATOM 2879 N N . LYS A 1 340 ? -15.411 11.508 1.035 1.00 71.44 340 LYS A N 1
ATOM 2880 C CA . LYS A 1 340 ? -16.793 11.433 1.536 1.00 71.44 340 LYS A CA 1
ATOM 2881 C C . LYS A 1 340 ? -16.967 10.375 2.609 1.00 71.44 340 LYS A C 1
ATOM 2883 O O . LYS A 1 340 ? -17.929 10.467 3.375 1.00 71.44 340 LYS A O 1
ATOM 2888 N N . PHE A 1 341 ? -16.056 9.409 2.680 1.00 78.62 341 PHE A N 1
ATOM 2889 C CA . PHE A 1 341 ? -16.154 8.320 3.632 1.00 78.62 341 PHE A CA 1
ATOM 2890 C C . PHE A 1 341 ? -16.069 8.820 5.081 1.00 78.62 341 PHE A C 1
ATOM 2892 O O . PHE A 1 341 ? -15.196 9.617 5.435 1.00 78.62 341 PHE A O 1
ATOM 2899 N N . LYS A 1 342 ? -16.997 8.352 5.924 1.00 86.88 342 LYS A N 1
ATOM 2900 C CA . LYS A 1 342 ? -17.087 8.714 7.341 1.00 86.88 342 LYS A CA 1
ATOM 2901 C C . LYS A 1 342 ? -16.950 7.482 8.223 1.00 86.88 342 LYS A C 1
ATOM 2903 O O . LYS A 1 342 ? -17.632 6.493 7.988 1.00 86.88 342 LYS A O 1
ATOM 2908 N N . ILE A 1 343 ? -16.158 7.595 9.284 1.00 87.38 343 ILE A N 1
ATOM 2909 C CA . ILE A 1 343 ? -16.048 6.600 10.357 1.00 87.38 343 ILE A CA 1
ATOM 2910 C C . ILE A 1 343 ? -16.463 7.275 11.654 1.00 87.38 343 ILE A C 1
ATOM 2912 O O . ILE A 1 343 ? -15.850 8.266 12.049 1.00 87.38 343 ILE A O 1
ATOM 2916 N N . ASN A 1 344 ? -17.530 6.788 12.291 1.00 86.62 344 ASN A N 1
ATOM 2917 C CA . ASN A 1 344 ? -18.103 7.392 13.501 1.00 86.62 344 ASN A CA 1
ATOM 2918 C C . ASN A 1 344 ? -18.236 8.928 13.365 1.00 86.62 344 ASN A C 1
ATOM 2920 O O . ASN A 1 344 ? -17.785 9.692 14.214 1.00 86.62 344 ASN A O 1
ATOM 2924 N N . ASN A 1 345 ? -18.808 9.379 12.239 1.00 85.94 345 ASN A N 1
ATOM 2925 C CA . ASN A 1 345 ? -18.986 10.785 11.843 1.00 85.94 345 ASN A CA 1
ATOM 2926 C C . ASN A 1 345 ? -17.715 11.595 11.505 1.00 85.94 345 ASN A C 1
ATOM 2928 O O . ASN A 1 345 ? -17.844 12.770 11.159 1.00 85.94 345 ASN A O 1
ATOM 2932 N N . ARG A 1 346 ? -16.518 10.995 11.508 1.00 88.38 346 ARG A N 1
ATOM 2933 C CA . ARG A 1 346 ? -15.259 11.649 11.105 1.00 88.38 346 ARG A CA 1
ATOM 2934 C C . ARG A 1 346 ? -14.894 11.335 9.659 1.00 88.38 346 ARG A C 1
ATOM 2936 O O . ARG A 1 346 ? -14.904 10.173 9.263 1.00 88.38 346 ARG A O 1
ATOM 2943 N N . LYS A 1 347 ? -14.542 12.356 8.878 1.00 89.56 347 LYS A N 1
ATOM 2944 C CA . LYS A 1 347 ? -14.003 12.204 7.519 1.00 89.56 347 LYS A CA 1
ATOM 2945 C C . LYS A 1 347 ? -12.480 12.247 7.565 1.00 89.56 347 LYS A C 1
ATOM 2947 O O . LYS A 1 347 ? -11.933 13.305 7.831 1.00 89.56 347 LYS A O 1
ATOM 2952 N N . LEU A 1 348 ? -11.793 11.146 7.281 1.00 86.69 348 LEU A N 1
ATOM 2953 C CA . LEU A 1 348 ? -10.352 11.002 7.560 1.00 86.69 348 LEU A CA 1
ATOM 2954 C C . LEU A 1 348 ? -9.450 12.089 6.949 1.00 86.69 348 LEU A C 1
ATOM 2956 O O . LEU A 1 348 ? -8.471 12.479 7.570 1.00 86.69 348 LEU A O 1
ATOM 2960 N N . PHE A 1 349 ? -9.778 12.614 5.767 1.00 87.06 349 PHE A N 1
ATOM 2961 C CA . PHE A 1 349 ? -8.985 13.680 5.136 1.00 87.06 349 PHE A CA 1
ATOM 2962 C C . PHE A 1 349 ? -9.065 15.034 5.868 1.00 87.06 349 PHE A C 1
ATOM 2964 O O . PHE A 1 349 ? -8.226 15.896 5.629 1.00 87.06 349 PHE A O 1
ATOM 2971 N N . GLU A 1 350 ? -10.073 15.237 6.725 1.00 89.31 350 GLU A N 1
ATOM 2972 C CA . GLU A 1 350 ? -10.224 16.435 7.564 1.00 89.31 350 GLU A CA 1
ATOM 2973 C C . GLU A 1 350 ? -9.447 16.305 8.882 1.00 89.31 350 GLU A C 1
ATOM 2975 O O . GLU A 1 350 ? -9.510 17.219 9.698 1.00 89.31 350 GLU A O 1
ATOM 2980 N N . TYR A 1 351 ? -8.761 15.182 9.126 1.00 90.00 351 TYR A N 1
ATOM 2981 C CA . TYR A 1 351 ? -8.073 14.906 10.383 1.00 90.00 351 TYR A CA 1
ATOM 2982 C C . TYR A 1 351 ? -6.600 14.565 10.159 1.00 90.00 351 TYR A C 1
ATOM 2984 O O . TYR A 1 351 ? -6.233 13.878 9.206 1.00 90.00 351 TYR A O 1
ATOM 2992 N N . TYR A 1 352 ? -5.768 15.034 11.080 1.00 88.88 352 TYR A N 1
ATOM 2993 C CA . TYR A 1 352 ? -4.356 14.726 11.191 1.00 88.88 352 TYR A CA 1
ATOM 2994 C C . TYR A 1 352 ? -4.080 14.220 12.595 1.00 88.88 352 TYR A C 1
ATOM 2996 O O . TYR A 1 352 ? -4.137 14.982 13.559 1.00 88.88 352 TYR A O 1
ATOM 3004 N N . ARG A 1 353 ? -3.790 12.925 12.716 1.00 87.81 353 ARG A N 1
ATOM 3005 C CA . ARG A 1 353 ? -3.452 12.297 13.994 1.00 87.81 353 ARG A CA 1
ATOM 3006 C C . ARG A 1 353 ? -4.550 12.494 15.046 1.00 87.81 353 ARG A C 1
ATOM 3008 O O . ARG A 1 353 ? -4.275 12.740 16.217 1.00 87.81 353 ARG A O 1
ATOM 3015 N N . GLY A 1 354 ? -5.803 12.422 14.592 1.00 83.06 354 GLY A N 1
ATOM 3016 C CA . GLY A 1 354 ? -6.994 12.652 15.408 1.00 83.06 354 GLY A CA 1
ATOM 3017 C C . GLY A 1 354 ? -7.451 14.106 15.521 1.00 83.06 354 GLY A C 1
ATOM 3018 O O . GLY A 1 354 ? -8.592 14.335 15.944 1.00 83.06 354 GLY A O 1
ATOM 3019 N N . GLU A 1 355 ? -6.628 15.079 15.120 1.00 86.00 355 GLU A N 1
ATOM 3020 C CA . GLU A 1 355 ? -6.938 16.509 15.204 1.00 86.00 355 GLU A CA 1
ATOM 3021 C C . GLU A 1 355 ? -7.606 16.982 13.927 1.00 86.00 355 GLU A C 1
ATOM 3023 O O . GLU A 1 355 ? -7.102 16.752 12.831 1.00 86.00 355 GLU A O 1
ATOM 3028 N N . LYS A 1 356 ? -8.740 17.674 14.044 1.00 87.00 356 LYS A N 1
ATOM 3029 C CA . LYS A 1 356 ? -9.395 18.238 12.866 1.00 87.00 356 LYS A CA 1
ATOM 3030 C C . LYS A 1 356 ? -8.543 19.381 12.301 1.00 87.00 356 LYS A C 1
ATOM 3032 O O . LYS A 1 356 ? -8.166 20.299 13.029 1.00 87.00 356 LYS A O 1
ATOM 3037 N N . ILE A 1 357 ? -8.275 19.336 11.003 1.00 82.94 357 ILE A N 1
ATOM 3038 C CA . ILE A 1 357 ? -7.557 20.358 10.243 1.00 82.94 357 ILE A CA 1
ATOM 3039 C C . ILE A 1 357 ? -8.513 21.543 10.028 1.00 82.94 357 ILE A C 1
ATOM 3041 O O . ILE A 1 357 ? -9.635 21.355 9.553 1.00 82.94 357 ILE A O 1
ATOM 3045 N N . THR A 1 358 ? -8.104 22.760 10.396 1.00 78.50 358 THR A N 1
ATOM 3046 C CA . THR A 1 358 ? -8.879 23.990 10.126 1.00 78.50 358 THR A CA 1
ATOM 3047 C C . THR A 1 358 ? -8.363 24.723 8.887 1.00 78.50 358 THR A C 1
ATOM 3049 O O . THR A 1 358 ? -7.224 24.507 8.474 1.00 78.50 358 THR A O 1
ATOM 3052 N N . ASP A 1 359 ? -9.171 25.631 8.326 1.00 56.66 359 ASP A N 1
ATOM 3053 C CA . ASP A 1 359 ? -8.901 26.366 7.073 1.00 56.66 359 ASP A CA 1
ATOM 3054 C C . ASP A 1 359 ? -7.570 27.154 7.051 1.00 56.66 359 ASP A C 1
ATOM 3056 O O . ASP A 1 359 ? -7.078 27.509 5.984 1.00 56.66 359 ASP A O 1
ATOM 3060 N N . ASN A 1 360 ? -6.936 27.374 8.209 1.00 56.47 360 ASN A N 1
ATOM 3061 C CA . ASN A 1 360 ? -5.625 28.025 8.327 1.00 56.47 360 ASN A CA 1
ATOM 3062 C C . ASN A 1 360 ? -4.441 27.041 8.440 1.00 56.47 360 ASN A C 1
ATOM 3064 O O . ASN A 1 360 ? -3.359 27.455 8.858 1.00 56.47 360 ASN A O 1
ATOM 3068 N N . ASN A 1 361 ? -4.633 25.742 8.166 1.00 52.50 361 ASN A N 1
ATOM 3069 C CA . ASN A 1 361 ? -3.693 24.667 8.537 1.00 52.50 361 ASN A CA 1
ATOM 3070 C C . ASN A 1 361 ? -3.293 24.707 10.028 1.00 52.50 361 ASN A C 1
ATOM 3072 O O . ASN A 1 361 ? -2.235 24.215 10.414 1.00 52.50 361 ASN A O 1
ATOM 3076 N N . ARG A 1 362 ? -4.131 25.319 10.876 1.00 47.53 362 ARG A N 1
ATOM 3077 C CA . ARG A 1 362 ? -3.955 25.340 12.329 1.00 47.53 362 ARG A CA 1
ATOM 3078 C C . ARG A 1 362 ? -4.728 24.168 12.919 1.00 47.53 362 ARG A C 1
ATOM 3080 O O . ARG A 1 362 ? -5.886 23.942 12.563 1.00 47.53 362 ARG A O 1
ATOM 3087 N N . PHE A 1 363 ? -4.089 23.416 13.799 1.00 52.91 363 PHE A N 1
ATOM 3088 C CA . PHE A 1 363 ? -4.741 22.347 14.544 1.00 52.91 363 PHE A CA 1
ATOM 3089 C C . PHE A 1 363 ? -5.672 22.937 15.615 1.00 52.91 363 PHE A C 1
ATOM 3091 O O . PHE A 1 363 ? -5.410 24.025 16.128 1.00 52.91 363 PHE A O 1
ATOM 3098 N N . ILE A 1 364 ? -6.769 22.244 15.949 1.00 51.28 364 ILE A N 1
ATOM 3099 C CA . ILE A 1 364 ? -7.748 22.686 16.970 1.00 51.28 364 ILE A CA 1
ATOM 3100 C C . ILE A 1 364 ? -7.190 22.582 18.402 1.00 51.28 364 ILE A C 1
ATOM 3102 O O . ILE A 1 364 ? -7.924 22.801 19.360 1.00 51.28 364 ILE A O 1
ATOM 3106 N N . THR A 1 365 ? -5.893 22.340 18.606 1.00 44.59 365 THR A N 1
ATOM 3107 C CA . THR A 1 365 ? -5.279 22.573 19.918 1.00 44.59 365 THR A CA 1
ATOM 3108 C C . THR A 1 365 ? -5.184 24.076 20.177 1.00 44.59 365 THR A C 1
ATOM 3110 O O . THR A 1 365 ? -4.119 24.690 20.134 1.00 44.59 365 THR A O 1
ATOM 3113 N N . GLY A 1 366 ? -6.340 24.677 20.454 1.00 38.75 366 GLY A N 1
ATOM 3114 C CA . GLY A 1 366 ? -6.412 25.671 21.495 1.00 38.75 366 GLY A CA 1
ATOM 3115 C C . GLY A 1 366 ? -5.788 25.062 22.740 1.00 38.75 366 GLY A C 1
ATOM 3116 O O . GLY A 1 366 ? -6.008 23.891 23.058 1.00 38.75 366 GLY A O 1
ATOM 3117 N N . GLU A 1 367 ? -4.963 25.864 23.394 1.00 32.00 367 GLU A N 1
ATOM 3118 C CA . GLU A 1 367 ? -4.719 25.760 24.820 1.00 32.00 367 GLU A CA 1
ATOM 3119 C C . GLU A 1 367 ? -6.001 25.260 25.497 1.00 32.00 367 GLU A C 1
ATOM 3121 O O . GLU A 1 367 ? -7.035 25.935 25.484 1.00 32.00 367 GLU A O 1
ATOM 3126 N N . ILE A 1 368 ? -5.953 24.038 26.025 1.00 33.16 368 ILE A N 1
ATOM 3127 C CA . ILE A 1 368 ? -6.914 23.616 27.032 1.00 33.16 368 ILE A CA 1
ATOM 3128 C C . ILE A 1 368 ? -6.602 24.523 28.224 1.00 33.16 368 ILE A C 1
ATOM 3130 O O . ILE A 1 368 ? -5.565 24.359 28.866 1.00 33.16 368 ILE A O 1
ATOM 3134 N N . LYS A 1 369 ? -7.427 25.557 28.411 1.00 30.94 369 LYS A N 1
ATOM 3135 C CA . LYS A 1 369 ? -7.470 26.335 29.649 1.00 30.94 369 LYS A CA 1
ATOM 3136 C C . LYS A 1 369 ? -7.988 25.479 30.789 1.00 30.94 369 LYS A C 1
ATOM 3138 O O . LYS A 1 369 ? -8.966 24.737 30.542 1.00 30.94 369 LYS A O 1
#

Mean predicted aligned error: 7.88 Å

Sequence (369 aa):
IKNILYSDRNSNQGYALSIWISKDDNFYNKKSFDDLIKILPIDSIGVLLNHNSRYEDIDKWGKYIFNNFNPKSMNEFNVDKVLRLYRNQNKIDFEKNAINYLIKVNQDMENGGRHFFSFRTFENSLITLLIPLNFEMAIEFYNKTKDSQYISNSFIKEIFNINEYSADKHKRYRKDYIESLKNDIELLEIVRIIHKNNSTKELKKYITEWLSSINSTDRLLAVSLLMWFGNDFAIEKLKYISNNDDSEYVRFFASWAGEVSLQEKYSKIIYEDVLKEDNLQIISTKLHQIKPVITPMTNYWVVKLNDKYKIYSDDTEKYKRMHISRFWNRISENIKDDKKFKINNRKLFEYYRGEKITDNNRFITGEIK

pLDDT: mean 84.89, std 14.34, range [30.94, 98.62]